Protein AF-A0A1B7NCX5-F1 (afdb_monomer_lite)

InterPro domains:
  IPR002893 Zinc finger, MYND-type [PF01753] (207-256)
  IPR002893 Zinc finger, MYND-type [PS50865] (207-256)

Organism: NCBI:txid1314800

Structure (mmCIF, N/CA/C/O backbone):
data_AF-A0A1B7NCX5-F1
#
_entry.id   AF-A0A1B7NCX5-F1
#
loop_
_atom_site.group_PDB
_atom_site.id
_atom_site.type_symbol
_atom_site.label_atom_id
_atom_site.label_alt_id
_atom_site.label_comp_id
_atom_site.label_asym_id
_atom_site.label_entity_id
_atom_site.label_seq_id
_atom_site.pdbx_PDB_ins_code
_atom_site.Cartn_x
_atom_site.Cartn_y
_atom_site.Cartn_z
_atom_site.occupancy
_atom_site.B_iso_or_equiv
_atom_site.auth_seq_id
_atom_site.auth_comp_id
_atom_site.auth_asym_id
_atom_site.auth_atom_id
_atom_site.pdbx_PDB_model_num
ATOM 1 N N . MET A 1 1 ? 21.256 13.330 -16.794 1.00 79.00 1 MET A N 1
ATOM 2 C CA . MET A 1 1 ? 21.057 11.955 -17.298 1.00 79.00 1 MET A CA 1
ATOM 3 C C . MET A 1 1 ? 20.566 11.929 -18.740 1.00 79.00 1 MET A C 1
ATOM 5 O O . MET A 1 1 ? 21.378 11.562 -19.560 1.00 79.00 1 MET A O 1
ATOM 9 N N . ILE A 1 2 ? 19.339 12.344 -19.109 1.00 80.94 2 ILE A N 1
ATOM 10 C CA . ILE A 1 2 ? 18.929 12.335 -20.542 1.00 80.94 2 ILE A CA 1
ATOM 11 C C . ILE A 1 2 ? 19.865 13.201 -21.400 1.00 80.94 2 ILE A C 1
ATOM 13 O O . ILE A 1 2 ? 20.362 12.733 -22.415 1.00 80.94 2 ILE A O 1
ATOM 17 N N . GLU A 1 3 ? 20.186 14.416 -20.946 1.00 82.44 3 GLU A N 1
ATOM 18 C CA . GLU A 1 3 ? 21.168 15.280 -21.623 1.00 82.44 3 GLU A CA 1
ATOM 19 C C . GLU A 1 3 ? 22.554 14.617 -21.718 1.00 82.44 3 GLU A C 1
ATOM 21 O O . GLU A 1 3 ? 23.220 14.678 -22.740 1.00 82.44 3 GLU A O 1
ATOM 26 N N . GLU A 1 4 ? 22.980 13.908 -20.678 1.00 82.06 4 GLU A N 1
ATOM 27 C CA . GLU A 1 4 ? 24.275 13.217 -20.644 1.00 82.06 4 GLU A CA 1
ATOM 28 C C . GLU A 1 4 ? 24.316 12.015 -21.600 1.00 82.06 4 GLU A C 1
ATOM 30 O O . GLU A 1 4 ? 25.282 11.835 -22.336 1.00 82.06 4 GLU A O 1
ATOM 35 N N . ILE A 1 5 ? 23.224 11.248 -21.664 1.00 81.75 5 ILE A N 1
ATOM 36 C CA . ILE A 1 5 ? 23.024 10.181 -22.648 1.00 81.75 5 ILE A CA 1
ATOM 37 C C . ILE A 1 5 ? 23.039 10.775 -24.060 1.00 81.75 5 ILE A C 1
ATOM 39 O O . ILE A 1 5 ? 23.687 10.214 -24.937 1.00 81.75 5 ILE A O 1
ATOM 43 N N . SER A 1 6 ? 22.426 11.945 -24.268 1.00 80.88 6 SER A N 1
ATOM 44 C CA . SER A 1 6 ? 22.430 12.601 -25.581 1.00 80.88 6 SER A CA 1
ATOM 45 C C . SER A 1 6 ? 23.810 13.041 -26.062 1.00 80.88 6 SER A C 1
ATOM 47 O O . SER A 1 6 ? 24.042 13.103 -27.259 1.00 80.88 6 SER A O 1
ATOM 49 N N . TYR A 1 7 ? 24.756 13.289 -25.152 1.00 81.94 7 TYR A N 1
ATOM 50 C CA . TYR A 1 7 ? 26.143 13.568 -25.537 1.00 81.94 7 TYR A CA 1
ATOM 51 C C . TYR A 1 7 ? 26.951 12.307 -25.869 1.00 81.94 7 TYR A C 1
ATOM 53 O O . TYR A 1 7 ? 28.012 12.414 -26.478 1.00 81.94 7 TYR A O 1
ATOM 61 N N . THR A 1 8 ? 26.493 11.128 -25.440 1.00 78.88 8 THR A N 1
ATOM 62 C CA . THR A 1 8 ? 27.216 9.857 -25.630 1.00 78.88 8 THR A CA 1
ATOM 63 C C . THR A 1 8 ? 26.671 9.026 -26.784 1.00 78.88 8 THR A C 1
ATOM 65 O O . THR A 1 8 ? 27.433 8.285 -27.403 1.00 78.88 8 THR A O 1
ATOM 68 N N . LEU A 1 9 ? 25.381 9.158 -27.093 1.00 78.44 9 LEU A N 1
ATOM 69 C CA . LEU A 1 9 ? 24.747 8.543 -28.250 1.00 78.44 9 LEU A CA 1
ATOM 70 C C . LEU A 1 9 ? 24.702 9.560 -29.390 1.00 78.44 9 LEU A C 1
ATOM 72 O O . LEU A 1 9 ? 23.967 10.538 -29.325 1.00 78.44 9 LEU A O 1
ATOM 76 N N . ASP A 1 10 ? 25.500 9.320 -30.427 1.00 76.00 10 ASP A N 1
ATOM 77 C CA . ASP A 1 10 ? 25.358 10.016 -31.703 1.00 76.00 10 ASP A CA 1
ATOM 78 C C . ASP A 1 10 ? 24.037 9.561 -32.345 1.00 76.00 10 ASP A C 1
ATOM 80 O O . ASP A 1 10 ? 23.829 8.359 -32.526 1.00 76.00 10 ASP A O 1
ATOM 84 N N . ASP A 1 11 ? 23.144 10.495 -32.682 1.00 71.06 11 ASP A N 1
ATOM 85 C CA . ASP A 1 11 ? 21.850 10.197 -33.315 1.00 71.06 11 ASP A CA 1
ATOM 86 C C . ASP A 1 11 ? 22.009 9.400 -34.625 1.00 71.06 11 ASP A C 1
ATOM 88 O O . ASP A 1 11 ? 21.089 8.699 -35.041 1.00 71.06 11 ASP A O 1
ATOM 92 N N . SER A 1 12 ? 23.183 9.448 -35.265 1.00 79.31 12 SER A N 1
ATOM 93 C CA . SER A 1 12 ? 23.486 8.635 -36.449 1.00 79.31 12 SER A CA 1
ATOM 94 C C . SER A 1 12 ? 23.704 7.143 -36.159 1.00 79.31 12 SER A C 1
ATOM 96 O O . SER A 1 12 ? 23.697 6.337 -37.090 1.00 79.31 12 SER A O 1
ATOM 98 N N . ALA A 1 13 ? 23.884 6.756 -34.892 1.00 84.06 13 ALA A N 1
ATOM 99 C CA . ALA A 1 13 ? 24.134 5.373 -34.492 1.00 84.06 13 ALA A CA 1
ATOM 100 C C . ALA A 1 13 ? 22.860 4.522 -34.376 1.00 84.06 13 ALA A C 1
ATOM 102 O O . ALA A 1 13 ? 22.971 3.300 -34.286 1.00 84.06 13 ALA A O 1
ATOM 103 N N . VAL A 1 14 ? 21.672 5.139 -34.362 1.00 90.44 14 VAL A N 1
ATOM 104 C CA . VAL A 1 14 ? 20.392 4.432 -34.237 1.00 90.44 14 VAL A CA 1
ATOM 105 C C . VAL A 1 14 ? 19.562 4.649 -35.492 1.00 90.44 14 VAL A C 1
ATOM 107 O O . VAL A 1 14 ? 19.182 5.769 -35.828 1.00 90.44 14 VAL A O 1
ATOM 110 N N . THR A 1 15 ? 19.267 3.561 -36.193 1.00 92.75 15 THR A N 1
ATOM 111 C CA . THR A 1 15 ? 18.458 3.594 -37.409 1.00 92.75 15 THR A CA 1
ATOM 112 C C . THR A 1 15 ? 16.961 3.495 -37.086 1.00 92.75 15 THR A C 1
ATOM 114 O O . THR A 1 15 ? 16.581 3.021 -36.012 1.00 92.75 15 THR A O 1
ATOM 117 N N . PRO A 1 16 ? 16.068 3.896 -38.011 1.00 93.06 16 PRO A N 1
ATOM 118 C CA . PRO A 1 16 ? 14.632 3.655 -37.860 1.00 93.06 16 PRO A CA 1
ATOM 119 C C . PRO A 1 16 ? 14.281 2.177 -37.626 1.00 93.06 16 PRO A C 1
ATOM 121 O O . PRO A 1 16 ? 13.386 1.880 -36.834 1.00 93.06 16 PRO A O 1
ATOM 124 N N . ASP A 1 17 ? 15.021 1.259 -38.254 1.00 94.75 17 ASP A N 1
ATOM 125 C CA . ASP A 1 17 ? 14.830 -0.186 -38.095 1.00 94.75 17 ASP A CA 1
ATOM 126 C C . ASP A 1 17 ? 15.175 -0.645 -36.666 1.00 94.75 17 ASP A C 1
ATOM 128 O O . ASP A 1 17 ? 14.488 -1.501 -36.103 1.00 94.75 17 ASP A O 1
ATOM 132 N N . ASP A 1 18 ? 16.187 -0.037 -36.034 1.00 93.19 18 ASP A N 1
ATOM 133 C CA . ASP A 1 18 ? 16.523 -0.302 -34.630 1.00 93.19 18 ASP A CA 1
ATOM 134 C C . ASP A 1 18 ? 15.384 0.138 -33.700 1.00 93.19 18 ASP A C 1
ATOM 136 O O . ASP A 1 18 ? 15.002 -0.597 -32.788 1.00 93.19 18 ASP A O 1
ATOM 140 N N . ILE A 1 19 ? 14.792 1.313 -33.948 1.00 94.12 19 ILE A N 1
ATOM 141 C CA . ILE A 1 19 ? 13.636 1.812 -33.186 1.00 94.12 19 ILE A CA 1
ATOM 142 C C . ILE A 1 19 ? 12.431 0.879 -33.340 1.00 94.12 19 ILE A C 1
ATOM 144 O O . ILE A 1 19 ? 11.782 0.536 -32.346 1.00 94.12 19 ILE A O 1
ATOM 148 N N . GLU A 1 20 ? 12.148 0.406 -34.555 1.00 94.75 20 GLU A N 1
ATOM 149 C CA . GLU A 1 20 ? 11.087 -0.578 -34.786 1.00 94.75 20 GLU A CA 1
ATOM 150 C C . GLU A 1 20 ? 11.356 -1.893 -34.034 1.00 94.75 20 GLU A C 1
ATOM 152 O O . GLU A 1 20 ? 10.449 -2.445 -33.395 1.00 94.75 20 GLU A O 1
ATOM 157 N N . ALA A 1 21 ? 12.606 -2.365 -34.027 1.00 94.31 21 ALA A N 1
ATOM 158 C CA . ALA A 1 21 ? 13.011 -3.541 -33.265 1.00 94.31 21 ALA A CA 1
ATOM 159 C C . ALA A 1 21 ? 12.810 -3.344 -31.750 1.00 94.31 21 ALA A C 1
ATOM 161 O O . ALA A 1 21 ? 12.254 -4.229 -31.088 1.00 94.31 21 ALA A O 1
ATOM 162 N N . PHE A 1 22 ? 13.174 -2.177 -31.206 1.00 94.56 22 PHE A N 1
ATOM 163 C CA . PHE A 1 22 ? 12.940 -1.829 -29.801 1.00 94.56 22 PHE A CA 1
ATOM 164 C C . PHE A 1 22 ? 11.447 -1.812 -29.443 1.00 94.56 22 PHE A C 1
ATOM 166 O O . PHE A 1 22 ? 11.055 -2.361 -28.409 1.00 94.56 22 PHE A O 1
ATOM 173 N N . HIS A 1 23 ? 10.588 -1.248 -30.297 1.00 94.81 23 HIS A N 1
ATOM 174 C CA . HIS A 1 23 ? 9.132 -1.264 -30.091 1.00 94.81 23 HIS A CA 1
ATOM 175 C C . HIS A 1 23 ? 8.541 -2.670 -30.141 1.00 94.81 23 HIS A C 1
ATOM 177 O O . HIS A 1 23 ? 7.661 -3.005 -29.344 1.00 94.81 23 HIS A O 1
ATOM 183 N N . SER A 1 24 ? 9.002 -3.497 -31.080 1.00 94.38 24 SER A N 1
ATOM 184 C CA . SER A 1 24 ? 8.571 -4.891 -31.216 1.00 94.38 24 SER A CA 1
ATOM 185 C C . SER A 1 24 ? 8.918 -5.705 -29.966 1.00 94.38 24 SER A C 1
ATOM 187 O O . SER A 1 24 ? 8.079 -6.433 -29.426 1.00 94.38 24 SER A O 1
ATOM 189 N N . ASP A 1 25 ? 10.132 -5.525 -29.445 1.00 94.69 25 ASP A N 1
ATOM 190 C CA . ASP A 1 25 ? 10.590 -6.179 -28.222 1.00 94.69 25 ASP A CA 1
ATOM 191 C C . ASP A 1 25 ? 9.843 -5.691 -26.967 1.00 94.69 25 ASP A C 1
ATOM 193 O O . ASP A 1 25 ? 9.397 -6.502 -26.143 1.00 94.69 25 ASP A O 1
ATOM 197 N N . LEU A 1 26 ? 9.612 -4.377 -26.852 1.00 94.56 26 LEU A N 1
ATOM 198 C CA . LEU A 1 26 ? 8.790 -3.809 -25.784 1.00 94.56 26 LEU A CA 1
ATOM 199 C C . LEU A 1 26 ? 7.379 -4.397 -25.805 1.00 94.56 26 LEU A C 1
ATOM 201 O O . LEU A 1 26 ? 6.889 -4.834 -24.765 1.00 94.56 26 LEU A O 1
ATOM 205 N N . ARG A 1 27 ? 6.744 -4.467 -26.979 1.00 94.75 27 ARG A N 1
ATOM 206 C CA . ARG A 1 27 ? 5.397 -5.029 -27.134 1.00 94.75 27 ARG A CA 1
ATOM 207 C C . ARG A 1 27 ? 5.333 -6.474 -26.652 1.00 94.75 27 ARG A C 1
ATOM 209 O O . ARG A 1 27 ? 4.469 -6.807 -25.849 1.00 94.75 27 ARG A O 1
ATOM 216 N N . ARG A 1 28 ? 6.283 -7.316 -27.071 1.00 94.56 28 ARG A N 1
ATOM 217 C CA . ARG A 1 28 ? 6.360 -8.717 -26.627 1.00 94.56 28 ARG A CA 1
ATOM 218 C C . ARG A 1 28 ? 6.480 -8.821 -25.105 1.00 94.56 28 ARG A C 1
ATOM 220 O O . ARG A 1 28 ? 5.828 -9.660 -24.484 1.00 94.56 28 ARG A O 1
ATOM 227 N N . THR A 1 29 ? 7.301 -7.959 -24.509 1.00 95.19 29 THR A N 1
ATOM 228 C CA . THR A 1 29 ? 7.488 -7.900 -23.054 1.00 95.19 29 THR A CA 1
ATOM 229 C C . THR A 1 29 ? 6.189 -7.487 -22.358 1.00 95.19 29 THR A C 1
ATOM 231 O O . THR A 1 29 ? 5.755 -8.144 -21.416 1.00 95.19 29 THR A O 1
ATOM 234 N N . GLN A 1 30 ? 5.517 -6.454 -22.864 1.00 95.44 30 GLN A N 1
ATOM 235 C CA . GLN A 1 30 ? 4.245 -5.960 -22.340 1.00 95.44 30 GLN A CA 1
ATOM 236 C C . GLN A 1 30 ? 3.119 -6.990 -22.443 1.00 95.44 30 GLN A C 1
ATOM 238 O O . GLN A 1 30 ? 2.384 -7.183 -21.479 1.00 95.44 30 GLN A O 1
ATOM 243 N N . GLU A 1 31 ? 3.013 -7.705 -23.561 1.00 95.31 31 GLU A N 1
ATOM 244 C CA . GLU A 1 31 ? 2.052 -8.797 -23.732 1.00 95.31 31 GLU A CA 1
ATOM 245 C C . GLU A 1 31 ? 2.285 -9.922 -22.715 1.00 95.31 31 GLU A C 1
ATOM 247 O O . GLU A 1 31 ? 1.330 -10.454 -22.141 1.00 95.31 31 GLU A O 1
ATOM 252 N N . ALA A 1 32 ? 3.549 -10.280 -22.460 1.00 95.38 32 ALA A N 1
ATOM 253 C CA . ALA A 1 32 ? 3.900 -11.263 -21.440 1.00 95.38 32 ALA A CA 1
ATOM 254 C C . ALA A 1 32 ? 3.535 -10.771 -20.029 1.00 95.38 32 ALA A C 1
ATOM 256 O O . ALA A 1 32 ? 2.938 -11.523 -19.254 1.00 95.38 32 ALA A O 1
ATOM 257 N N . THR A 1 33 ? 3.821 -9.504 -19.714 1.00 96.06 33 THR A N 1
ATOM 258 C CA . THR A 1 33 ? 3.450 -8.874 -18.440 1.00 96.06 33 THR A CA 1
ATOM 259 C C . THR A 1 33 ? 1.938 -8.827 -18.249 1.00 96.06 33 THR A C 1
ATOM 261 O O . THR A 1 33 ? 1.453 -9.270 -17.210 1.00 96.06 33 THR A O 1
ATOM 264 N N . ALA A 1 34 ? 1.176 -8.370 -19.245 1.00 95.75 34 ALA A N 1
ATOM 265 C CA . ALA A 1 34 ? -0.284 -8.320 -19.188 1.00 95.75 34 ALA A CA 1
ATOM 266 C C . ALA A 1 34 ? -0.886 -9.715 -18.990 1.00 95.75 34 ALA A C 1
ATOM 268 O O . ALA A 1 34 ? -1.754 -9.903 -18.141 1.00 95.75 34 ALA A O 1
ATOM 269 N N . ARG A 1 35 ? -0.382 -10.723 -19.715 1.00 95.19 35 ARG A N 1
ATOM 270 C CA . ARG A 1 35 ? -0.812 -12.119 -19.550 1.00 95.19 35 ARG A CA 1
ATOM 271 C C . ARG A 1 35 ? -0.547 -12.632 -18.135 1.00 95.19 35 ARG A C 1
ATOM 273 O O . ARG A 1 35 ? -1.428 -13.248 -17.542 1.00 95.19 35 ARG A O 1
ATOM 280 N N . SER A 1 36 ? 0.641 -12.358 -17.593 1.00 94.31 36 SER A N 1
ATOM 281 C CA . SER A 1 36 ? 1.003 -12.727 -16.222 1.00 94.31 36 SER A CA 1
ATOM 282 C C . SER A 1 36 ? 0.082 -12.055 -15.203 1.00 94.31 36 SER A C 1
ATOM 284 O O . SER A 1 36 ? -0.457 -12.725 -14.329 1.00 94.31 36 SER A O 1
ATOM 286 N N . LEU A 1 37 ? -0.149 -10.746 -15.338 1.00 94.62 37 LEU A N 1
ATOM 287 C CA . LEU A 1 37 ? -1.041 -9.998 -14.453 1.00 94.62 37 LEU A CA 1
ATOM 288 C C . LEU A 1 37 ? -2.479 -10.510 -14.520 1.00 94.62 37 LEU A C 1
ATOM 290 O O . LEU A 1 37 ? -3.075 -10.727 -13.472 1.00 94.62 37 LEU A O 1
ATOM 294 N N . ARG A 1 38 ? -3.024 -10.774 -15.714 1.00 94.38 38 ARG A N 1
ATOM 295 C CA . ARG A 1 38 ? -4.379 -11.333 -15.845 1.00 94.38 38 ARG A CA 1
ATOM 296 C C . ARG A 1 38 ? -4.520 -12.657 -15.115 1.00 94.38 38 ARG A C 1
ATOM 298 O O . ARG A 1 38 ? -5.472 -12.832 -14.363 1.00 94.38 38 ARG A O 1
ATOM 305 N N . SER A 1 39 ? -3.550 -13.551 -15.295 1.00 93.00 39 SER A N 1
ATOM 306 C CA . SER A 1 39 ? -3.584 -14.854 -14.635 1.00 93.00 39 SER A CA 1
ATOM 307 C C . SER A 1 39 ? -3.537 -14.725 -13.110 1.00 93.00 39 SER A C 1
ATOM 309 O O . SER A 1 39 ? -4.240 -15.428 -12.391 1.00 93.00 39 SER A O 1
ATOM 311 N N . ILE A 1 40 ? -2.756 -13.772 -12.608 1.00 89.75 40 ILE A N 1
ATOM 312 C CA . ILE A 1 40 ? -2.610 -13.531 -11.173 1.00 89.75 40 ILE A CA 1
ATOM 313 C C . ILE A 1 40 ? -3.858 -12.865 -10.568 1.00 89.75 40 ILE A C 1
ATOM 315 O O . ILE A 1 40 ? -4.304 -13.273 -9.497 1.00 89.75 40 ILE A O 1
ATOM 319 N N . PHE A 1 41 ? -4.424 -11.854 -11.231 1.00 86.38 41 PHE A N 1
ATOM 320 C CA . PHE A 1 41 ? -5.557 -11.085 -10.706 1.00 86.38 41 PHE A CA 1
ATOM 321 C C . PHE A 1 41 ? -6.909 -11.765 -10.931 1.00 86.38 41 PHE A C 1
ATOM 323 O O . PHE A 1 41 ? -7.726 -11.800 -10.015 1.00 86.38 41 PHE A O 1
ATOM 330 N N . PHE A 1 42 ? -7.159 -12.298 -12.128 1.00 80.38 42 PHE A N 1
ATOM 331 C CA . PHE A 1 42 ? -8.486 -12.783 -12.510 1.00 80.38 42 PHE A CA 1
ATOM 332 C C . PHE A 1 42 ? -8.642 -14.294 -12.347 1.00 80.38 42 PHE A C 1
ATOM 334 O O . PHE A 1 42 ? -9.675 -14.731 -11.847 1.00 80.38 42 PHE A O 1
ATOM 341 N N . ASP A 1 43 ? -7.633 -15.093 -12.706 1.00 79.12 43 ASP A N 1
ATOM 342 C CA . ASP A 1 43 ? -7.789 -16.556 -12.683 1.00 79.12 43 ASP A CA 1
ATOM 343 C C . ASP A 1 43 ? -7.622 -17.138 -11.270 1.00 79.12 43 ASP A C 1
ATOM 345 O O . ASP A 1 43 ? -8.242 -18.145 -10.934 1.00 79.12 43 ASP A O 1
ATOM 349 N N . GLN A 1 44 ? -6.783 -16.514 -10.434 1.00 70.81 44 GLN A N 1
ATOM 350 C CA . GLN A 1 44 ? -6.472 -16.992 -9.076 1.00 70.81 44 GLN A CA 1
ATOM 351 C C . GLN A 1 44 ? -7.177 -16.198 -7.959 1.00 70.81 44 GLN A C 1
ATOM 353 O O . GLN A 1 44 ? -7.088 -16.576 -6.792 1.00 70.81 44 GLN A O 1
ATOM 358 N N . GLY A 1 45 ? -7.886 -15.118 -8.309 1.00 68.06 45 GLY A N 1
ATOM 359 C CA . GLY A 1 45 ? -8.936 -14.460 -7.516 1.00 68.06 45 GLY A CA 1
ATOM 360 C C . GLY A 1 45 ? -8.558 -13.779 -6.194 1.00 68.06 45 GLY A C 1
ATOM 361 O O . GLY A 1 45 ? -9.406 -13.100 -5.622 1.00 68.06 45 GLY A O 1
ATOM 362 N N . HIS A 1 46 ? -7.331 -13.935 -5.686 1.00 89.81 46 HIS A N 1
ATOM 363 C CA . HIS A 1 46 ? -6.990 -13.497 -4.322 1.00 89.81 46 HIS A CA 1
ATOM 364 C C . HIS A 1 46 ? -5.602 -12.865 -4.168 1.00 89.81 46 HIS A C 1
ATOM 366 O O . HIS A 1 46 ? -5.120 -12.702 -3.045 1.00 89.81 46 HIS A O 1
ATOM 372 N N . PHE A 1 47 ? -4.923 -12.525 -5.266 1.00 94.56 47 PHE A N 1
ATOM 373 C CA . PHE A 1 47 ? -3.561 -11.991 -5.188 1.00 94.56 47 PHE A CA 1
ATOM 374 C C . PHE A 1 47 ? -3.478 -10.691 -4.381 1.00 94.56 47 PHE A C 1
ATOM 376 O O . PHE A 1 47 ? -2.593 -10.545 -3.539 1.00 94.56 47 PHE A O 1
ATOM 383 N N . ASP A 1 48 ? -4.401 -9.761 -4.620 1.00 94.94 48 ASP A N 1
ATOM 384 C CA . ASP A 1 48 ? -4.497 -8.491 -3.901 1.00 94.94 48 ASP A CA 1
ATOM 385 C C . ASP A 1 48 ? -4.689 -8.712 -2.395 1.00 94.94 48 ASP A C 1
ATOM 387 O O . ASP A 1 48 ? -3.991 -8.116 -1.581 1.00 94.94 48 ASP A O 1
ATOM 391 N N . THR A 1 49 ? -5.567 -9.641 -2.031 1.00 94.75 49 THR A N 1
ATOM 392 C CA . THR A 1 49 ? -5.879 -10.008 -0.653 1.00 94.75 49 THR A CA 1
ATOM 393 C C . THR A 1 49 ? -4.652 -10.604 0.029 1.00 94.75 49 THR A C 1
ATOM 395 O O . THR A 1 49 ? -4.252 -10.132 1.094 1.00 94.75 49 THR A O 1
ATOM 398 N N . ILE A 1 50 ? -3.990 -11.574 -0.611 1.00 95.75 50 ILE A N 1
ATOM 399 C CA . ILE A 1 50 ? -2.748 -12.170 -0.102 1.00 95.75 50 ILE A CA 1
ATOM 400 C C . ILE A 1 50 ? -1.687 -11.085 0.091 1.00 95.75 50 ILE A C 1
ATOM 402 O O . ILE A 1 50 ? -1.105 -10.971 1.169 1.00 95.75 50 ILE A O 1
ATOM 406 N N . TRP A 1 51 ? -1.461 -10.256 -0.928 1.00 97.06 51 TRP A N 1
ATOM 407 C CA . TRP A 1 51 ? -0.473 -9.185 -0.884 1.00 97.06 51 TRP A CA 1
ATOM 408 C C . TRP A 1 51 ? -0.732 -8.196 0.256 1.00 97.06 51 TRP A C 1
ATOM 410 O O . TRP A 1 51 ? 0.182 -7.859 1.012 1.00 97.06 51 TRP A O 1
ATOM 420 N N . LEU A 1 52 ? -1.973 -7.736 0.399 1.00 95.56 52 LEU A N 1
ATOM 421 C CA . LEU A 1 52 ? -2.354 -6.778 1.428 1.00 95.56 52 LEU A CA 1
ATOM 422 C C . LEU A 1 52 ? -2.242 -7.380 2.829 1.00 95.56 52 LEU A C 1
ATOM 424 O O . LEU A 1 52 ? -1.872 -6.672 3.761 1.00 95.56 52 LEU A O 1
ATOM 428 N N . LEU A 1 53 ? -2.477 -8.681 3.001 1.00 93.62 53 LEU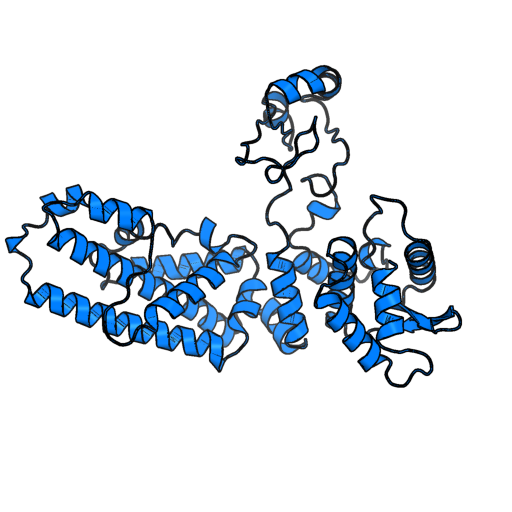 A N 1
ATOM 429 C CA . LEU A 1 53 ? -2.324 -9.353 4.293 1.00 93.62 53 LEU A CA 1
ATOM 430 C C . LEU A 1 53 ? -0.860 -9.589 4.697 1.00 93.62 53 LEU A C 1
ATOM 432 O O . LEU A 1 53 ? -0.584 -9.707 5.892 1.00 93.62 53 LEU A O 1
ATOM 436 N N . LEU A 1 54 ? 0.098 -9.567 3.765 1.00 94.94 54 LEU A N 1
ATOM 437 C CA . LEU A 1 54 ? 1.521 -9.713 4.097 1.00 94.94 54 LEU A CA 1
ATOM 438 C C . LEU A 1 54 ? 2.024 -8.625 5.044 1.00 94.94 54 LEU A C 1
ATOM 440 O O . LEU A 1 54 ? 1.660 -7.454 4.944 1.00 94.94 54 LEU A O 1
ATOM 444 N N . SER A 1 55 ? 2.938 -8.994 5.940 1.00 91.31 55 SER A N 1
ATOM 445 C CA . SER A 1 55 ? 3.639 -8.005 6.763 1.00 91.31 55 SER A CA 1
ATOM 446 C C . SER A 1 55 ? 4.403 -7.001 5.890 1.00 91.31 55 SER A C 1
ATOM 448 O O . SER A 1 55 ? 4.911 -7.352 4.824 1.00 91.31 55 SER A O 1
ATOM 450 N N . THR A 1 56 ? 4.556 -5.762 6.361 1.00 90.75 56 THR A N 1
ATOM 451 C CA . THR A 1 56 ? 5.284 -4.714 5.621 1.00 90.75 56 THR A CA 1
ATOM 452 C C . THR A 1 56 ? 6.721 -5.123 5.282 1.00 90.75 56 THR A C 1
ATOM 454 O O . THR A 1 56 ? 7.240 -4.745 4.233 1.00 90.75 56 THR A O 1
ATOM 457 N N . SER A 1 57 ? 7.374 -5.922 6.135 1.00 92.25 57 SER A N 1
ATOM 458 C CA . SER A 1 57 ? 8.708 -6.462 5.852 1.00 92.25 57 SER A CA 1
ATOM 459 C C . SER A 1 57 ? 8.700 -7.445 4.683 1.00 92.25 57 SER A C 1
ATOM 461 O O . SER A 1 57 ? 9.576 -7.361 3.825 1.00 92.25 57 SER A O 1
ATOM 463 N N . GLU A 1 58 ? 7.705 -8.333 4.610 1.00 97.12 58 GLU A N 1
ATOM 464 C CA . GLU A 1 58 ? 7.571 -9.281 3.496 1.00 97.12 58 GLU A CA 1
ATOM 465 C C . GLU A 1 58 ? 7.185 -8.574 2.195 1.00 97.12 58 GLU A C 1
ATOM 467 O O . GLU A 1 58 ? 7.790 -8.830 1.154 1.00 97.12 58 GLU A O 1
ATOM 472 N N . GLN A 1 59 ? 6.261 -7.611 2.257 1.00 97.44 59 GLN A N 1
ATOM 473 C CA . GLN A 1 59 ? 5.941 -6.752 1.115 1.00 97.44 59 GLN A CA 1
ATOM 474 C C . GLN A 1 59 ? 7.204 -6.039 0.597 1.00 97.44 59 GLN A C 1
ATOM 476 O O . GLN A 1 59 ? 7.535 -6.097 -0.590 1.00 97.44 59 GLN A O 1
ATOM 481 N N . GLY A 1 60 ? 7.968 -5.416 1.501 1.00 97.12 60 GLY A N 1
ATOM 482 C CA . GLY A 1 60 ? 9.215 -4.732 1.166 1.00 97.12 60 GLY A CA 1
ATOM 483 C C . GLY A 1 60 ? 10.252 -5.668 0.547 1.00 97.12 60 GLY A C 1
ATOM 484 O O . GLY A 1 60 ? 10.888 -5.304 -0.443 1.00 97.12 60 GLY A O 1
ATOM 485 N N . ARG A 1 61 ? 10.386 -6.893 1.070 1.00 98.12 61 ARG A N 1
ATOM 486 C CA . ARG A 1 61 ? 11.286 -7.916 0.523 1.00 98.12 61 ARG A CA 1
ATOM 487 C C . ARG A 1 61 ? 10.945 -8.255 -0.929 1.00 98.12 61 ARG A C 1
ATOM 489 O O . ARG A 1 61 ? 11.853 -8.269 -1.754 1.00 98.12 61 ARG A O 1
ATOM 496 N N . HIS A 1 62 ? 9.674 -8.484 -1.259 1.00 98.38 62 HIS A N 1
ATOM 497 C CA . HIS A 1 62 ? 9.259 -8.809 -2.630 1.00 98.38 62 HIS A CA 1
ATOM 498 C C . HIS A 1 62 ? 9.465 -7.651 -3.614 1.00 98.38 62 HIS A C 1
ATOM 500 O O . HIS A 1 62 ? 9.911 -7.876 -4.740 1.00 98.38 62 HIS A O 1
ATOM 506 N N . ILE A 1 63 ? 9.211 -6.409 -3.188 1.00 98.31 63 ILE A N 1
ATOM 507 C CA . ILE A 1 63 ? 9.503 -5.219 -4.002 1.00 98.31 63 ILE A CA 1
ATOM 508 C C . ILE A 1 63 ? 11.009 -5.104 -4.261 1.00 98.31 63 ILE A C 1
ATOM 510 O O . ILE A 1 63 ? 11.432 -4.882 -5.396 1.00 98.31 63 ILE A O 1
ATOM 514 N N . LEU A 1 64 ? 11.833 -5.267 -3.221 1.00 97.69 64 LEU A N 1
ATOM 515 C CA . LEU A 1 64 ? 13.289 -5.205 -3.347 1.00 97.69 64 LEU A CA 1
ATOM 516 C C . LEU A 1 64 ? 13.839 -6.338 -4.217 1.00 97.69 64 LEU A C 1
ATOM 518 O O . LEU A 1 64 ? 14.747 -6.097 -5.007 1.00 97.69 64 LEU A O 1
ATOM 522 N N . GLU A 1 65 ? 13.277 -7.543 -4.120 1.00 98.12 65 GLU A N 1
ATOM 523 C CA . GLU A 1 65 ? 13.650 -8.666 -4.981 1.00 98.12 65 GLU A CA 1
ATOM 524 C C . GLU A 1 65 ? 13.275 -8.397 -6.446 1.00 98.12 65 GLU A C 1
ATOM 526 O O . GLU A 1 65 ? 14.087 -8.643 -7.338 1.00 98.12 65 GLU A O 1
ATOM 531 N N . GLY A 1 66 ? 12.097 -7.818 -6.705 1.00 97.50 66 GLY A N 1
ATOM 532 C CA . GLY A 1 66 ? 11.696 -7.377 -8.043 1.00 97.50 66 GLY A CA 1
ATOM 533 C C . GLY A 1 66 ? 12.659 -6.343 -8.632 1.00 97.50 66 GLY A C 1
ATOM 534 O O . GLY A 1 66 ? 13.120 -6.498 -9.764 1.00 97.50 66 GLY A O 1
ATOM 535 N N . LEU A 1 67 ? 13.031 -5.328 -7.844 1.00 97.06 67 LEU A N 1
ATOM 536 C CA . LEU A 1 67 ? 14.028 -4.324 -8.233 1.00 97.06 67 LEU A CA 1
ATOM 537 C C . LEU A 1 67 ? 15.393 -4.962 -8.506 1.00 97.06 67 LEU A C 1
ATOM 539 O O . LEU A 1 67 ? 15.985 -4.715 -9.550 1.00 97.06 67 LEU A O 1
ATOM 543 N N . LYS A 1 68 ? 15.881 -5.807 -7.593 1.00 96.62 68 LYS A N 1
ATOM 544 C CA . LYS A 1 68 ? 17.178 -6.481 -7.712 1.00 96.62 68 LYS A CA 1
ATOM 545 C C . LYS A 1 68 ? 17.260 -7.323 -8.983 1.00 96.62 68 LYS A C 1
ATOM 547 O O . LYS A 1 68 ? 18.243 -7.209 -9.708 1.00 96.62 68 LYS A O 1
ATOM 552 N N . LYS A 1 69 ? 16.244 -8.148 -9.257 1.00 96.75 69 LYS A N 1
ATOM 553 C CA . LYS A 1 69 ? 16.196 -8.988 -10.463 1.00 96.75 69 LYS A CA 1
ATOM 554 C C . LYS A 1 69 ? 16.150 -8.153 -11.736 1.00 96.75 69 LYS A C 1
ATOM 556 O O . LYS A 1 69 ? 16.878 -8.459 -12.667 1.00 96.75 69 LYS A O 1
ATOM 561 N N . THR A 1 70 ? 15.359 -7.083 -11.745 1.00 96.00 70 THR A N 1
ATOM 562 C CA . THR A 1 70 ? 15.250 -6.192 -12.909 1.00 96.00 70 THR A CA 1
ATOM 563 C C . THR A 1 70 ? 16.564 -5.472 -13.191 1.00 96.00 70 THR A C 1
ATOM 565 O O . THR A 1 70 ? 17.011 -5.436 -14.328 1.00 96.00 70 THR A O 1
ATOM 568 N N . CYS A 1 71 ? 17.233 -4.957 -12.156 1.00 95.19 71 CYS A N 1
ATOM 569 C CA . CYS A 1 71 ? 18.541 -4.315 -12.302 1.00 95.19 71 CYS A CA 1
ATOM 570 C C . CYS A 1 71 ? 19.657 -5.291 -12.713 1.00 95.19 71 CYS A C 1
ATOM 572 O O . CYS A 1 71 ? 20.679 -4.850 -13.231 1.00 95.19 71 CYS A O 1
ATOM 574 N N . ALA A 1 72 ? 19.497 -6.589 -12.438 1.00 94.75 72 ALA A N 1
ATOM 575 C CA . ALA A 1 72 ? 20.429 -7.636 -12.853 1.00 94.75 72 ALA A CA 1
ATOM 576 C C . ALA A 1 72 ? 20.128 -8.186 -14.260 1.00 94.75 72 ALA A C 1
ATOM 578 O O . ALA A 1 72 ? 20.897 -9.004 -14.765 1.00 94.75 72 ALA A O 1
ATOM 579 N N . ASP A 1 73 ? 19.018 -7.774 -14.879 1.00 92.38 73 ASP A N 1
ATOM 580 C CA . ASP A 1 73 ? 18.614 -8.253 -16.193 1.00 92.38 73 ASP A CA 1
ATOM 581 C C . ASP A 1 73 ? 19.415 -7.551 -17.298 1.00 92.38 73 ASP A C 1
ATOM 583 O O . ASP A 1 73 ? 19.365 -6.328 -17.466 1.00 92.38 73 ASP A O 1
ATOM 587 N N . VAL A 1 74 ? 20.140 -8.353 -18.078 1.00 85.25 74 VAL A N 1
ATOM 588 C CA . VAL A 1 74 ? 20.988 -7.903 -19.193 1.00 85.25 74 VAL A CA 1
ATOM 589 C C . VAL A 1 74 ? 20.204 -7.245 -20.332 1.00 85.25 74 VAL A C 1
ATOM 591 O O . VAL A 1 74 ? 20.800 -6.595 -21.182 1.00 85.25 74 VAL A O 1
ATOM 594 N N . GLN A 1 75 ? 18.879 -7.408 -20.375 1.00 85.81 75 GLN A N 1
ATOM 595 C CA . GLN A 1 75 ? 18.017 -6.850 -21.416 1.00 85.81 75 GLN A CA 1
ATOM 596 C C . GLN A 1 75 ? 17.600 -5.398 -21.145 1.00 85.81 75 GLN A C 1
ATOM 598 O O . GLN A 1 75 ? 16.908 -4.799 -21.976 1.00 85.81 75 GLN A O 1
ATOM 603 N N . THR A 1 76 ? 17.995 -4.829 -20.002 1.00 81.94 76 THR A N 1
ATOM 604 C CA . THR A 1 76 ? 17.811 -3.407 -19.694 1.00 81.94 76 THR A CA 1
ATOM 605 C C . THR A 1 76 ? 19.020 -2.613 -20.193 1.00 81.94 76 THR A C 1
ATOM 607 O O . THR A 1 76 ? 20.138 -2.811 -19.724 1.00 81.94 76 THR A O 1
ATOM 610 N N . LEU A 1 77 ? 18.803 -1.711 -21.158 1.00 84.81 77 LEU A N 1
ATOM 611 C CA . LEU A 1 77 ? 19.875 -1.022 -21.897 1.00 84.81 77 LEU A CA 1
ATOM 612 C C . LEU A 1 77 ? 20.884 -0.294 -20.987 1.00 84.81 77 LEU A C 1
ATOM 614 O O . LEU A 1 77 ? 22.069 -0.243 -21.300 1.00 84.81 77 LEU A O 1
ATOM 618 N N . TRP A 1 78 ? 20.425 0.223 -19.843 1.00 86.94 78 TRP A N 1
ATOM 619 C CA . TRP A 1 78 ? 21.267 0.912 -18.856 1.00 86.94 78 TRP A CA 1
ATOM 620 C C . TRP A 1 78 ? 21.302 0.219 -17.492 1.00 86.94 78 TRP A C 1
ATOM 622 O O . TRP A 1 78 ? 21.604 0.856 -16.483 1.00 86.94 78 TRP A O 1
ATOM 632 N N . GLY A 1 79 ? 20.947 -1.068 -17.428 1.00 89.25 79 GLY A N 1
ATOM 633 C CA . GLY A 1 79 ? 21.027 -1.845 -16.195 1.00 89.25 79 GLY A CA 1
ATOM 634 C C . GLY A 1 79 ? 20.322 -1.159 -15.008 1.00 89.25 79 GLY A C 1
ATOM 635 O O . GLY A 1 79 ? 19.184 -0.688 -15.142 1.00 89.25 79 GLY A O 1
ATOM 636 N N . PRO A 1 80 ? 20.996 -1.031 -13.847 1.00 91.38 80 PRO A N 1
ATOM 637 C CA . PRO A 1 80 ? 20.442 -0.368 -12.667 1.00 91.38 80 PRO A CA 1
ATOM 638 C C . PRO A 1 80 ? 20.030 1.099 -12.870 1.00 91.38 80 PRO A C 1
ATOM 640 O O . PRO A 1 80 ? 19.099 1.553 -12.199 1.00 91.38 80 PRO A O 1
ATOM 643 N N . ASP A 1 81 ? 20.675 1.833 -13.783 1.00 91.75 81 ASP A N 1
ATOM 644 C CA . ASP A 1 81 ? 20.428 3.269 -13.985 1.00 91.75 81 ASP A CA 1
ATOM 645 C C . ASP A 1 81 ? 19.078 3.540 -14.652 1.00 91.75 81 ASP A C 1
ATOM 647 O O . ASP A 1 81 ? 18.490 4.605 -14.466 1.00 91.75 81 ASP A O 1
ATOM 651 N N . SER A 1 82 ? 18.504 2.535 -15.324 1.00 92.56 82 SER A N 1
ATOM 652 C CA . SER A 1 82 ? 17.152 2.619 -15.895 1.00 92.56 82 SER A CA 1
ATOM 653 C C . SER A 1 82 ? 16.078 2.909 -14.839 1.00 92.56 82 SER A C 1
ATOM 655 O O . SER A 1 82 ? 15.030 3.487 -15.139 1.00 92.56 82 SER A O 1
ATOM 657 N N . ARG A 1 83 ? 16.360 2.598 -13.568 1.00 93.50 83 ARG A N 1
ATOM 658 C CA . ARG A 1 83 ? 15.496 2.945 -12.438 1.00 93.50 83 ARG A CA 1
ATOM 659 C C . ARG A 1 83 ? 15.302 4.455 -12.281 1.00 93.50 83 ARG A C 1
ATOM 661 O O . ARG A 1 83 ? 14.244 4.872 -11.812 1.00 93.50 83 ARG A O 1
ATOM 668 N N . ALA A 1 84 ? 16.279 5.278 -12.665 1.00 92.62 84 ALA A N 1
ATOM 669 C CA . ALA A 1 84 ? 16.180 6.733 -12.557 1.00 92.62 84 ALA A CA 1
ATOM 670 C C . ALA A 1 84 ? 15.041 7.317 -13.414 1.00 92.62 84 ALA A C 1
ATOM 672 O O . ALA A 1 84 ? 14.522 8.383 -13.093 1.00 92.62 84 ALA A O 1
ATOM 673 N N . PHE A 1 85 ? 14.607 6.594 -14.453 1.00 93.75 85 PHE A N 1
ATOM 674 C CA . PHE A 1 85 ? 13.478 6.966 -15.310 1.00 93.75 85 PHE A CA 1
ATOM 675 C C . PHE A 1 85 ? 12.118 6.477 -14.789 1.00 93.75 85 PHE A C 1
ATOM 677 O O . PHE A 1 85 ? 11.093 6.764 -15.400 1.00 93.75 85 PHE A O 1
ATOM 684 N N . CYS A 1 86 ? 12.082 5.744 -13.671 1.00 96.00 86 CYS A N 1
ATOM 685 C CA . CYS A 1 86 ? 10.879 5.082 -13.159 1.00 96.00 86 CYS A CA 1
ATOM 686 C C . CYS A 1 86 ? 10.462 5.637 -11.780 1.00 96.00 86 CYS A C 1
ATOM 688 O O . CYS A 1 86 ? 10.503 4.902 -10.786 1.00 96.00 86 CYS A O 1
ATOM 690 N N . PRO A 1 87 ? 10.067 6.920 -11.658 1.00 94.81 87 PRO A N 1
ATOM 691 C CA . PRO A 1 87 ? 9.721 7.524 -10.366 1.00 94.81 87 PRO A CA 1
ATOM 692 C C . PRO A 1 87 ? 8.468 6.908 -9.715 1.00 94.81 87 PRO A C 1
ATOM 694 O O . PRO A 1 87 ? 8.262 7.046 -8.508 1.00 94.81 87 PRO A O 1
ATOM 697 N N . GLU A 1 88 ? 7.640 6.190 -10.474 1.00 95.00 88 GLU A N 1
ATOM 698 C CA . GLU A 1 88 ? 6.547 5.373 -9.940 1.00 95.00 88 GLU A CA 1
ATOM 699 C C . GLU A 1 88 ? 7.031 4.149 -9.141 1.00 95.00 88 GLU A C 1
ATOM 701 O O . GLU A 1 88 ? 6.352 3.731 -8.203 1.00 95.00 88 GLU A O 1
ATOM 706 N N . ILE A 1 89 ? 8.227 3.617 -9.428 1.00 96.44 89 ILE A N 1
ATOM 707 C CA . ILE A 1 89 ? 8.778 2.421 -8.771 1.00 96.44 89 ILE A CA 1
ATOM 708 C C . ILE A 1 89 ? 9.685 2.828 -7.604 1.00 96.44 89 ILE A C 1
ATOM 710 O O . ILE A 1 89 ? 10.913 2.681 -7.620 1.00 96.44 89 ILE A O 1
ATOM 714 N N . THR A 1 90 ? 9.067 3.324 -6.534 1.00 96.00 90 THR A N 1
ATOM 715 C CA . THR A 1 90 ? 9.759 3.536 -5.256 1.00 96.00 90 THR A CA 1
ATOM 716 C C . THR A 1 90 ? 9.165 2.656 -4.169 1.00 96.00 90 THR A C 1
ATOM 718 O O . THR A 1 90 ? 7.952 2.504 -4.074 1.00 96.00 90 THR A O 1
ATOM 721 N N . VAL A 1 91 ? 10.020 2.104 -3.302 1.00 95.56 91 VAL A N 1
ATOM 722 C CA . VAL A 1 91 ? 9.579 1.269 -2.170 1.00 95.56 91 VAL A CA 1
ATOM 723 C C . VAL A 1 91 ? 8.547 2.014 -1.320 1.00 95.56 91 VAL A C 1
ATOM 725 O O . VAL A 1 91 ? 7.535 1.438 -0.947 1.00 95.56 91 VAL A O 1
ATOM 728 N N . THR A 1 92 ? 8.755 3.311 -1.079 1.00 92.25 92 THR A N 1
ATOM 729 C CA . THR A 1 92 ? 7.823 4.155 -0.320 1.00 92.25 92 THR A CA 1
ATOM 730 C C . THR A 1 92 ? 6.450 4.265 -0.982 1.00 92.25 92 THR A C 1
ATOM 732 O O . THR A 1 92 ? 5.446 4.136 -0.287 1.00 92.25 92 THR A O 1
ATOM 735 N N . ASN A 1 93 ? 6.386 4.494 -2.299 1.00 94.06 93 ASN A N 1
ATOM 736 C CA . ASN A 1 93 ? 5.107 4.606 -3.005 1.00 94.06 93 ASN A CA 1
ATOM 737 C C . ASN A 1 93 ? 4.388 3.255 -3.045 1.00 94.06 93 ASN A C 1
ATOM 739 O O . ASN A 1 93 ? 3.196 3.185 -2.758 1.00 94.06 93 ASN A O 1
ATOM 743 N N . LEU A 1 94 ? 5.115 2.177 -3.341 1.00 96.50 94 LEU A N 1
ATOM 744 C CA . LEU A 1 94 ? 4.543 0.836 -3.470 1.00 96.50 94 LEU A CA 1
ATOM 745 C C . LEU A 1 94 ? 4.083 0.254 -2.121 1.00 96.50 94 LEU A C 1
ATOM 747 O O . LEU A 1 94 ? 3.085 -0.456 -2.071 1.00 96.50 94 LEU A O 1
ATOM 751 N N . LEU A 1 95 ? 4.757 0.593 -1.017 1.00 94.69 95 LEU A N 1
ATOM 752 C CA . LEU A 1 95 ? 4.335 0.217 0.340 1.00 94.69 95 LEU A CA 1
ATOM 753 C C . LEU A 1 95 ? 3.313 1.177 0.962 1.00 94.69 95 LEU A C 1
ATOM 755 O O . LEU A 1 95 ? 2.903 0.965 2.101 1.00 94.69 95 LEU A O 1
ATOM 759 N N . SER A 1 96 ? 2.912 2.242 0.266 1.00 90.62 96 SER A N 1
ATOM 760 C CA . SER A 1 96 ? 1.967 3.208 0.829 1.00 90.62 96 SER A CA 1
ATOM 761 C C . SER A 1 96 ? 0.600 2.576 1.114 1.00 90.62 96 SER A C 1
ATOM 763 O O . SER A 1 96 ? 0.152 1.692 0.377 1.00 90.62 96 SER A O 1
ATOM 765 N N . GLN A 1 97 ? -0.054 3.049 2.184 1.00 89.50 97 GLN A N 1
ATOM 766 C CA . GLN A 1 97 ? -1.390 2.608 2.610 1.00 89.50 97 GLN A CA 1
ATOM 767 C C . GLN A 1 97 ? -1.441 1.087 2.833 1.00 89.50 97 GLN A C 1
ATOM 769 O O . GLN A 1 97 ? -2.245 0.380 2.223 1.00 89.50 97 GLN A O 1
ATOM 774 N N . GLY A 1 98 ? -0.508 0.564 3.633 1.00 88.12 98 GLY A N 1
ATOM 775 C CA . GLY A 1 98 ? -0.432 -0.871 3.925 1.00 88.12 98 GLY A CA 1
ATOM 776 C C . GLY A 1 98 ? -0.144 -1.761 2.705 1.00 88.12 98 GLY A C 1
ATOM 777 O O . GLY A 1 98 ? -0.520 -2.934 2.696 1.00 88.12 98 GLY A O 1
ATOM 778 N N . GLY A 1 99 ? 0.492 -1.217 1.661 1.00 94.88 99 GLY A N 1
ATOM 779 C CA . GLY A 1 99 ? 0.804 -1.931 0.418 1.00 94.88 99 GLY A CA 1
ATOM 780 C C . GLY A 1 99 ? -0.218 -1.753 -0.709 1.00 94.88 99 GLY A C 1
ATOM 781 O O . GLY A 1 99 ? 0.003 -2.287 -1.800 1.00 94.88 99 GLY A O 1
ATOM 782 N N . LYS A 1 100 ? -1.296 -0.979 -0.507 1.00 95.38 100 LYS A N 1
ATOM 783 C CA . LYS A 1 100 ? -2.269 -0.661 -1.568 1.00 95.38 100 LYS A CA 1
ATOM 784 C C . LYS A 1 100 ? -1.617 0.040 -2.761 1.00 95.38 100 LYS A C 1
ATOM 786 O O . LYS A 1 100 ? -2.007 -0.212 -3.896 1.00 95.38 100 LYS A O 1
ATOM 791 N N . GLY A 1 101 ? -0.575 0.843 -2.528 1.00 95.94 101 GLY A N 1
ATOM 792 C CA . GLY A 1 101 ? 0.167 1.506 -3.603 1.00 95.94 101 GLY A CA 1
ATOM 793 C C . GLY A 1 101 ? 0.731 0.544 -4.658 1.00 95.94 101 GLY A C 1
ATOM 794 O O . GLY A 1 101 ? 0.741 0.877 -5.840 1.00 95.94 101 GLY A O 1
ATOM 795 N N . PHE A 1 102 ? 1.155 -0.662 -4.264 1.00 97.56 102 PHE A N 1
ATOM 796 C CA . PHE A 1 102 ? 1.602 -1.694 -5.203 1.00 97.56 102 PHE A CA 1
ATOM 797 C C . PHE A 1 102 ? 0.435 -2.289 -5.997 1.00 97.56 102 PHE A C 1
ATOM 799 O O . PHE A 1 102 ? 0.551 -2.423 -7.210 1.00 97.56 102 PHE A O 1
ATOM 806 N N . VAL A 1 103 ? -0.698 -2.579 -5.349 1.00 96.81 103 VAL A N 1
ATOM 807 C CA . VAL A 1 103 ? -1.907 -3.079 -6.032 1.00 96.81 103 VAL A CA 1
ATOM 808 C C . VAL A 1 103 ? -2.393 -2.063 -7.064 1.00 96.81 103 VAL A C 1
ATOM 810 O O . VAL A 1 103 ? -2.544 -2.409 -8.230 1.00 96.81 103 VAL A O 1
ATOM 813 N N . ASP A 1 104 ? -2.532 -0.795 -6.670 1.00 95.88 104 ASP A N 1
ATOM 814 C CA . ASP A 1 104 ? -2.956 0.289 -7.563 1.00 95.88 104 ASP A CA 1
ATOM 815 C C . ASP A 1 104 ? -1.998 0.453 -8.756 1.00 95.88 104 ASP A C 1
ATOM 817 O O . ASP A 1 104 ? -2.427 0.712 -9.883 1.00 95.88 104 ASP A O 1
ATOM 821 N N . PHE A 1 105 ? -0.693 0.290 -8.520 1.00 97.19 105 PHE A N 1
ATOM 822 C CA . PHE A 1 105 ? 0.321 0.314 -9.570 1.00 97.19 105 PHE A CA 1
ATOM 823 C C . PHE A 1 105 ? 0.172 -0.858 -10.552 1.00 97.19 105 PHE A C 1
ATOM 825 O O . PHE A 1 105 ? 0.231 -0.641 -11.765 1.00 97.19 105 PHE A O 1
ATOM 832 N N . LEU A 1 106 ? -0.044 -2.081 -10.058 1.00 97.00 106 LEU A N 1
ATOM 833 C CA . LEU A 1 106 ? -0.247 -3.256 -10.908 1.00 97.00 106 LEU A CA 1
ATOM 834 C C . LEU A 1 106 ? -1.536 -3.151 -11.728 1.00 97.00 106 LEU A C 1
ATOM 836 O O . LEU A 1 106 ? -1.495 -3.405 -12.930 1.00 97.00 106 LEU A O 1
ATOM 840 N N . THR A 1 107 ? -2.641 -2.724 -11.111 1.00 95.25 107 THR A N 1
ATOM 841 C CA . THR A 1 107 ? -3.929 -2.524 -11.789 1.00 95.25 107 THR A CA 1
ATOM 842 C C . THR A 1 107 ? -3.799 -1.503 -12.913 1.00 95.25 107 THR A C 1
ATOM 844 O O . THR A 1 107 ? -4.121 -1.809 -14.057 1.00 95.25 107 THR A O 1
ATOM 847 N N . ARG A 1 108 ? -3.216 -0.329 -12.633 1.00 95.38 108 ARG A N 1
ATOM 848 C CA . ARG A 1 108 ? -2.982 0.703 -13.656 1.00 95.38 108 ARG A CA 1
ATOM 849 C C . ARG A 1 108 ? -2.060 0.217 -14.769 1.00 95.38 108 ARG A C 1
ATOM 851 O O . ARG A 1 108 ? -2.257 0.557 -15.932 1.00 95.38 108 ARG A O 1
ATOM 858 N N . THR A 1 109 ? -1.031 -0.552 -14.417 1.00 95.50 109 THR A N 1
ATOM 859 C CA . THR A 1 109 ? -0.137 -1.140 -15.417 1.00 95.50 109 THR A CA 1
ATOM 860 C C . THR A 1 109 ? -0.922 -2.081 -16.316 1.00 95.50 109 THR A C 1
ATOM 862 O O . THR A 1 109 ? -0.842 -1.940 -17.530 1.00 95.50 109 THR A O 1
ATOM 865 N N . LEU A 1 110 ? -1.724 -2.985 -15.748 1.00 95.50 110 LEU A N 1
ATOM 866 C CA . LEU A 1 110 ? -2.558 -3.890 -16.527 1.00 95.50 110 LEU A CA 1
ATOM 867 C C . LEU A 1 110 ? -3.473 -3.116 -17.479 1.00 95.50 110 LEU A C 1
ATOM 869 O O . LEU A 1 110 ? -3.373 -3.347 -18.677 1.00 95.50 110 LEU A O 1
ATOM 873 N N . GLU A 1 111 ? -4.256 -2.157 -16.972 1.00 93.62 111 GLU A N 1
ATOM 874 C CA . GLU A 1 111 ? -5.169 -1.311 -17.762 1.00 93.62 111 GLU A CA 1
ATOM 875 C C . GLU A 1 111 ? -4.481 -0.669 -18.976 1.00 93.62 111 GLU A C 1
ATOM 877 O O . GLU A 1 111 ? -5.021 -0.670 -20.081 1.00 93.62 111 GLU A O 1
ATOM 882 N N . VAL A 1 112 ? -3.264 -0.149 -18.790 1.00 93.25 112 VAL A N 1
ATOM 883 C CA . VAL A 1 112 ? -2.477 0.455 -19.874 1.00 93.25 112 VAL A CA 1
ATOM 884 C C . VAL A 1 112 ? -2.005 -0.601 -20.877 1.00 93.25 112 VAL A C 1
ATOM 886 O O . VAL A 1 112 ? -2.085 -0.378 -22.086 1.00 93.25 112 VAL A O 1
ATOM 889 N N . LEU A 1 113 ? -1.544 -1.761 -20.401 1.00 93.12 113 LEU A N 1
ATOM 890 C CA . LEU A 1 113 ? -1.029 -2.835 -21.254 1.00 93.12 113 LEU A CA 1
ATOM 891 C C . LEU A 1 113 ? -2.120 -3.606 -22.018 1.00 93.12 113 LEU A C 1
ATOM 893 O O . LEU A 1 113 ? -1.790 -4.339 -22.947 1.00 93.12 113 LEU A O 1
ATOM 897 N N . GLU A 1 114 ? -3.405 -3.454 -21.684 1.00 89.62 114 GLU A N 1
ATOM 898 C CA . GLU A 1 114 ? -4.498 -4.097 -22.435 1.00 89.62 114 GLU A CA 1
ATOM 899 C C . GLU A 1 114 ? -4.781 -3.440 -23.800 1.00 89.62 114 GLU A C 1
ATOM 901 O O . GLU A 1 114 ? -5.614 -3.933 -24.563 1.00 89.62 114 GLU A O 1
ATOM 906 N N . SER A 1 115 ? -4.085 -2.350 -24.140 1.00 83.44 115 SER A N 1
ATOM 907 C CA . SER A 1 115 ? -4.248 -1.651 -25.416 1.00 83.44 115 SER A CA 1
ATOM 908 C C . SER A 1 115 ? -3.788 -2.509 -26.615 1.00 83.44 115 SER A C 1
ATOM 910 O O . SER A 1 115 ? -2.633 -2.932 -26.664 1.00 83.44 115 SER A O 1
ATOM 912 N N . PRO A 1 116 ? -4.644 -2.754 -27.628 1.00 61.25 116 PRO A N 1
ATOM 913 C CA . PRO A 1 116 ? -4.451 -3.869 -28.560 1.00 61.25 116 PRO A CA 1
ATOM 914 C C . PRO A 1 116 ? -3.404 -3.674 -29.669 1.00 61.25 116 PRO A C 1
ATOM 916 O O . PRO A 1 116 ? -3.062 -4.651 -30.325 1.00 61.25 116 PRO A O 1
ATOM 919 N N . ASN A 1 117 ? -2.902 -2.460 -29.939 1.00 75.69 117 ASN A N 1
ATOM 920 C CA . ASN A 1 117 ? -2.239 -2.201 -31.234 1.00 75.69 117 ASN A CA 1
ATOM 921 C C . ASN A 1 117 ? -0.911 -1.433 -31.191 1.00 75.69 117 ASN A C 1
ATOM 923 O O . ASN A 1 117 ? -0.229 -1.354 -32.218 1.00 75.69 117 ASN A O 1
ATOM 927 N N . LYS A 1 118 ? -0.520 -0.858 -30.051 1.00 84.81 118 LYS A N 1
ATOM 928 C CA . LYS A 1 118 ? 0.715 -0.071 -29.923 1.00 84.81 118 LYS A CA 1
ATOM 929 C C . LYS A 1 118 ? 1.368 -0.331 -28.569 1.00 84.81 118 LYS A C 1
ATOM 931 O O . LYS A 1 118 ? 0.630 -0.586 -27.618 1.00 84.81 118 LYS A O 1
ATOM 936 N N . PRO A 1 119 ? 2.709 -0.232 -28.471 1.00 86.12 119 PRO A N 1
ATOM 937 C CA . PRO A 1 119 ? 3.380 -0.183 -27.183 1.00 86.12 119 PRO A CA 1
ATOM 938 C C . PRO A 1 119 ? 2.705 0.864 -26.305 1.00 86.12 119 PRO A C 1
ATOM 940 O O . PRO A 1 119 ? 2.486 2.003 -26.727 1.00 86.12 119 PRO A O 1
ATOM 943 N N . ALA A 1 120 ? 2.300 0.437 -25.119 1.00 90.81 120 ALA A N 1
ATOM 944 C CA . ALA A 1 120 ? 1.570 1.288 -24.205 1.00 90.81 120 ALA A CA 1
ATOM 945 C C . ALA A 1 120 ? 2.563 1.934 -23.242 1.00 90.81 120 ALA A C 1
ATOM 947 O O . ALA A 1 120 ? 3.423 1.256 -22.682 1.00 90.81 120 ALA A O 1
ATOM 948 N N . PHE A 1 121 ? 2.476 3.244 -23.050 1.00 92.19 121 PHE A N 1
ATOM 949 C CA . PHE A 1 121 ? 3.392 3.956 -22.167 1.00 92.19 121 PHE A CA 1
ATOM 950 C C . PHE A 1 121 ? 2.671 4.328 -20.881 1.00 92.19 121 PHE A C 1
ATOM 952 O O . PHE A 1 121 ? 1.617 4.963 -20.918 1.00 92.19 121 PHE A O 1
ATOM 959 N N . LEU A 1 122 ? 3.227 3.923 -19.738 1.00 92.88 122 LEU A N 1
ATOM 960 C CA . LEU A 1 122 ? 2.622 4.223 -18.445 1.00 92.88 122 LEU A CA 1
ATOM 961 C C . LEU A 1 122 ? 2.686 5.743 -18.192 1.00 92.88 122 LEU A C 1
ATOM 963 O O . LEU A 1 122 ? 3.802 6.283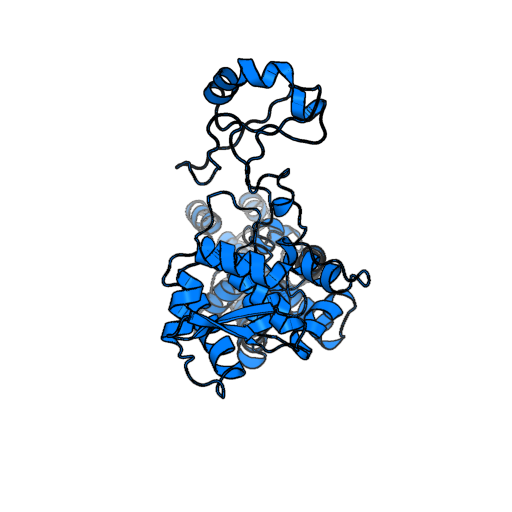 -18.136 1.00 92.88 122 LEU A O 1
ATOM 967 N N . PRO A 1 123 ? 1.538 6.429 -18.018 1.00 91.81 123 PRO A N 1
ATOM 968 C CA . PRO A 1 123 ? 1.499 7.881 -17.891 1.00 91.81 123 PRO A CA 1
ATOM 969 C C . PRO A 1 123 ? 2.222 8.335 -16.625 1.00 91.81 123 PRO A C 1
ATOM 971 O O . PRO A 1 123 ? 2.073 7.732 -15.555 1.00 91.81 123 PRO A O 1
ATOM 974 N N . ASN A 1 124 ? 3.009 9.403 -16.743 1.00 93.62 124 ASN A N 1
ATOM 975 C CA . ASN A 1 124 ? 3.739 9.976 -15.624 1.00 93.62 124 ASN A CA 1
ATOM 976 C C . ASN A 1 124 ? 3.966 11.484 -15.846 1.00 93.62 124 ASN A C 1
ATOM 978 O O . ASN A 1 124 ? 4.684 11.833 -16.780 1.00 93.62 124 ASN A O 1
ATOM 982 N N . PRO A 1 125 ? 3.465 12.369 -14.959 1.00 92.81 125 PRO A N 1
ATOM 983 C CA . PRO A 1 125 ? 3.568 13.817 -15.155 1.00 92.81 125 PRO A CA 1
ATOM 984 C C . PRO A 1 125 ? 5.000 14.335 -15.324 1.00 92.81 125 PRO A C 1
ATOM 986 O O . PRO A 1 125 ? 5.238 15.270 -16.081 1.00 92.81 125 PRO A O 1
ATOM 989 N N . TRP A 1 126 ? 5.964 13.726 -14.626 1.00 92.38 126 TRP A N 1
ATOM 990 C CA . TRP A 1 126 ? 7.372 14.095 -14.760 1.00 92.38 126 TRP A CA 1
ATOM 991 C C . TRP A 1 126 ? 7.937 13.672 -16.122 1.00 92.38 126 TRP A C 1
ATOM 993 O O . TRP A 1 126 ? 8.724 14.408 -16.715 1.00 92.38 126 TRP A O 1
ATOM 1003 N N . TRP A 1 127 ? 7.514 12.512 -16.636 1.00 91.50 127 TRP A N 1
ATOM 1004 C CA . TRP A 1 127 ? 7.907 12.041 -17.967 1.00 91.50 127 TRP A CA 1
ATOM 1005 C C . TRP A 1 127 ? 7.306 12.908 -19.077 1.00 91.50 127 TRP A C 1
ATOM 1007 O O . TRP A 1 127 ? 8.010 13.279 -20.014 1.00 91.50 127 TRP A O 1
ATOM 1017 N N . ASP A 1 128 ? 6.037 13.294 -18.932 1.00 92.44 128 ASP A N 1
ATOM 1018 C CA . ASP A 1 128 ? 5.339 14.171 -19.876 1.00 92.44 128 ASP A CA 1
ATOM 1019 C C . ASP A 1 128 ? 6.016 15.557 -19.938 1.00 92.44 128 ASP A C 1
ATOM 1021 O O . ASP A 1 128 ? 6.252 16.113 -21.011 1.00 92.44 128 ASP A O 1
ATOM 1025 N N . GLU A 1 129 ? 6.425 16.104 -18.786 1.00 92.25 129 GLU A N 1
ATOM 1026 C CA . GLU A 1 129 ? 7.199 17.349 -18.725 1.00 92.25 129 GLU A CA 1
ATOM 1027 C C . GLU A 1 129 ? 8.582 17.209 -19.383 1.00 92.25 129 GLU A C 1
ATOM 1029 O O . GLU A 1 129 ? 9.029 18.121 -20.088 1.00 92.25 129 GLU A O 1
ATOM 1034 N N . ALA A 1 130 ? 9.258 16.072 -19.186 1.00 88.56 130 ALA A N 1
ATOM 1035 C CA . ALA A 1 130 ? 10.548 15.794 -19.812 1.00 88.56 130 ALA A CA 1
ATOM 1036 C C . ALA A 1 130 ? 10.438 15.752 -21.347 1.00 88.56 130 ALA A C 1
ATOM 1038 O O . ALA A 1 130 ? 11.283 16.341 -22.024 1.00 88.56 130 ALA A O 1
ATOM 1039 N N . GLN A 1 131 ? 9.364 15.161 -21.885 1.00 88.44 131 GLN A N 1
ATOM 1040 C CA . GLN A 1 131 ? 9.089 15.115 -23.326 1.00 88.44 131 GLN A CA 1
ATOM 1041 C C . GLN A 1 131 ? 8.976 16.513 -23.943 1.00 88.44 131 GLN A C 1
ATOM 1043 O O . GLN A 1 131 ? 9.466 16.775 -25.039 1.00 88.44 131 GLN A O 1
ATOM 1048 N N . HIS A 1 132 ? 8.336 17.451 -23.242 1.00 89.00 132 HIS A N 1
ATOM 1049 C CA . HIS A 1 132 ? 8.176 18.814 -23.748 1.00 89.00 132 HIS A CA 1
ATOM 1050 C C . HIS A 1 132 ? 9.494 19.599 -23.814 1.00 89.00 132 HIS A C 1
ATOM 1052 O O . HIS A 1 132 ? 9.596 20.561 -24.582 1.00 89.00 132 HIS A O 1
ATOM 1058 N N . ARG A 1 133 ? 10.498 19.208 -23.019 1.00 88.12 133 ARG A N 1
ATOM 1059 C CA . ARG A 1 133 ? 11.800 19.887 -22.933 1.00 88.12 133 ARG A CA 1
ATOM 1060 C C . ARG A 1 133 ? 12.835 19.352 -23.922 1.00 88.12 133 ARG A C 1
ATOM 1062 O O . ARG A 1 133 ? 13.769 20.077 -24.244 1.00 88.12 133 ARG A O 1
ATOM 1069 N N . SER A 1 134 ? 12.666 18.141 -24.445 1.00 82.38 134 SER A N 1
ATOM 1070 C CA . SER A 1 134 ? 13.650 17.441 -25.285 1.00 82.38 134 SER A CA 1
ATOM 1071 C C . SER A 1 134 ? 13.625 17.840 -26.772 1.00 82.38 134 SER A C 1
ATOM 1073 O O . SER A 1 134 ? 13.753 16.989 -27.653 1.00 82.38 134 SER A O 1
ATOM 1075 N N . ARG A 1 135 ? 13.446 19.131 -27.098 1.00 78.50 135 ARG A N 1
ATOM 1076 C CA . ARG A 1 135 ? 13.455 19.589 -28.502 1.00 78.50 135 ARG A CA 1
ATOM 1077 C C . ARG A 1 135 ? 14.849 19.385 -29.107 1.00 78.50 135 ARG A C 1
ATOM 1079 O O . ARG A 1 135 ? 15.778 20.090 -28.728 1.00 78.50 135 ARG A O 1
ATOM 1086 N N . GLY A 1 136 ? 14.970 18.450 -30.052 1.00 79.00 136 GLY A N 1
ATOM 1087 C CA . GLY A 1 136 ? 16.229 18.110 -30.726 1.00 79.00 136 GLY A CA 1
ATOM 1088 C C . GLY A 1 136 ? 16.886 16.799 -30.279 1.00 79.00 136 GLY A C 1
ATOM 1089 O O . GLY A 1 136 ? 17.957 16.494 -30.777 1.00 79.00 136 GLY A O 1
ATOM 1090 N N . THR A 1 137 ? 16.263 16.025 -29.382 1.00 85.88 137 THR A N 1
ATOM 1091 C CA . THR A 1 137 ? 16.742 14.694 -28.945 1.00 85.88 137 THR A CA 1
ATOM 1092 C C . THR A 1 137 ? 15.619 13.651 -28.994 1.00 85.88 137 THR A C 1
ATOM 1094 O O . THR A 1 137 ? 15.454 12.836 -28.085 1.00 85.88 137 THR A O 1
ATOM 1097 N N . GLU A 1 138 ? 14.800 13.696 -30.050 1.00 90.00 138 GLU A N 1
ATOM 1098 C CA . GLU A 1 138 ? 13.582 12.878 -30.180 1.00 90.00 138 GLU A CA 1
ATOM 1099 C C . GLU A 1 138 ? 13.881 11.374 -30.140 1.00 90.00 138 GLU A C 1
ATOM 1101 O O . GLU A 1 138 ? 13.232 10.650 -29.386 1.00 90.00 138 GLU A O 1
ATOM 1106 N N . ILE A 1 139 ? 14.917 10.924 -30.857 1.00 90.12 139 ILE A N 1
ATOM 1107 C CA . ILE A 1 139 ? 15.333 9.513 -30.901 1.00 90.12 139 ILE A CA 1
ATOM 1108 C C . ILE A 1 139 ? 15.763 9.032 -29.509 1.00 90.12 139 ILE A C 1
ATOM 1110 O O . ILE A 1 139 ? 15.299 8.002 -29.021 1.00 90.12 139 ILE A O 1
ATOM 1114 N N . ILE A 1 140 ? 16.603 9.801 -28.814 1.00 90.00 140 ILE A N 1
ATOM 1115 C CA . ILE A 1 140 ? 17.057 9.466 -27.456 1.00 90.00 140 ILE A CA 1
ATOM 1116 C C . ILE A 1 140 ? 15.882 9.455 -26.471 1.00 90.00 140 ILE A C 1
ATOM 1118 O O . ILE A 1 140 ? 15.796 8.575 -25.608 1.00 90.00 140 ILE A O 1
ATOM 1122 N N . PHE A 1 141 ? 14.950 10.402 -26.589 1.00 91.69 141 PHE A N 1
ATOM 1123 C CA . PHE A 1 141 ? 13.747 10.414 -25.761 1.00 91.69 141 PHE A CA 1
ATOM 1124 C C . PHE A 1 141 ? 12.866 9.180 -26.018 1.00 91.69 141 PHE A C 1
ATOM 1126 O O . PHE A 1 141 ? 12.332 8.579 -25.083 1.00 91.69 141 PHE A O 1
ATOM 1133 N N . GLU A 1 142 ? 12.748 8.743 -27.268 1.00 93.94 142 GLU A N 1
ATOM 1134 C CA . GLU A 1 142 ? 12.014 7.533 -27.631 1.00 93.94 142 GLU A CA 1
ATOM 1135 C C . GLU A 1 142 ? 12.679 6.269 -27.061 1.00 93.94 142 GLU A C 1
ATOM 1137 O O . GLU A 1 142 ? 12.020 5.488 -26.371 1.00 93.94 142 GLU A O 1
ATOM 1142 N N . ILE A 1 143 ? 13.997 6.114 -27.220 1.00 92.81 143 ILE A N 1
ATOM 1143 C CA . ILE A 1 143 ? 14.762 4.986 -26.656 1.00 92.81 143 ILE A CA 1
ATOM 1144 C C . ILE A 1 143 ? 14.674 4.963 -25.126 1.00 92.81 143 ILE A C 1
ATOM 1146 O O . ILE A 1 143 ? 14.473 3.902 -24.523 1.00 92.81 143 ILE A O 1
ATOM 1150 N N . THR A 1 144 ? 14.801 6.123 -24.472 1.00 93.38 144 THR A N 1
ATOM 1151 C CA . THR A 1 144 ? 14.656 6.223 -23.011 1.00 93.38 144 THR A CA 1
ATOM 1152 C C . THR A 1 144 ? 13.238 5.871 -22.565 1.00 93.38 144 THR A C 1
ATOM 1154 O O . THR A 1 144 ? 13.075 5.157 -21.574 1.00 93.38 144 THR A O 1
ATOM 1157 N N . THR A 1 145 ? 12.216 6.271 -23.326 1.00 94.88 145 THR A N 1
ATOM 1158 C CA . THR A 1 145 ? 10.814 5.922 -23.060 1.00 94.88 145 THR A CA 1
ATOM 1159 C C . THR A 1 145 ? 10.577 4.418 -23.193 1.00 94.88 145 THR A C 1
ATOM 1161 O O . THR A 1 145 ? 9.935 3.816 -22.324 1.00 94.88 145 THR A O 1
ATOM 1164 N N . ILE A 1 146 ? 11.125 3.789 -24.236 1.00 95.06 146 ILE A N 1
ATOM 1165 C CA . ILE A 1 146 ? 11.041 2.339 -24.434 1.00 95.06 146 ILE A CA 1
ATOM 1166 C C . ILE A 1 146 ? 11.739 1.607 -23.285 1.00 95.06 146 ILE A C 1
ATOM 1168 O O . ILE A 1 146 ? 11.147 0.729 -22.654 1.00 95.06 146 ILE A O 1
ATOM 1172 N N . THR A 1 147 ? 12.962 2.020 -22.951 1.00 94.38 147 THR A N 1
ATOM 1173 C CA . THR A 1 147 ? 13.760 1.416 -21.876 1.00 94.38 147 THR A CA 1
ATOM 1174 C C . THR A 1 147 ? 13.065 1.531 -20.520 1.00 94.38 147 THR A C 1
ATOM 1176 O O . THR A 1 147 ? 12.978 0.542 -19.791 1.00 94.38 147 THR A O 1
ATOM 1179 N N . ARG A 1 148 ? 12.491 2.701 -20.205 1.00 95.50 148 ARG A N 1
ATOM 1180 C CA . ARG A 1 148 ? 11.671 2.922 -19.005 1.00 95.50 148 ARG A CA 1
ATOM 1181 C C . ARG A 1 148 ? 10.530 1.907 -18.918 1.00 95.50 148 ARG A C 1
ATOM 1183 O O . ARG A 1 148 ? 10.370 1.236 -17.902 1.00 95.50 148 ARG A O 1
ATOM 1190 N N . ASN A 1 149 ? 9.742 1.761 -19.982 1.00 96.19 149 ASN A N 1
ATOM 1191 C CA . ASN A 1 149 ? 8.572 0.879 -19.961 1.00 96.19 149 ASN A CA 1
ATOM 1192 C C . ASN A 1 149 ? 8.952 -0.604 -19.945 1.00 96.19 149 ASN A C 1
ATOM 1194 O O . ASN A 1 149 ? 8.258 -1.407 -19.319 1.00 96.19 149 ASN A O 1
ATOM 1198 N N . LYS A 1 150 ? 10.091 -0.962 -20.542 1.00 95.75 150 LYS A N 1
ATOM 1199 C CA . LYS A 1 150 ? 10.657 -2.307 -20.436 1.00 95.75 150 LYS A CA 1
ATOM 1200 C C . LYS A 1 150 ? 11.095 -2.618 -19.000 1.00 95.75 150 LYS A C 1
ATOM 1202 O O . LYS A 1 150 ? 10.759 -3.676 -18.473 1.00 95.75 150 LYS A O 1
ATOM 1207 N N . PHE A 1 151 ? 11.760 -1.672 -18.332 1.00 96.75 151 PHE A N 1
ATOM 1208 C CA . PHE A 1 151 ? 12.135 -1.796 -16.919 1.00 96.75 151 PHE A CA 1
ATOM 1209 C C . PHE A 1 151 ? 10.903 -1.989 -16.023 1.00 96.75 151 PHE A C 1
ATOM 1211 O O . PHE A 1 151 ? 10.889 -2.886 -15.182 1.00 96.75 151 PHE A O 1
ATOM 1218 N N . ILE A 1 152 ? 9.841 -1.202 -16.234 1.00 97.25 152 ILE A N 1
ATOM 1219 C CA . ILE A 1 152 ? 8.560 -1.354 -15.524 1.00 97.25 152 ILE A CA 1
ATOM 1220 C C . ILE A 1 152 ? 7.986 -2.762 -15.718 1.00 97.25 152 ILE A C 1
ATOM 1222 O O . ILE A 1 152 ? 7.626 -3.423 -14.742 1.00 97.25 152 ILE A O 1
ATOM 1226 N N . ALA A 1 153 ? 7.928 -3.238 -16.962 1.00 96.81 153 ALA A N 1
ATOM 1227 C CA . ALA A 1 153 ? 7.368 -4.542 -17.295 1.00 96.81 153 ALA A CA 1
ATOM 1228 C C . ALA A 1 153 ? 8.134 -5.698 -16.622 1.00 96.81 153 ALA A C 1
ATOM 1230 O O . ALA A 1 153 ? 7.509 -6.598 -16.051 1.00 96.81 153 ALA A O 1
ATOM 1231 N N . TYR A 1 154 ? 9.471 -5.644 -16.609 1.00 97.19 154 TYR A N 1
ATOM 1232 C CA . TYR A 1 154 ? 10.296 -6.616 -15.886 1.00 97.19 154 TYR A CA 1
ATOM 1233 C C . TYR A 1 154 ? 10.159 -6.516 -14.375 1.00 97.19 154 TYR A C 1
ATOM 1235 O O . TYR A 1 154 ? 10.059 -7.550 -13.718 1.00 97.19 154 TYR A O 1
ATOM 1243 N N . PHE A 1 155 ? 10.101 -5.305 -13.816 1.00 97.81 155 PHE A N 1
ATOM 1244 C CA . PHE A 1 155 ? 9.871 -5.120 -12.386 1.00 97.81 155 PHE A CA 1
ATOM 1245 C C . PHE A 1 155 ? 8.569 -5.789 -11.948 1.00 97.81 155 PHE A C 1
ATOM 1247 O O . PHE A 1 155 ? 8.548 -6.512 -10.947 1.00 97.81 155 PHE A O 1
ATOM 1254 N N . VAL A 1 156 ? 7.499 -5.605 -12.722 1.00 97.75 156 VAL A N 1
ATOM 1255 C CA . VAL A 1 156 ? 6.212 -6.255 -12.474 1.00 97.75 156 VAL A CA 1
ATOM 1256 C C . VAL A 1 156 ? 6.344 -7.776 -12.525 1.00 97.75 156 VAL A C 1
ATOM 1258 O O . VAL A 1 156 ? 5.956 -8.446 -11.570 1.00 97.75 156 VAL A O 1
ATOM 1261 N N . LEU A 1 157 ? 6.932 -8.335 -13.586 1.00 96.75 157 LEU A N 1
ATOM 1262 C CA . LEU A 1 157 ? 7.120 -9.786 -13.717 1.00 96.75 157 LEU A CA 1
ATOM 1263 C C . LEU A 1 157 ? 7.971 -10.366 -12.577 1.00 96.75 157 LEU A C 1
ATOM 1265 O O . LEU A 1 157 ? 7.630 -11.393 -11.994 1.00 96.75 157 LEU A O 1
ATOM 1269 N N . ALA A 1 158 ? 9.068 -9.700 -12.223 1.00 97.31 158 ALA A N 1
ATOM 1270 C CA . ALA A 1 158 ? 9.997 -10.165 -11.204 1.00 97.31 158 ALA A CA 1
ATOM 1271 C C . ALA A 1 158 ? 9.402 -10.105 -9.789 1.00 97.31 158 ALA A C 1
ATOM 1273 O O . ALA A 1 158 ? 9.582 -11.046 -9.009 1.00 97.31 158 ALA A O 1
ATOM 1274 N N . SER A 1 159 ? 8.694 -9.021 -9.455 1.00 97.94 159 SER A N 1
ATOM 1275 C CA . SER A 1 159 ? 8.045 -8.849 -8.148 1.00 97.94 159 SER A CA 1
ATOM 1276 C C . SER A 1 159 ? 6.866 -9.809 -7.977 1.00 97.94 159 SER A C 1
ATOM 1278 O O . SER A 1 159 ? 6.828 -10.562 -7.003 1.00 97.94 159 SER A O 1
ATOM 1280 N N . THR A 1 160 ? 5.957 -9.869 -8.952 1.00 96.69 160 THR A N 1
ATOM 1281 C CA . THR A 1 160 ? 4.815 -10.797 -8.925 1.00 96.69 160 THR A CA 1
ATOM 1282 C C . THR A 1 160 ? 5.270 -12.256 -8.945 1.00 96.69 160 THR A C 1
ATOM 1284 O O . THR A 1 160 ? 4.813 -13.050 -8.126 1.00 96.69 160 THR A O 1
ATOM 1287 N N . GLY A 1 161 ? 6.256 -12.603 -9.777 1.00 96.38 161 GLY A N 1
ATOM 1288 C CA . GLY A 1 161 ? 6.856 -13.935 -9.799 1.00 96.38 161 GLY A CA 1
ATOM 1289 C C . GLY A 1 161 ? 7.531 -14.314 -8.478 1.00 96.38 161 GLY A C 1
ATOM 1290 O O . GLY A 1 161 ? 7.464 -15.471 -8.066 1.00 96.38 161 GLY A O 1
ATOM 1291 N N . SER A 1 162 ? 8.144 -13.355 -7.770 1.00 97.88 162 SER A N 1
ATOM 1292 C CA . SER A 1 162 ? 8.684 -13.596 -6.425 1.00 97.88 162 SER A CA 1
ATOM 1293 C C . SER A 1 162 ? 7.587 -13.945 -5.419 1.00 97.88 162 SER A C 1
ATOM 1295 O O . SER A 1 162 ? 7.801 -14.840 -4.603 1.00 97.88 162 SER A O 1
ATOM 1297 N N . ILE A 1 163 ? 6.438 -13.272 -5.482 1.00 97.06 163 ILE A N 1
ATOM 1298 C CA . ILE A 1 163 ? 5.292 -13.526 -4.599 1.00 97.06 163 ILE A CA 1
ATOM 1299 C C . ILE A 1 163 ? 4.676 -14.892 -4.917 1.00 97.06 163 ILE A C 1
ATOM 1301 O O . ILE A 1 163 ? 4.547 -15.728 -4.027 1.00 97.06 163 ILE A O 1
ATOM 1305 N N . VAL A 1 164 ? 4.378 -15.165 -6.191 1.00 95.50 164 VAL A N 1
ATOM 1306 C CA . VAL A 1 164 ? 3.801 -16.445 -6.639 1.00 95.50 164 VAL A CA 1
ATOM 1307 C C . VAL A 1 164 ? 4.703 -17.622 -6.271 1.00 95.50 164 VAL A C 1
ATOM 1309 O O . VAL A 1 164 ? 4.223 -18.632 -5.761 1.00 95.50 164 VAL A O 1
ATOM 1312 N N . ASN A 1 165 ? 6.018 -17.497 -6.467 1.00 96.38 165 ASN A N 1
ATOM 1313 C CA . ASN A 1 165 ? 6.968 -18.535 -6.070 1.00 96.38 165 ASN A CA 1
ATOM 1314 C C . ASN A 1 165 ? 6.889 -18.850 -4.567 1.00 96.38 165 ASN A C 1
ATOM 1316 O O . ASN A 1 165 ? 6.980 -20.015 -4.182 1.00 96.38 165 ASN A O 1
ATOM 1320 N N . ASP A 1 166 ? 6.723 -17.833 -3.727 1.00 97.62 166 ASP A N 1
ATOM 1321 C CA . ASP A 1 166 ? 6.643 -17.998 -2.278 1.00 97.62 166 ASP A CA 1
ATOM 1322 C C . ASP A 1 166 ? 5.294 -18.567 -1.826 1.00 97.62 166 ASP A C 1
ATOM 1324 O O . ASP A 1 166 ? 5.270 -19.377 -0.899 1.00 97.62 166 ASP A O 1
ATOM 1328 N N . ILE A 1 167 ? 4.204 -18.227 -2.522 1.00 94.88 167 ILE A N 1
ATOM 1329 C CA . ILE A 1 167 ? 2.886 -18.857 -2.351 1.00 94.88 167 ILE A CA 1
ATOM 1330 C C . ILE A 1 167 ? 2.985 -20.356 -2.662 1.00 94.88 167 ILE A C 1
ATOM 1332 O O . ILE A 1 167 ? 2.662 -21.186 -1.814 1.00 94.88 167 ILE A O 1
ATOM 1336 N N . VAL A 1 168 ? 3.505 -20.716 -3.842 1.00 94.56 168 VAL A N 1
ATOM 1337 C CA . VAL A 1 168 ? 3.638 -22.117 -4.285 1.00 94.56 168 VAL A CA 1
ATOM 1338 C C . VAL A 1 168 ? 4.529 -22.919 -3.336 1.00 94.56 168 VAL A C 1
ATOM 1340 O O . VAL A 1 168 ? 4.217 -24.061 -3.004 1.00 94.56 168 VAL A O 1
ATOM 1343 N N . LYS A 1 169 ? 5.631 -22.325 -2.869 1.00 96.81 169 LYS A N 1
ATOM 1344 C CA . LYS A 1 169 ? 6.564 -22.971 -1.934 1.00 96.81 169 LYS A CA 1
ATOM 1345 C C . LYS A 1 169 ? 6.111 -22.922 -0.477 1.00 96.81 169 LYS A C 1
ATOM 1347 O O . LYS A 1 169 ? 6.812 -23.479 0.364 1.00 96.81 169 LYS A O 1
ATOM 1352 N N . ARG A 1 170 ? 4.991 -22.254 -0.171 1.00 96.50 170 ARG A N 1
ATOM 1353 C CA . ARG A 1 170 ? 4.523 -21.981 1.196 1.00 96.50 170 ARG A CA 1
ATOM 1354 C C . ARG A 1 170 ? 5.661 -21.477 2.097 1.00 96.50 170 ARG A C 1
ATOM 1356 O O . ARG A 1 170 ? 5.909 -22.035 3.168 1.00 96.50 170 ARG A O 1
ATOM 1363 N N . SER A 1 171 ? 6.402 -20.468 1.628 1.00 97.19 171 SER A N 1
ATOM 1364 C CA . SER A 1 171 ? 7.565 -19.935 2.352 1.00 97.19 171 SER A CA 1
ATOM 1365 C C . SER A 1 171 ? 7.176 -19.443 3.756 1.00 97.19 171 SER A C 1
ATOM 1367 O O . SER A 1 171 ? 6.019 -19.103 4.004 1.00 97.19 171 SER A O 1
ATOM 1369 N N . GLU A 1 172 ? 8.128 -19.390 4.697 1.00 95.38 172 GLU A N 1
ATOM 1370 C CA . GLU A 1 172 ? 7.841 -19.010 6.096 1.00 95.38 172 GLU A CA 1
ATOM 1371 C C . GLU A 1 172 ? 7.089 -17.672 6.217 1.00 95.38 172 GLU A C 1
ATOM 1373 O O . GLU A 1 172 ? 6.152 -17.568 7.005 1.00 95.38 172 GLU A O 1
ATOM 1378 N N . GLY A 1 173 ? 7.445 -16.673 5.399 1.00 91.75 173 GLY A N 1
ATOM 1379 C CA . GLY A 1 173 ? 6.782 -15.364 5.380 1.00 91.75 173 GLY A CA 1
ATOM 1380 C C . GLY A 1 173 ? 5.338 -15.393 4.861 1.00 91.75 173 GLY A C 1
ATOM 1381 O O . GLY A 1 173 ? 4.550 -14.519 5.216 1.00 91.75 173 GLY A O 1
ATOM 1382 N N . MET A 1 174 ? 4.975 -16.408 4.068 1.00 95.75 174 MET A N 1
ATOM 1383 C CA . MET A 1 174 ? 3.628 -16.597 3.515 1.00 95.75 174 MET A CA 1
ATOM 1384 C C . MET A 1 174 ? 2.706 -17.386 4.440 1.00 95.75 174 MET A C 1
ATOM 1386 O O . MET A 1 174 ? 1.492 -17.212 4.359 1.00 95.75 174 MET A O 1
ATOM 1390 N N . LYS A 1 175 ? 3.248 -18.236 5.325 1.00 92.81 175 LYS A N 1
ATOM 1391 C CA . LYS A 1 175 ? 2.445 -19.149 6.158 1.00 92.81 175 LYS A CA 1
ATOM 1392 C C . LYS A 1 175 ? 1.282 -18.470 6.891 1.00 92.81 175 LYS A C 1
ATOM 1394 O O . LYS A 1 175 ? 0.186 -19.004 6.784 1.00 92.81 175 LYS A O 1
ATOM 1399 N N . PRO A 1 176 ? 1.447 -17.320 7.580 1.00 90.00 176 PRO A N 1
ATOM 1400 C CA . PRO A 1 176 ? 0.326 -16.695 8.284 1.00 90.00 176 PRO A CA 1
ATOM 1401 C C . PRO A 1 176 ? -0.796 -16.248 7.343 1.00 90.00 176 PRO A C 1
ATOM 1403 O O . PRO A 1 176 ? -1.965 -16.344 7.690 1.00 90.00 176 PRO A O 1
ATOM 1406 N N . VAL A 1 177 ? -0.448 -15.766 6.147 1.00 92.56 177 VAL A N 1
ATOM 1407 C CA . VAL A 1 177 ? -1.434 -15.311 5.162 1.00 92.56 177 VAL A CA 1
ATOM 1408 C C . VAL A 1 177 ? -2.133 -16.499 4.517 1.00 92.56 177 VAL A C 1
ATOM 1410 O O . VAL A 1 177 ? -3.350 -16.483 4.390 1.00 92.56 177 VAL A O 1
ATOM 1413 N N . LEU A 1 178 ? -1.390 -17.545 4.151 1.00 93.00 178 LEU A N 1
ATOM 1414 C CA . LEU A 1 178 ? -1.975 -18.762 3.589 1.00 93.00 178 LEU A CA 1
ATOM 1415 C C . LEU A 1 178 ? -2.870 -19.481 4.600 1.00 93.00 178 LEU A C 1
ATOM 1417 O O . LEU A 1 178 ? -3.928 -19.951 4.217 1.00 93.00 178 LEU A O 1
ATOM 1421 N N . ASP A 1 179 ? -2.500 -19.497 5.881 1.00 87.88 179 ASP A N 1
ATOM 1422 C CA . ASP A 1 179 ? -3.345 -20.025 6.957 1.00 87.88 179 ASP A CA 1
ATOM 1423 C C . ASP A 1 179 ? -4.669 -19.254 7.061 1.00 87.88 179 ASP A C 1
ATOM 1425 O O . ASP A 1 179 ? -5.728 -19.866 7.154 1.00 87.88 179 ASP A O 1
ATOM 1429 N N . ILE A 1 180 ? -4.640 -17.920 6.944 1.00 86.19 180 ILE A N 1
ATOM 1430 C CA . ILE A 1 180 ? -5.866 -17.114 6.858 1.00 86.19 180 ILE A CA 1
ATOM 1431 C C . ILE A 1 180 ? -6.663 -17.497 5.608 1.00 86.19 180 ILE A C 1
ATOM 1433 O O . ILE A 1 180 ? -7.848 -17.786 5.715 1.00 86.19 180 ILE A O 1
ATOM 1437 N N . MET A 1 181 ? -6.038 -17.539 4.432 1.00 91.75 181 MET A N 1
ATOM 1438 C CA . MET A 1 181 ? -6.730 -17.844 3.173 1.00 91.75 181 MET A CA 1
ATOM 1439 C C . MET A 1 181 ? -7.326 -19.261 3.131 1.00 91.75 181 MET A C 1
ATOM 1441 O O . MET A 1 181 ? -8.359 -19.462 2.502 1.00 91.75 181 MET A O 1
ATOM 1445 N N . GLU A 1 182 ? -6.682 -20.242 3.769 1.00 91.38 182 GLU A N 1
ATOM 1446 C CA . GLU A 1 182 ? -7.107 -21.649 3.786 1.00 91.38 182 GLU A CA 1
ATOM 1447 C C . GLU A 1 182 ? -8.179 -21.928 4.847 1.00 91.38 182 GLU A C 1
ATOM 1449 O O . GLU A 1 182 ? -9.024 -22.798 4.638 1.00 91.38 182 GLU A O 1
ATOM 1454 N N . ASN A 1 183 ? -8.157 -21.200 5.969 1.00 84.56 183 ASN A N 1
ATOM 1455 C CA . ASN A 1 183 ? -9.042 -21.451 7.111 1.00 84.56 183 ASN A CA 1
ATOM 1456 C C . ASN A 1 183 ? -10.136 -20.390 7.309 1.00 84.56 183 ASN A C 1
ATOM 1458 O O . ASN A 1 183 ? -10.892 -20.482 8.272 1.00 84.56 183 ASN A O 1
ATOM 1462 N N . SER A 1 184 ? -10.236 -19.386 6.437 1.00 79.69 184 SER A N 1
ATOM 1463 C CA . SER A 1 184 ? -11.304 -18.382 6.485 1.00 79.69 184 SER A CA 1
ATOM 1464 C C . SER A 1 184 ? -12.079 -18.322 5.174 1.00 79.69 184 SER A C 1
ATOM 1466 O O . SER A 1 184 ? -11.624 -18.802 4.136 1.00 79.69 184 SER A O 1
ATOM 1468 N N . ASP A 1 185 ? -13.281 -17.747 5.211 1.00 83.69 185 ASP A N 1
ATOM 1469 C CA . ASP A 1 185 ? -14.001 -17.471 3.974 1.00 83.69 185 ASP A CA 1
ATOM 1470 C C . ASP A 1 185 ? -13.293 -16.359 3.165 1.00 83.69 185 ASP A C 1
ATOM 1472 O O . ASP A 1 185 ? -12.626 -15.477 3.707 1.00 83.69 185 ASP A O 1
ATOM 1476 N N . GLY A 1 186 ? -13.403 -16.386 1.834 1.00 83.88 186 GLY A N 1
ATOM 1477 C CA . GLY A 1 186 ? -12.720 -15.395 0.991 1.00 83.88 186 GLY A CA 1
ATOM 1478 C C . GLY A 1 186 ? -13.135 -13.945 1.288 1.00 83.88 186 GLY A C 1
ATOM 1479 O O . GLY A 1 186 ? -12.328 -13.028 1.136 1.00 83.88 186 GLY A O 1
ATOM 1480 N N . LEU A 1 187 ? -14.368 -13.732 1.767 1.00 80.69 187 LEU A N 1
ATOM 1481 C CA . LEU A 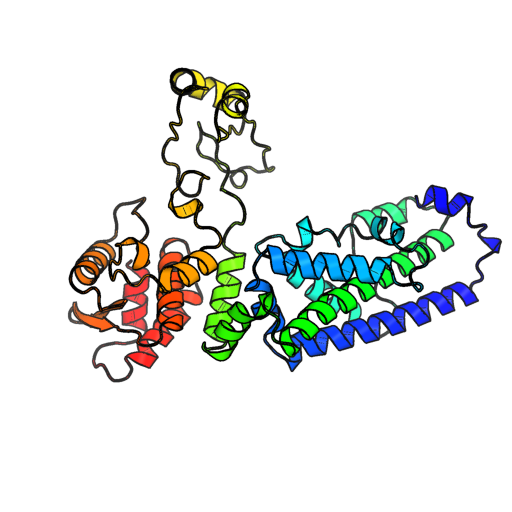1 187 ? -14.881 -12.408 2.131 1.00 80.69 187 LEU A CA 1
ATOM 1482 C C . LEU A 1 187 ? -14.233 -11.887 3.420 1.00 80.69 187 LEU A C 1
ATOM 1484 O O . LEU A 1 187 ? -14.013 -10.682 3.548 1.00 80.69 187 LEU A O 1
ATOM 1488 N N . PHE A 1 188 ? -13.891 -12.773 4.353 1.00 78.62 188 PHE A N 1
ATOM 1489 C CA . PHE A 1 188 ? -13.170 -12.489 5.583 1.00 78.62 188 PHE A CA 1
ATOM 1490 C C . PHE A 1 188 ? -11.789 -11.952 5.255 1.00 78.62 188 PHE A C 1
ATOM 1492 O O . PHE A 1 188 ? -11.439 -10.847 5.675 1.00 78.62 188 PHE A O 1
ATOM 1499 N N . ALA A 1 189 ? -11.023 -12.718 4.478 1.00 86.00 189 ALA A N 1
ATOM 1500 C CA . ALA A 1 189 ? -9.662 -12.348 4.129 1.00 86.00 189 ALA A CA 1
ATOM 1501 C C . ALA A 1 189 ? -9.651 -11.021 3.360 1.00 86.00 189 ALA A C 1
ATOM 1503 O O . ALA A 1 189 ? -8.854 -10.133 3.669 1.00 86.00 189 ALA A O 1
ATOM 1504 N N . GLN A 1 190 ? -10.601 -10.839 2.437 1.00 87.94 190 GLN A N 1
ATOM 1505 C CA . GLN A 1 190 ? -10.774 -9.592 1.700 1.00 87.94 190 GLN A CA 1
ATOM 1506 C C . GLN A 1 190 ? -11.140 -8.420 2.621 1.00 87.94 190 GLN A C 1
ATOM 1508 O O . GLN A 1 190 ? -10.533 -7.355 2.532 1.00 87.94 190 GLN A O 1
ATOM 1513 N N . SER A 1 191 ? -12.091 -8.600 3.540 1.00 80.31 191 SER A N 1
ATOM 1514 C CA . SER A 1 191 ? -12.481 -7.559 4.502 1.00 80.31 191 SER A CA 1
ATOM 1515 C C . SER A 1 191 ? -11.308 -7.160 5.394 1.00 80.31 191 SER A C 1
ATOM 1517 O O . SER A 1 191 ? -11.110 -5.979 5.676 1.00 80.31 191 SER A O 1
ATOM 1519 N N . LEU A 1 192 ? -10.495 -8.135 5.800 1.00 82.38 192 LEU A N 1
ATOM 1520 C CA . LEU A 1 192 ? -9.302 -7.923 6.606 1.00 82.38 192 LEU A CA 1
ATOM 1521 C C . LEU A 1 192 ? -8.217 -7.159 5.834 1.00 82.38 192 LEU A C 1
ATOM 1523 O 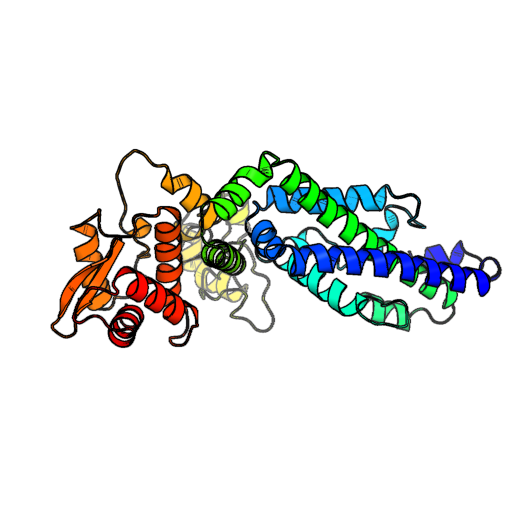O . LEU A 1 192 ? -7.644 -6.200 6.355 1.00 82.38 192 LEU A O 1
ATOM 1527 N N . ALA A 1 193 ? -7.978 -7.542 4.578 1.00 89.62 193 ALA A N 1
ATOM 1528 C CA . ALA A 1 193 ? -7.088 -6.838 3.663 1.00 89.62 193 ALA A CA 1
ATOM 1529 C C . ALA A 1 193 ? -7.538 -5.384 3.452 1.00 89.62 193 ALA A C 1
ATOM 1531 O O . ALA A 1 193 ? -6.740 -4.458 3.596 1.00 89.62 193 ALA A O 1
ATOM 1532 N N . MET A 1 194 ? -8.829 -5.166 3.192 1.00 85.69 194 MET A N 1
ATOM 1533 C CA . MET A 1 194 ? -9.409 -3.834 3.018 1.00 85.69 194 MET A CA 1
ATOM 1534 C C . MET A 1 194 ? -9.278 -2.993 4.285 1.00 85.69 194 MET A C 1
ATOM 1536 O O . MET A 1 194 ? -8.786 -1.865 4.216 1.00 85.69 194 MET A O 1
ATOM 1540 N N . ALA A 1 195 ? -9.631 -3.546 5.449 1.00 79.44 195 ALA A N 1
ATOM 1541 C CA . ALA A 1 195 ? -9.462 -2.871 6.731 1.00 79.44 195 ALA A CA 1
ATOM 1542 C C . ALA A 1 195 ? -8.007 -2.424 6.919 1.00 79.44 195 ALA A C 1
ATOM 1544 O O . ALA A 1 195 ? -7.763 -1.257 7.223 1.00 79.44 195 ALA A O 1
ATOM 1545 N N . LYS A 1 196 ? -7.035 -3.290 6.620 1.00 84.06 196 LYS A N 1
ATOM 1546 C CA . LYS A 1 196 ? -5.610 -2.955 6.702 1.00 84.06 196 LYS A CA 1
ATOM 1547 C C . LYS A 1 196 ? -5.200 -1.770 5.826 1.00 84.06 196 LYS A C 1
ATOM 1549 O O . LYS A 1 196 ? -4.415 -0.949 6.284 1.00 84.06 196 LYS A O 1
ATOM 1554 N N . THR A 1 197 ? -5.768 -1.613 4.630 1.00 84.06 197 THR A N 1
ATOM 1555 C CA . THR A 1 197 ? -5.481 -0.435 3.782 1.00 84.06 197 THR A CA 1
ATOM 1556 C C . THR A 1 197 ? -6.060 0.872 4.326 1.00 84.06 197 THR A C 1
ATOM 1558 O O . THR A 1 197 ? -5.534 1.948 4.047 1.00 84.06 197 THR A O 1
ATOM 1561 N N . THR A 1 198 ? -7.138 0.795 5.112 1.00 78.00 198 THR A N 1
ATOM 1562 C CA . THR A 1 198 ? -7.743 1.971 5.761 1.00 78.00 198 THR A CA 1
ATOM 1563 C C . THR A 1 198 ? -7.035 2.356 7.058 1.00 78.00 198 THR A C 1
ATOM 1565 O O . THR A 1 198 ? -7.124 3.502 7.508 1.00 78.00 198 THR A O 1
ATOM 1568 N N . LEU A 1 199 ? -6.307 1.410 7.655 1.00 75.25 199 LEU A N 1
ATOM 1569 C CA . LEU A 1 199 ? -5.502 1.648 8.839 1.00 75.25 199 LEU A CA 1
ATOM 1570 C C . LEU A 1 199 ? -4.247 2.424 8.438 1.00 75.25 199 LEU A C 1
ATOM 1572 O O . LEU A 1 199 ? -3.547 2.108 7.481 1.00 75.25 199 LEU A O 1
ATOM 1576 N N . ARG A 1 200 ? -3.971 3.502 9.167 1.00 68.19 200 ARG A N 1
ATOM 1577 C CA . ARG A 1 200 ? -2.822 4.357 8.872 1.00 68.19 200 ARG A CA 1
ATOM 1578 C C . ARG A 1 200 ? -1.537 3.657 9.308 1.00 68.19 200 ARG A C 1
ATOM 1580 O O . ARG A 1 200 ? -1.415 3.241 10.453 1.00 68.19 200 ARG A O 1
ATOM 1587 N N . ASP A 1 201 ? -0.532 3.665 8.439 1.00 68.00 201 ASP A N 1
ATOM 1588 C CA . ASP A 1 201 ? 0.806 3.147 8.767 1.00 68.00 201 ASP A CA 1
ATOM 1589 C C . ASP A 1 201 ? 1.556 4.031 9.783 1.00 68.00 201 ASP A C 1
ATOM 1591 O O . ASP A 1 201 ? 2.513 3.601 10.430 1.00 68.00 201 ASP A O 1
ATOM 1595 N N . LYS A 1 202 ? 1.170 5.311 9.893 1.00 75.00 202 LYS A N 1
ATOM 1596 C CA . LYS A 1 202 ? 1.869 6.323 10.697 1.00 75.00 202 LYS A CA 1
ATOM 1597 C C . LYS A 1 202 ? 0.927 7.081 11.615 1.00 75.00 202 LYS A C 1
ATOM 1599 O O . LYS A 1 202 ? -0.152 7.460 11.151 1.00 75.00 202 LYS A O 1
ATOM 1604 N N . PRO A 1 203 ? 1.370 7.377 12.857 1.00 72.62 203 PRO A N 1
ATOM 1605 C CA . PRO A 1 203 ? 0.550 8.092 13.815 1.00 72.62 203 PRO A CA 1
ATOM 1606 C C . PRO A 1 203 ? -0.006 9.354 13.239 1.00 72.62 203 PRO A C 1
ATOM 1608 O O . PRO A 1 203 ? 0.707 10.092 12.555 1.00 72.62 203 PRO A O 1
ATOM 1611 N N . LEU A 1 204 ? -1.278 9.597 13.541 1.00 80.00 204 LEU A N 1
ATOM 1612 C CA . LEU A 1 204 ? -1.889 10.840 13.158 1.00 80.00 204 LEU A CA 1
ATOM 1613 C C . LEU A 1 204 ? -1.155 11.956 13.890 1.00 80.00 204 LEU A C 1
ATOM 1615 O O . LEU A 1 204 ? -1.255 12.115 15.107 1.00 80.00 204 LEU A O 1
ATOM 1619 N N . VAL A 1 205 ? -0.368 12.710 13.132 1.00 88.88 205 VAL A N 1
ATOM 1620 C CA . VAL A 1 205 ? 0.314 13.885 13.651 1.00 88.88 205 VAL A CA 1
ATOM 1621 C C . VAL A 1 205 ? -0.724 14.988 13.775 1.00 88.88 205 VAL A C 1
ATOM 1623 O O . VAL A 1 205 ? -1.390 15.345 12.801 1.00 88.88 205 VAL A O 1
ATOM 1626 N N . ARG A 1 206 ? -0.871 15.511 14.990 1.00 90.12 206 ARG A N 1
ATOM 1627 C CA . ARG A 1 206 ? -1.789 16.600 15.323 1.00 90.12 206 ARG A CA 1
ATOM 1628 C C . ARG A 1 206 ? -1.032 17.735 15.982 1.00 90.12 206 ARG A C 1
ATOM 1630 O O . ARG A 1 206 ? 0.027 17.535 16.573 1.00 90.12 206 ARG A O 1
ATOM 1637 N N . CYS A 1 207 ? -1.583 18.936 15.876 1.00 94.31 207 CYS A N 1
ATOM 1638 C CA . CYS A 1 207 ? -1.023 20.087 16.561 1.00 94.31 207 CYS A CA 1
ATOM 1639 C C . CYS A 1 207 ? -1.343 19.991 18.052 1.00 94.31 207 CYS A C 1
ATOM 1641 O O . CYS A 1 207 ? -2.513 19.893 18.410 1.00 94.31 207 CYS A O 1
ATOM 1643 N N . GLU A 1 208 ? -0.337 20.119 18.916 1.00 94.00 208 GLU A N 1
ATOM 1644 C CA . GLU A 1 208 ? -0.553 20.077 20.370 1.00 94.00 208 GLU A CA 1
ATOM 1645 C C . GLU A 1 208 ? -1.447 21.230 20.861 1.00 94.00 208 GLU A C 1
ATOM 1647 O O . GLU A 1 208 ? -2.136 21.100 21.869 1.00 94.00 208 GLU A O 1
ATOM 1652 N N . ASN A 1 209 ? -1.485 22.350 20.131 1.00 95.38 209 ASN A N 1
ATOM 1653 C CA . ASN A 1 209 ? -2.335 23.498 20.442 1.00 95.38 209 ASN A CA 1
ATOM 1654 C C . ASN A 1 209 ? -3.760 23.349 19.883 1.00 95.38 209 ASN A C 1
ATOM 1656 O O . ASN A 1 209 ? -4.716 23.249 20.642 1.00 95.38 209 ASN A O 1
ATOM 1660 N N . CYS A 1 210 ? -3.912 23.325 18.551 1.00 95.00 210 CYS A N 1
ATOM 1661 C CA . CYS A 1 210 ? -5.226 23.391 17.899 1.00 95.00 210 CYS A CA 1
ATOM 1662 C C . CYS A 1 210 ? -5.837 22.021 17.572 1.00 95.00 210 CYS A C 1
ATOM 1664 O O . CYS A 1 210 ? -6.940 21.962 17.035 1.00 95.00 210 CYS A O 1
ATOM 1666 N N . THR A 1 211 ? -5.133 20.920 17.856 1.00 92.06 211 THR A N 1
ATOM 1667 C CA . THR A 1 211 ? -5.548 19.515 17.647 1.00 92.06 211 THR A CA 1
ATOM 1668 C C . THR A 1 211 ? -5.798 19.080 16.199 1.00 92.06 211 THR A C 1
ATOM 1670 O O . THR A 1 211 ? -5.970 17.890 15.941 1.00 92.06 211 THR A O 1
ATOM 1673 N N . LYS A 1 212 ? -5.741 20.000 15.227 1.00 92.25 212 LYS A N 1
ATOM 1674 C CA . LYS A 1 212 ? -5.882 19.679 13.801 1.00 92.25 212 LYS A CA 1
ATOM 1675 C C . LYS A 1 212 ? -4.747 18.768 13.323 1.00 92.25 212 LYS A C 1
ATOM 1677 O O . LYS A 1 212 ? -3.583 18.980 13.678 1.00 92.25 212 LYS A O 1
ATOM 1682 N N . SER A 1 213 ? -5.095 17.774 12.509 1.00 89.88 213 SER A N 1
ATOM 1683 C CA . SER A 1 213 ? -4.160 16.934 11.751 1.00 89.88 213 SER A CA 1
ATOM 1684 C C . SER A 1 213 ? -3.785 17.578 10.416 1.00 89.88 213 SER A C 1
ATOM 1686 O O . SER A 1 213 ? -4.410 18.556 10.017 1.00 89.88 213 SER A O 1
ATOM 1688 N N . SER A 1 214 ? -2.799 17.022 9.700 1.00 88.62 214 SER A N 1
ATOM 1689 C CA . SER A 1 214 ? -2.394 17.496 8.359 1.00 88.62 214 SER A CA 1
ATOM 1690 C C . SER A 1 214 ? -3.532 17.538 7.346 1.00 88.62 214 SER A C 1
ATOM 1692 O O . SER A 1 214 ? -3.515 18.387 6.466 1.00 88.62 214 SER A O 1
ATOM 1694 N N . GLU A 1 215 ? -4.509 16.646 7.484 1.00 84.75 215 GLU A N 1
ATOM 1695 C CA . GLU A 1 215 ? -5.681 16.549 6.606 1.00 84.75 215 GLU A CA 1
ATOM 1696 C C . GLU A 1 215 ? -6.708 17.653 6.850 1.00 84.75 215 GLU A C 1
ATOM 1698 O O . GLU A 1 215 ? -7.510 17.944 5.977 1.00 84.75 215 GLU A O 1
ATOM 1703 N N . GLY A 1 216 ? -6.681 18.298 8.019 1.00 86.56 216 GLY A N 1
ATOM 1704 C CA . GLY A 1 216 ? -7.549 19.438 8.316 1.00 86.56 216 GLY A CA 1
ATOM 1705 C C . GLY A 1 216 ? -7.067 20.758 7.704 1.00 86.56 216 GLY A C 1
ATOM 1706 O O . GLY A 1 216 ? -7.581 21.813 8.084 1.00 86.56 216 GLY A O 1
ATOM 1707 N N . PHE A 1 217 ? -6.049 20.720 6.839 1.00 88.75 217 PHE A N 1
ATOM 1708 C CA . PHE A 1 217 ? -5.465 21.888 6.190 1.00 88.75 217 PHE A CA 1
ATOM 1709 C C . PHE A 1 217 ? -5.441 21.712 4.672 1.00 88.75 217 PHE A C 1
ATOM 1711 O O . PHE A 1 217 ? -4.926 20.721 4.159 1.00 88.75 217 PHE A O 1
ATOM 1718 N N . GLU A 1 218 ? -5.914 22.735 3.969 1.00 90.56 218 GLU A N 1
ATOM 1719 C CA . GLU A 1 218 ? -5.732 22.901 2.531 1.00 90.56 218 GLU A CA 1
ATOM 1720 C C . GLU A 1 218 ? -4.950 24.207 2.305 1.00 90.56 218 GLU A C 1
ATOM 1722 O O . GLU A 1 218 ? -5.473 25.281 2.615 1.00 90.56 218 GLU A O 1
ATOM 1727 N N . PRO A 1 219 ? -3.687 24.161 1.833 1.00 90.25 219 PRO A N 1
ATOM 1728 C CA . PRO A 1 219 ? -2.889 22.979 1.477 1.00 90.25 219 PRO A CA 1
ATOM 1729 C C . PRO A 1 219 ? -2.356 22.195 2.702 1.00 90.25 219 PRO A C 1
ATOM 1731 O O . PRO A 1 219 ? -2.289 22.751 3.804 1.00 90.25 219 PRO A O 1
ATOM 1734 N N . PRO A 1 220 ? -1.904 20.933 2.523 1.00 89.50 220 PRO A N 1
ATOM 1735 C CA . PRO A 1 220 ? -1.316 20.138 3.601 1.00 89.50 220 PRO A CA 1
ATOM 1736 C C . PRO A 1 220 ? -0.137 20.851 4.276 1.00 89.50 220 PRO A C 1
ATOM 1738 O O . PRO A 1 220 ? 0.822 21.263 3.620 1.00 89.50 220 PRO A O 1
ATOM 1741 N N . VAL A 1 221 ? -0.179 20.972 5.605 1.00 93.38 221 VAL A N 1
ATOM 1742 C CA . VAL A 1 221 ? 0.879 21.641 6.379 1.00 93.38 221 VAL A CA 1
ATOM 1743 C C . VAL A 1 221 ? 1.958 20.664 6.834 1.00 93.38 221 VAL A C 1
ATOM 1745 O O . VAL A 1 221 ? 1.681 19.572 7.336 1.00 93.38 221 VAL A O 1
ATOM 1748 N N . ARG A 1 222 ? 3.220 21.090 6.736 1.00 94.88 222 ARG A N 1
ATOM 1749 C CA . ARG A 1 222 ? 4.335 20.388 7.374 1.00 94.88 222 ARG A CA 1
ATOM 1750 C C . ARG A 1 222 ? 4.395 20.778 8.847 1.00 94.88 222 ARG A C 1
ATOM 1752 O O . ARG A 1 222 ? 4.689 21.923 9.178 1.00 94.88 222 ARG A O 1
ATOM 1759 N N . PHE A 1 223 ? 4.156 19.815 9.731 1.00 95.88 223 PHE A N 1
ATOM 1760 C CA . PHE A 1 223 ? 4.244 20.048 11.168 1.00 95.88 223 PHE A CA 1
ATOM 1761 C C . PHE A 1 223 ? 5.679 20.360 11.589 1.00 95.88 223 PHE A C 1
ATOM 1763 O O . PHE A 1 223 ? 6.634 19.684 11.202 1.00 95.88 223 PHE A O 1
ATOM 1770 N N . MET A 1 224 ? 5.817 21.385 12.419 1.00 96.75 224 MET A N 1
ATOM 1771 C CA . MET A 1 224 ? 7.052 21.706 13.113 1.00 96.75 224 MET A CA 1
ATOM 1772 C C . MET A 1 224 ? 7.156 20.875 14.384 1.00 96.75 224 MET A C 1
ATOM 1774 O O . MET A 1 224 ? 6.149 20.607 15.037 1.00 96.75 224 MET A O 1
ATOM 1778 N N . VAL A 1 225 ? 8.380 20.526 14.768 1.00 96.62 225 VAL A N 1
ATOM 1779 C CA . VAL A 1 225 ? 8.651 19.772 15.995 1.00 96.62 225 VAL A CA 1
ATOM 1780 C C . VAL A 1 225 ? 9.380 20.666 16.989 1.00 96.62 225 VAL A C 1
ATOM 1782 O O . VAL A 1 225 ? 10.329 21.362 16.625 1.00 96.62 225 VAL A O 1
ATOM 1785 N N . CYS A 1 226 ? 8.973 20.633 18.258 1.00 96.88 226 CYS A N 1
ATOM 1786 C CA . CYS A 1 226 ? 9.721 21.293 19.328 1.00 96.88 226 CYS A CA 1
ATOM 1787 C C . CYS A 1 226 ? 11.136 20.697 19.441 1.00 96.88 226 CYS A C 1
ATOM 1789 O O . CYS A 1 226 ? 11.302 19.551 19.868 1.00 96.88 226 CYS A O 1
ATOM 1791 N N . SER A 1 227 ? 12.162 21.482 19.099 1.00 96.25 227 SER A N 1
ATOM 1792 C CA . SER A 1 227 ? 13.568 21.043 19.065 1.00 96.25 227 SER A CA 1
ATOM 1793 C C . SER A 1 227 ? 14.076 20.516 20.413 1.00 96.25 227 SER A C 1
ATOM 1795 O O . SER A 1 227 ? 14.793 19.514 20.472 1.00 96.25 227 SER A O 1
ATOM 1797 N N . THR A 1 228 ? 13.656 21.137 21.515 1.00 96.38 228 THR A N 1
ATOM 1798 C CA . THR A 1 228 ? 14.009 20.698 22.870 1.00 96.38 228 THR A CA 1
ATOM 1799 C C . THR A 1 228 ? 13.389 19.345 23.213 1.00 96.38 228 THR A C 1
ATOM 1801 O O . THR A 1 228 ? 14.055 18.505 23.809 1.00 96.38 228 THR A O 1
ATOM 1804 N N . CYS A 1 229 ? 12.131 19.099 22.830 1.00 95.12 229 CYS A N 1
ATOM 1805 C CA . CYS A 1 229 ? 11.495 17.805 23.087 1.00 95.12 229 CYS A CA 1
ATOM 1806 C C . CYS A 1 229 ? 12.103 16.714 22.210 1.00 95.12 229 CYS A C 1
ATOM 1808 O O . CYS A 1 229 ? 12.457 15.667 22.732 1.00 95.12 229 CYS A O 1
ATOM 1810 N N . LYS A 1 230 ? 12.334 17.000 20.924 1.00 94.12 230 LYS A N 1
ATOM 1811 C CA . LYS A 1 230 ? 12.983 16.061 20.003 1.00 94.12 230 LYS A CA 1
ATOM 1812 C C . LYS A 1 230 ? 14.372 15.615 20.472 1.00 94.12 230 LYS A C 1
ATOM 1814 O O . LYS A 1 230 ? 14.745 14.472 20.255 1.00 94.12 230 LYS A O 1
ATOM 1819 N N . SER A 1 231 ? 15.143 16.515 21.087 1.00 95.38 231 SER A N 1
ATOM 1820 C CA . SER A 1 231 ? 16.497 16.199 21.564 1.00 95.38 231 SER A CA 1
ATOM 1821 C C . SER A 1 231 ? 16.525 15.507 22.928 1.00 95.38 231 SER A C 1
ATOM 1823 O O . SER A 1 231 ? 17.425 14.712 23.177 1.00 95.38 231 SER A O 1
ATOM 1825 N N . LYS A 1 232 ? 15.571 15.804 23.819 1.00 95.19 232 LYS A N 1
ATOM 1826 C CA . LYS A 1 232 ? 15.590 15.308 25.208 1.00 95.19 232 LYS A CA 1
ATOM 1827 C C . LYS A 1 232 ? 14.640 14.148 25.485 1.00 95.19 232 LYS A C 1
ATOM 1829 O O . LYS A 1 232 ? 14.774 13.508 26.521 1.00 95.19 232 LYS A O 1
ATOM 1834 N N . LEU A 1 233 ? 13.652 13.910 24.627 1.00 88.12 233 LEU A N 1
ATOM 1835 C CA . LEU A 1 233 ? 12.571 12.960 24.870 1.00 88.12 233 LEU A CA 1
ATOM 1836 C C . LEU A 1 233 ? 12.493 11.938 23.731 1.00 88.12 233 LEU A C 1
ATOM 1838 O O . LEU A 1 233 ? 12.804 12.240 22.585 1.00 88.12 233 LEU A O 1
ATOM 1842 N N . ALA A 1 234 ? 11.995 10.736 24.032 1.00 81.44 234 ALA A N 1
ATOM 1843 C CA . ALA A 1 234 ? 11.748 9.684 23.037 1.00 81.44 234 ALA A CA 1
ATOM 1844 C C . ALA A 1 234 ? 10.466 9.915 22.195 1.00 81.44 234 ALA A C 1
ATOM 1846 O O . ALA A 1 234 ? 9.939 8.988 21.571 1.00 81.44 234 ALA A O 1
ATOM 1847 N N . PHE A 1 235 ? 9.921 11.135 22.203 1.00 83.31 235 PHE A N 1
ATOM 1848 C CA . PHE A 1 235 ? 8.719 11.513 21.463 1.00 83.31 235 PHE A CA 1
ATOM 1849 C C . PHE A 1 235 ? 8.811 12.953 20.946 1.00 83.31 235 PHE A C 1
ATOM 1851 O O . PHE A 1 235 ? 9.595 13.771 21.430 1.00 83.31 235 PHE A O 1
ATOM 1858 N N . GLU A 1 236 ? 7.989 13.252 19.945 1.00 90.56 236 GLU A N 1
ATOM 1859 C CA . GLU A 1 236 ? 7.993 14.520 19.223 1.00 90.56 236 GLU A CA 1
ATOM 1860 C C . GLU A 1 236 ? 6.684 15.278 19.486 1.00 90.56 236 GLU A C 1
ATOM 1862 O O . GLU A 1 236 ? 5.596 14.737 19.289 1.00 90.56 236 GLU A O 1
ATOM 1867 N N . VAL A 1 237 ? 6.791 16.541 19.916 1.00 92.94 237 VAL A N 1
ATOM 1868 C CA . VAL A 1 237 ? 5.640 17.449 20.067 1.00 92.94 237 VAL A CA 1
ATOM 1869 C C . VAL A 1 237 ? 5.517 18.296 18.814 1.00 92.94 237 VAL A C 1
ATOM 1871 O O . VAL A 1 237 ? 6.465 19.002 18.452 1.00 92.94 237 VAL A O 1
ATOM 1874 N N . HIS A 1 238 ? 4.353 18.218 18.175 1.00 95.50 238 HIS A N 1
ATOM 1875 C CA . HIS A 1 238 ? 4.113 18.753 16.845 1.00 95.50 238 HIS A CA 1
ATOM 1876 C C . HIS A 1 238 ? 3.216 19.993 16.873 1.00 95.50 238 HIS A C 1
ATOM 1878 O O . HIS A 1 238 ? 2.243 20.069 17.621 1.00 95.50 238 HIS A O 1
ATOM 1884 N N . TYR A 1 239 ? 3.507 20.959 16.003 1.00 96.62 239 TYR A N 1
ATOM 1885 C CA . TYR A 1 239 ? 2.714 22.174 15.826 1.00 96.62 239 TYR A CA 1
ATOM 1886 C C . TYR A 1 239 ? 2.516 22.471 14.343 1.00 96.62 239 TYR A C 1
ATOM 1888 O O . TYR A 1 239 ? 3.457 22.360 13.561 1.00 96.62 239 TYR A O 1
ATOM 1896 N N . CYS A 1 240 ? 1.311 22.882 13.946 1.00 97.19 240 CYS A N 1
ATOM 1897 C CA . CYS A 1 240 ? 1.037 23.258 12.555 1.00 97.19 240 CYS A CA 1
ATOM 1898 C C . CYS A 1 240 ? 1.641 24.623 12.177 1.00 97.19 240 CYS A C 1
ATOM 1900 O O . CYS A 1 240 ? 1.814 24.911 10.999 1.00 97.19 240 CYS A O 1
ATOM 1902 N N . SER A 1 241 ? 1.946 25.478 13.161 1.00 97.38 241 SER A N 1
ATOM 1903 C CA . SER A 1 241 ? 2.502 26.819 12.949 1.00 97.38 241 SER A CA 1
ATOM 1904 C C . SER A 1 241 ? 3.252 27.334 14.181 1.00 97.38 241 SER A C 1
ATOM 1906 O O . SER A 1 241 ? 3.093 26.820 15.293 1.00 97.38 241 SER A O 1
ATOM 1908 N N . ARG A 1 242 ? 4.077 28.375 13.992 1.00 97.94 242 ARG A N 1
ATOM 1909 C CA . ARG A 1 242 ? 4.807 29.042 15.088 1.00 97.94 242 ARG A CA 1
ATOM 1910 C C . ARG A 1 242 ? 3.860 29.737 16.054 1.00 97.94 242 ARG A C 1
ATOM 1912 O O . ARG A 1 242 ? 4.107 29.705 17.254 1.00 97.94 242 ARG A O 1
ATOM 1919 N N . THR A 1 243 ? 2.763 30.281 15.538 1.00 98.06 243 THR A N 1
ATOM 1920 C CA . THR A 1 243 ? 1.687 30.876 16.333 1.00 98.06 243 THR A CA 1
ATOM 1921 C C . THR A 1 243 ? 1.111 29.858 17.312 1.00 98.06 243 THR A C 1
ATOM 1923 O O . THR A 1 243 ? 1.132 30.092 18.514 1.00 98.06 243 THR A O 1
ATOM 1926 N N . CYS A 1 244 ? 0.736 28.665 16.834 1.00 98.06 244 CYS A N 1
ATOM 1927 C CA . CYS A 1 244 ? 0.235 27.602 17.704 1.00 98.06 244 CYS A CA 1
ATOM 1928 C C . CYS A 1 244 ? 1.265 27.142 18.749 1.00 98.06 244 CYS A C 1
ATOM 1930 O O . CYS A 1 244 ? 0.899 26.847 19.882 1.00 98.06 244 CYS A O 1
ATOM 1932 N N . GLN A 1 245 ? 2.554 27.099 18.397 1.00 97.81 245 GLN A N 1
ATOM 1933 C CA . GLN A 1 245 ? 3.610 26.787 19.365 1.00 97.81 245 GLN A CA 1
ATOM 1934 C C . GLN A 1 245 ? 3.747 27.868 20.451 1.00 97.81 245 GLN A C 1
ATOM 1936 O O . GLN A 1 245 ? 3.988 27.543 21.611 1.00 97.81 245 GLN A O 1
ATOM 1941 N N . GLN A 1 246 ? 3.626 29.147 20.087 1.00 98.00 246 GLN A N 1
ATOM 1942 C CA . GLN A 1 246 ? 3.714 30.272 21.023 1.00 98.00 246 GLN A CA 1
ATOM 1943 C C . GLN A 1 246 ? 2.510 30.331 21.966 1.00 98.00 246 GLN A C 1
ATOM 1945 O O . GLN A 1 246 ? 2.694 30.559 23.160 1.00 98.00 246 GLN A O 1
ATOM 1950 N N . GLU A 1 247 ? 1.307 30.083 21.452 1.00 97.88 247 GLU A N 1
ATOM 1951 C CA . GLU A 1 247 ? 0.073 30.020 22.243 1.00 97.88 247 GLU A CA 1
ATOM 1952 C C . GLU A 1 247 ? 0.138 28.902 23.295 1.00 97.88 247 GLU A C 1
ATOM 1954 O O . GLU A 1 247 ? -0.091 29.143 24.484 1.00 97.88 247 GLU A O 1
ATOM 1959 N N . ASP A 1 248 ? 0.567 27.702 22.893 1.00 96.88 248 ASP A N 1
ATOM 1960 C CA . ASP A 1 248 ? 0.708 26.563 23.807 1.00 96.88 248 ASP A CA 1
ATOM 1961 C C . ASP A 1 248 ? 1.940 26.678 24.725 1.00 96.88 248 ASP A C 1
ATOM 1963 O O . ASP A 1 248 ? 2.042 25.972 25.729 1.00 96.88 248 ASP A O 1
ATOM 1967 N N . TRP A 1 249 ? 2.877 27.601 24.453 1.00 97.19 249 TRP A N 1
ATOM 1968 C CA . TRP A 1 249 ? 4.151 27.704 25.177 1.00 97.19 249 TRP A CA 1
ATOM 1969 C C . TRP A 1 249 ? 3.976 27.872 26.687 1.00 97.19 249 TRP A C 1
ATOM 1971 O O . TRP A 1 249 ? 4.749 27.320 27.470 1.00 97.19 249 TRP A O 1
ATOM 1981 N N . SER A 1 250 ? 2.959 28.616 27.125 1.00 96.81 250 SER A N 1
ATOM 1982 C CA . SER A 1 250 ? 2.690 28.840 28.552 1.00 96.81 250 SER A CA 1
ATOM 1983 C C . SER A 1 250 ? 2.416 27.536 29.324 1.00 96.81 250 SER A C 1
ATOM 1985 O O . SER A 1 250 ? 2.809 27.419 30.495 1.00 96.81 250 SER A O 1
ATOM 1987 N N . VAL A 1 251 ? 1.815 26.555 28.644 1.00 94.81 251 VAL A N 1
ATOM 1988 C CA . VAL A 1 251 ? 1.514 25.205 29.131 1.00 94.81 251 VAL A CA 1
ATOM 1989 C C . VAL A 1 251 ? 2.710 24.289 28.874 1.00 94.81 251 VAL A C 1
ATOM 1991 O O . VAL A 1 251 ? 3.284 23.741 29.820 1.00 94.81 251 VAL A O 1
ATOM 1994 N N . HIS A 1 252 ? 3.156 24.204 27.618 1.00 94.88 252 HIS A N 1
ATOM 1995 C CA . HIS A 1 252 ? 4.231 23.325 27.168 1.00 94.88 252 HIS A CA 1
ATOM 1996 C C . HIS A 1 252 ? 5.556 23.566 27.900 1.00 94.88 252 HIS A C 1
ATOM 1998 O O . HIS A 1 252 ? 6.246 22.611 28.248 1.00 94.88 252 HIS A O 1
ATOM 2004 N N . LYS A 1 253 ? 5.928 24.816 28.223 1.00 96.06 253 LYS A N 1
ATOM 2005 C CA . LYS A 1 253 ? 7.209 25.129 28.895 1.00 96.06 253 LYS A CA 1
ATOM 2006 C C . LYS A 1 253 ? 7.397 24.412 30.236 1.00 96.06 253 LYS A C 1
ATOM 2008 O O . LYS A 1 253 ? 8.527 24.219 30.679 1.00 96.06 253 LYS A O 1
ATOM 2013 N N . ARG A 1 254 ? 6.303 24.024 30.903 1.00 95.06 254 ARG A N 1
ATOM 2014 C CA . ARG A 1 254 ? 6.347 23.321 32.196 1.00 95.06 254 ARG A CA 1
ATOM 2015 C C . ARG A 1 254 ? 6.871 21.891 32.042 1.00 95.06 254 ARG A C 1
ATOM 2017 O O . ARG A 1 254 ? 7.506 21.377 32.963 1.00 95.06 254 ARG A O 1
ATOM 2024 N N . THR A 1 255 ? 6.630 21.280 30.884 1.00 93.75 255 THR A N 1
ATOM 2025 C CA . THR A 1 255 ? 6.912 19.867 30.581 1.00 93.75 255 THR A CA 1
ATOM 2026 C C . THR A 1 255 ? 7.974 19.691 29.492 1.00 93.75 255 THR A C 1
ATOM 2028 O O . THR A 1 255 ? 8.592 18.628 29.411 1.00 93.75 255 THR A O 1
ATOM 2031 N N . CYS A 1 256 ? 8.254 20.743 28.716 1.00 95.31 256 CYS A N 1
ATOM 2032 C CA . CYS A 1 256 ? 9.211 20.770 27.615 1.00 95.31 256 CYS A CA 1
ATOM 2033 C C . CYS A 1 256 ? 10.583 20.220 28.028 1.00 95.31 256 CYS A C 1
ATOM 2035 O O . CYS A 1 256 ? 11.244 20.747 28.925 1.00 95.31 256 CYS A O 1
ATOM 2037 N N . GLY A 1 257 ? 11.001 19.137 27.368 1.00 93.88 257 GLY A N 1
ATOM 2038 C CA . GLY A 1 257 ? 12.290 18.485 27.599 1.00 93.88 257 GLY A CA 1
ATOM 2039 C C . GLY A 1 257 ? 12.482 17.858 28.984 1.00 93.88 257 GLY A C 1
ATOM 2040 O O . GLY A 1 257 ? 13.622 17.577 29.340 1.00 93.88 257 GLY A O 1
ATOM 2041 N N . LYS A 1 258 ? 11.413 17.685 29.777 1.00 93.56 258 LYS A N 1
ATOM 2042 C CA . LYS A 1 258 ? 11.481 17.107 31.131 1.00 93.56 258 LYS A CA 1
ATOM 2043 C C . LYS A 1 258 ? 10.771 15.766 31.223 1.00 93.56 258 LYS A C 1
ATOM 2045 O O . LYS A 1 258 ? 11.383 14.763 31.560 1.00 93.56 258 LYS A O 1
ATOM 2050 N N . LYS A 1 259 ? 9.464 15.765 30.968 1.00 83.56 259 LYS A N 1
ATOM 2051 C CA . LYS A 1 259 ? 8.622 14.575 31.067 1.00 83.56 259 LYS A CA 1
ATOM 2052 C C . LYS A 1 259 ? 7.508 14.634 30.044 1.00 83.56 259 LYS A C 1
ATOM 2054 O O . LYS A 1 259 ? 7.034 15.711 29.684 1.00 83.56 259 LYS A O 1
ATOM 2059 N N . LYS A 1 260 ? 7.107 13.452 29.603 1.00 69.38 260 LYS A N 1
ATOM 2060 C CA . LYS A 1 260 ? 6.037 13.254 28.641 1.00 69.38 260 LYS A CA 1
ATOM 2061 C C . LYS A 1 260 ? 4.696 13.632 29.264 1.00 69.38 260 LYS A C 1
ATOM 2063 O O . LYS A 1 260 ? 4.324 13.079 30.294 1.00 69.38 260 LYS A O 1
ATOM 2068 N N . VAL A 1 261 ? 4.020 14.607 28.667 1.00 71.75 261 VAL A N 1
ATOM 2069 C CA . VAL A 1 261 ? 2.643 14.990 28.991 1.00 71.75 261 VAL A CA 1
ATOM 2070 C C . VAL A 1 261 ? 1.979 15.280 27.654 1.00 71.75 261 VAL A C 1
ATOM 2072 O O . VAL A 1 261 ? 2.113 16.393 27.152 1.00 71.75 261 VAL A O 1
ATOM 2075 N N . SER A 1 262 ? 1.359 14.275 27.037 1.00 67.38 262 SER A N 1
ATOM 2076 C CA . SER A 1 262 ? 0.417 14.544 25.951 1.00 67.38 262 SER A CA 1
ATOM 2077 C C . SER A 1 262 ? -0.951 14.840 26.529 1.00 67.38 262 SER A C 1
ATOM 2079 O O . SER A 1 262 ? -1.311 14.379 27.615 1.00 67.38 262 SER A O 1
ATOM 2081 N N . LYS A 1 263 ? -1.739 15.594 25.770 1.00 76.12 263 LYS A N 1
ATOM 2082 C CA . LYS A 1 263 ? -3.144 15.864 26.086 1.00 76.12 263 LYS A CA 1
ATOM 2083 C C . LYS A 1 263 ? -4.066 14.645 25.882 1.00 76.12 263 LYS A C 1
ATOM 2085 O O . LYS A 1 263 ? -5.277 14.818 25.883 1.00 76.12 263 LYS A O 1
ATOM 2090 N N . GLY A 1 264 ? -3.525 13.433 25.689 1.00 68.69 264 GLY A N 1
ATOM 2091 C CA . GLY A 1 264 ? -4.322 12.222 25.454 1.00 68.69 264 GLY A CA 1
ATOM 2092 C C . GLY A 1 264 ? -5.118 12.268 24.146 1.00 68.69 264 GLY A C 1
ATOM 2093 O O . GLY A 1 264 ? -6.246 11.791 24.085 1.00 68.69 264 GLY A O 1
ATOM 2094 N N . LEU A 1 265 ? -4.567 12.899 23.103 1.00 67.94 265 LEU A N 1
ATOM 2095 C CA . LEU A 1 265 ? -5.237 12.999 21.807 1.00 67.94 265 LEU A CA 1
ATOM 2096 C C . LEU A 1 265 ? -5.307 11.615 21.141 1.00 67.94 265 LEU A C 1
ATOM 2098 O O . LEU A 1 265 ? -4.269 10.994 20.895 1.00 67.94 265 LEU A O 1
ATOM 2102 N N . SER A 1 266 ? -6.518 11.171 20.797 1.00 58.19 266 SER A N 1
ATOM 2103 C CA . SER A 1 266 ? -6.760 9.866 20.165 1.00 58.19 266 SER A CA 1
ATOM 2104 C C . SER A 1 266 ? -6.010 9.692 18.836 1.00 58.19 266 SER A C 1
ATOM 2106 O O . SER A 1 266 ? -5.825 10.649 18.090 1.00 58.19 266 SER A O 1
ATOM 2108 N N . GLY A 1 267 ? -5.561 8.489 18.497 1.00 60.12 267 GLY A N 1
ATOM 2109 C CA . GLY A 1 267 ? -4.864 8.194 17.240 1.00 60.12 267 GLY A CA 1
ATOM 2110 C C . GLY A 1 267 ? -3.476 8.837 17.079 1.00 60.12 267 GLY A C 1
ATOM 2111 O O . GLY A 1 267 ? -2.903 8.785 15.991 1.00 60.12 267 GLY A O 1
ATOM 2112 N N . THR A 1 268 ? -2.920 9.467 18.117 1.00 65.06 268 THR A N 1
ATOM 2113 C CA . THR A 1 268 ? -1.519 9.929 18.118 1.00 65.06 268 THR A CA 1
ATOM 2114 C C . THR A 1 268 ? -0.596 8.810 18.590 1.00 65.06 268 THR A C 1
ATOM 2116 O O . THR A 1 268 ? -1.070 7.859 19.190 1.00 65.06 268 THR A O 1
ATOM 2119 N N . LYS A 1 269 ? 0.731 8.926 18.404 1.00 57.81 269 LYS A N 1
ATOM 2120 C CA . LYS A 1 269 ? 1.734 7.902 18.802 1.00 57.81 269 LYS A CA 1
ATOM 2121 C C . LYS A 1 269 ? 1.595 7.399 20.253 1.00 57.81 269 LYS A C 1
ATOM 2123 O O . LYS A 1 269 ? 2.185 6.387 20.613 1.00 57.81 269 LYS A O 1
ATOM 2128 N N . GLU A 1 270 ? 0.888 8.148 21.087 1.00 58.81 270 GLU A N 1
ATOM 2129 C CA . GLU A 1 270 ? 0.720 7.914 22.515 1.00 58.81 270 GLU A CA 1
ATOM 2130 C C . GLU A 1 270 ? -0.671 7.440 22.916 1.00 58.81 270 GLU A C 1
ATOM 2132 O O . GLU A 1 270 ? -0.865 7.113 24.080 1.00 58.81 270 GLU A O 1
ATOM 2137 N N . ASP A 1 271 ? -1.623 7.425 21.987 1.00 58.31 271 ASP A N 1
ATOM 2138 C CA . ASP A 1 271 ? -2.842 6.668 22.193 1.00 58.31 271 ASP A CA 1
ATOM 2139 C C . ASP A 1 271 ? -2.447 5.188 22.191 1.00 58.31 271 ASP A C 1
ATOM 2141 O O . ASP A 1 271 ? -1.858 4.700 21.223 1.00 58.31 271 ASP A O 1
ATOM 2145 N N . ASP A 1 272 ? -2.738 4.470 23.275 1.00 48.38 272 ASP A N 1
ATOM 2146 C CA . ASP A 1 272 ? -2.508 3.025 23.338 1.00 48.38 272 ASP A CA 1
ATOM 2147 C C . ASP A 1 272 ? -3.221 2.317 22.171 1.00 48.38 272 ASP A C 1
ATOM 2149 O O . ASP A 1 272 ? -2.737 1.299 21.685 1.00 48.38 272 ASP A O 1
ATOM 2153 N N . LEU A 1 273 ? -4.313 2.905 21.653 1.00 46.16 273 LEU A N 1
ATOM 2154 C CA . LEU A 1 273 ? -5.045 2.446 20.468 1.00 46.16 273 LEU A CA 1
ATOM 2155 C C . LEU A 1 273 ? -4.313 2.709 19.146 1.00 46.16 273 LEU A C 1
ATOM 2157 O O . LEU A 1 273 ? -4.594 2.050 18.149 1.00 46.16 273 LEU A O 1
ATOM 2161 N N . TRP A 1 274 ? -3.373 3.651 19.115 1.00 50.03 274 TRP A N 1
ATOM 2162 C CA . TRP A 1 274 ? -2.567 3.935 17.932 1.00 50.03 274 TRP A CA 1
ATOM 2163 C C . TRP A 1 274 ? -1.378 2.973 17.797 1.00 50.03 274 TRP A C 1
ATOM 2165 O O . TRP A 1 274 ? -0.998 2.590 16.692 1.00 50.03 274 TRP A O 1
ATOM 2175 N N . ALA A 1 275 ? -0.742 2.619 18.917 1.00 42.03 275 ALA A N 1
ATOM 2176 C CA . ALA A 1 275 ? 0.515 1.871 18.928 1.00 42.03 275 ALA A CA 1
ATOM 2177 C C . ALA A 1 275 ? 0.359 0.364 18.658 1.00 42.03 275 ALA A C 1
ATOM 2179 O O . ALA A 1 275 ? 1.362 -0.357 18.667 1.00 42.03 275 ALA A O 1
ATOM 2180 N N . PHE A 1 276 ? -0.855 -0.122 18.383 1.00 43.12 276 PHE A N 1
ATOM 2181 C CA . PHE A 1 276 ? -1.046 -1.476 17.878 1.00 43.12 276 PHE A CA 1
ATOM 2182 C C . PHE A 1 276 ? -0.424 -1.577 16.482 1.00 43.12 276 PHE A C 1
ATOM 2184 O O . PHE A 1 276 ? -1.032 -1.232 15.475 1.00 43.12 276 PHE A O 1
ATOM 2191 N N . THR A 1 277 ? 0.830 -2.033 16.444 1.00 49.44 277 THR A N 1
ATOM 2192 C CA . THR A 1 277 ? 1.514 -2.553 15.257 1.00 49.44 277 THR A CA 1
ATOM 2193 C C . THR A 1 277 ? 0.542 -3.404 14.462 1.00 49.44 277 THR A C 1
ATOM 2195 O O . THR A 1 277 ? 0.199 -4.464 14.973 1.00 49.44 277 THR A O 1
ATOM 2198 N N . ASP A 1 278 ? 0.114 -2.928 13.287 1.00 55.34 278 ASP A N 1
ATOM 2199 C CA . ASP A 1 278 ? -0.904 -3.547 12.430 1.00 55.34 278 ASP A CA 1
ATOM 2200 C C . ASP A 1 278 ? -2.016 -4.228 13.260 1.00 55.34 278 ASP A C 1
ATOM 2202 O O . ASP A 1 278 ? -1.860 -5.385 13.644 1.00 55.34 278 ASP A O 1
ATOM 2206 N N . PRO A 1 279 ? -3.127 -3.539 13.574 1.00 52.19 279 PRO A N 1
ATOM 2207 C CA . PRO A 1 279 ? -4.222 -4.069 14.389 1.00 52.19 279 PRO A CA 1
ATOM 2208 C C . PRO A 1 279 ? -4.636 -5.499 14.027 1.00 52.19 279 PRO A C 1
ATOM 2210 O O . PRO A 1 279 ? -4.971 -6.274 14.920 1.00 52.19 279 PRO A O 1
ATOM 2213 N N . VAL A 1 280 ? -4.512 -5.875 12.750 1.00 53.53 280 VAL A N 1
ATOM 2214 C CA . VAL A 1 280 ? -4.678 -7.247 12.265 1.00 53.53 280 VAL A CA 1
ATOM 2215 C C . VAL A 1 280 ? -3.599 -8.176 12.827 1.00 53.53 280 VAL A C 1
ATOM 2217 O O . VAL A 1 280 ? -3.916 -9.147 13.505 1.00 53.53 280 VAL A O 1
ATOM 2220 N N . THR A 1 281 ? -2.317 -7.864 12.631 1.00 51.31 281 THR A N 1
ATOM 2221 C CA . THR A 1 281 ? -1.183 -8.616 13.198 1.00 51.31 281 THR A CA 1
ATOM 2222 C C . THR A 1 281 ? -1.203 -8.662 14.734 1.00 51.31 281 THR A C 1
ATOM 2224 O O . THR A 1 281 ? -0.901 -9.705 15.318 1.00 51.31 281 THR A O 1
ATOM 2227 N N . ALA A 1 282 ? -1.551 -7.567 15.416 1.00 50.88 282 ALA A N 1
ATOM 2228 C CA . ALA A 1 282 ? -1.668 -7.537 16.874 1.00 50.88 282 ALA A CA 1
ATOM 2229 C C . ALA A 1 282 ? -2.841 -8.394 17.373 1.00 50.88 282 ALA A C 1
ATOM 2231 O O . ALA A 1 282 ? -2.663 -9.153 18.323 1.00 50.88 282 ALA A O 1
ATOM 2232 N N . MET A 1 283 ? -4.008 -8.347 16.719 1.00 54.00 283 MET A N 1
ATOM 2233 C CA . MET A 1 283 ? -5.126 -9.246 17.029 1.00 54.00 283 MET A CA 1
ATOM 2234 C C . MET A 1 283 ? -4.782 -10.710 16.747 1.00 54.00 283 MET A C 1
ATOM 2236 O O . MET A 1 283 ? -5.060 -11.555 17.593 1.00 54.00 283 MET A O 1
ATOM 2240 N N . ILE A 1 284 ? -4.117 -11.020 15.627 1.00 50.94 284 ILE A N 1
ATOM 2241 C CA . ILE A 1 284 ? -3.639 -12.379 15.316 1.00 50.94 284 ILE A CA 1
ATOM 2242 C C . ILE A 1 284 ? -2.702 -12.873 16.423 1.00 50.94 284 ILE A C 1
ATOM 2244 O O . ILE A 1 284 ? -2.865 -13.986 16.919 1.00 50.94 284 ILE A O 1
ATOM 2248 N N . ARG A 1 285 ? -1.761 -12.039 16.883 1.00 45.25 285 ARG A N 1
ATOM 2249 C CA . ARG A 1 285 ? -0.859 -12.391 17.992 1.00 45.25 285 ARG A CA 1
ATOM 2250 C C . ARG A 1 285 ? -1.596 -12.554 19.325 1.00 45.25 285 ARG A C 1
ATOM 2252 O O . ARG A 1 285 ? -1.302 -13.497 20.051 1.00 45.25 285 ARG A O 1
ATOM 2259 N N . ASN A 1 286 ? -2.558 -11.683 19.626 1.00 46.59 286 ASN A N 1
ATOM 2260 C CA . ASN A 1 286 ? -3.290 -11.680 20.897 1.00 46.59 286 ASN A CA 1
ATOM 2261 C C . ASN A 1 286 ? -4.399 -12.738 20.971 1.00 46.59 286 ASN A C 1
ATOM 2263 O O . ASN A 1 286 ? -4.770 -13.142 22.070 1.00 46.59 286 ASN A O 1
ATOM 2267 N N . SER A 1 287 ? -4.890 -13.240 19.833 1.00 48.88 287 SER A N 1
ATOM 2268 C CA . SER A 1 287 ? -5.849 -14.355 19.776 1.00 48.88 287 SER A CA 1
ATOM 2269 C C . SER A 1 287 ? -5.310 -15.645 20.411 1.00 48.88 287 SER A C 1
ATOM 2271 O O . SER A 1 287 ? -6.082 -16.520 20.789 1.00 48.88 287 SER A O 1
ATOM 2273 N N . ARG A 1 288 ? -3.983 -15.743 20.584 1.00 45.12 288 ARG A N 1
ATOM 2274 C CA . ARG A 1 288 ? -3.294 -16.865 21.233 1.00 45.12 288 ARG A CA 1
ATOM 2275 C C . ARG A 1 288 ? -3.066 -16.705 22.738 1.00 45.12 288 ARG A C 1
ATOM 2277 O O . ARG A 1 288 ? -2.433 -17.583 23.325 1.00 45.12 288 ARG A O 1
ATOM 2284 N N . ASN A 1 289 ? -3.540 -15.637 23.379 1.00 43.03 289 ASN A N 1
ATOM 2285 C CA . ASN A 1 289 ? -3.341 -15.486 24.821 1.00 43.03 289 ASN A CA 1
ATOM 2286 C C . ASN A 1 289 ? -4.139 -16.550 25.597 1.00 43.03 289 ASN A C 1
ATOM 2288 O O . ASN A 1 289 ? -5.367 -16.532 25.629 1.00 43.03 289 ASN A O 1
ATOM 2292 N N . GLN A 1 290 ? -3.407 -17.466 26.238 1.00 47.16 290 GLN A N 1
ATOM 2293 C CA . GLN A 1 290 ? -3.926 -18.589 27.030 1.00 47.16 290 GLN A CA 1
ATOM 2294 C C . GLN A 1 290 ? -4.516 -18.162 28.386 1.00 47.16 290 GLN A C 1
ATOM 2296 O O . GLN A 1 290 ? -5.180 -18.959 29.043 1.00 47.16 290 GLN A O 1
ATOM 2301 N N . ASP A 1 291 ? -4.323 -16.906 28.793 1.00 53.16 291 ASP A N 1
ATOM 2302 C CA . ASP A 1 291 ? -4.626 -16.442 30.153 1.00 53.16 291 ASP A CA 1
ATOM 2303 C C . ASP A 1 291 ? -6.114 -16.113 30.386 1.00 53.16 291 ASP A C 1
ATOM 2305 O O . ASP A 1 291 ? -6.496 -15.675 31.470 1.00 53.16 291 ASP A O 1
ATOM 2309 N N . GLY A 1 292 ? -6.975 -16.289 29.374 1.00 52.81 292 GLY A N 1
ATOM 2310 C CA . GLY A 1 292 ? -8.439 -16.171 29.486 1.00 52.81 292 GLY A CA 1
ATOM 2311 C C . GLY A 1 292 ? -8.976 -14.779 29.858 1.00 52.81 292 GLY A C 1
ATOM 2312 O O . GLY A 1 292 ? -10.187 -14.598 30.009 1.00 52.81 292 GLY A O 1
ATOM 2313 N N . HIS A 1 293 ? -8.109 -13.776 30.014 1.00 47.62 293 HIS A N 1
ATOM 2314 C CA . HIS A 1 293 ? -8.499 -12.440 30.444 1.00 47.62 293 HIS A CA 1
ATOM 2315 C C . HIS A 1 293 ? -8.805 -11.541 29.238 1.00 47.62 293 HIS A C 1
ATOM 2317 O O . HIS A 1 293 ? -7.910 -10.951 28.641 1.00 47.62 293 HIS A O 1
ATOM 2323 N N . VAL A 1 294 ? -10.090 -11.426 28.898 1.00 50.41 294 VAL A N 1
ATOM 2324 C CA . VAL A 1 294 ? -10.608 -10.548 27.834 1.00 50.41 294 VAL A CA 1
ATOM 2325 C C . VAL A 1 294 ? -10.872 -9.161 28.428 1.00 50.41 294 VAL A C 1
ATOM 2327 O O . VAL A 1 294 ? -11.703 -9.017 29.325 1.00 50.41 294 VAL A O 1
ATOM 2330 N N . ALA A 1 295 ? -10.151 -8.136 27.980 1.00 60.25 295 ALA A N 1
ATOM 2331 C CA . ALA A 1 295 ? -10.434 -6.749 28.338 1.00 60.25 295 ALA A CA 1
ATOM 2332 C C . ALA A 1 295 ? -11.604 -6.204 27.498 1.00 60.25 295 ALA A C 1
ATOM 2334 O O . ALA A 1 295 ? -11.840 -6.656 26.385 1.00 60.25 295 ALA A O 1
ATOM 2335 N N . LEU A 1 296 ? -12.309 -5.175 27.984 1.00 49.50 296 LEU A N 1
ATOM 2336 C CA . LEU A 1 296 ? -13.447 -4.534 27.289 1.00 49.50 296 LEU A CA 1
ATOM 2337 C C . LEU A 1 296 ? -13.124 -4.107 25.838 1.00 49.50 296 LEU A C 1
ATOM 2339 O O . LEU A 1 296 ? -13.970 -4.168 24.950 1.00 49.50 296 LEU A O 1
ATOM 2343 N N . ARG A 1 297 ? -11.861 -3.743 25.591 1.00 54.84 297 ARG A N 1
ATOM 2344 C CA . ARG A 1 297 ? -11.298 -3.436 24.265 1.00 54.84 297 ARG A CA 1
ATOM 2345 C C . ARG A 1 297 ? -11.245 -4.643 23.318 1.00 54.84 297 ARG A C 1
ATOM 2347 O O . ARG A 1 297 ? -11.425 -4.484 22.116 1.00 54.84 297 ARG A O 1
ATOM 2354 N N . ASP A 1 298 ? -11.078 -5.849 23.852 1.00 55.22 298 ASP A N 1
ATOM 2355 C CA . ASP A 1 298 ? -11.000 -7.105 23.095 1.00 55.22 298 ASP A CA 1
ATOM 2356 C C . ASP A 1 298 ? -12.391 -7.582 22.625 1.00 55.22 298 ASP A C 1
ATOM 2358 O O . ASP A 1 298 ? -12.510 -8.583 21.918 1.00 55.22 298 ASP A O 1
ATOM 2362 N N . ILE A 1 299 ? -13.448 -6.854 23.004 1.00 52.88 299 ILE A N 1
ATOM 2363 C CA . ILE A 1 299 ? -14.847 -7.052 22.598 1.00 52.88 299 ILE A CA 1
ATOM 2364 C C . ILE A 1 299 ? -15.200 -6.152 21.384 1.00 52.88 299 ILE A C 1
ATOM 2366 O O . ILE A 1 299 ? -16.319 -6.171 20.875 1.00 52.88 299 ILE A O 1
ATOM 2370 N N . GLY A 1 300 ? -14.242 -5.358 20.887 1.00 57.03 300 GLY A N 1
ATOM 2371 C CA . GLY A 1 300 ? -14.458 -4.392 19.799 1.00 57.03 300 GLY A CA 1
ATOM 2372 C C . GLY A 1 300 ? -15.054 -3.060 20.268 1.00 57.03 300 GLY A C 1
ATOM 2373 O O . GLY A 1 300 ? -15.364 -2.198 19.451 1.00 57.03 300 GLY A O 1
ATOM 2374 N N . LEU A 1 301 ? -15.190 -2.862 21.583 1.00 58.22 301 LEU A N 1
ATOM 2375 C CA . LEU A 1 301 ? -15.642 -1.609 22.178 1.00 58.22 301 LEU A CA 1
ATOM 2376 C C . LEU A 1 301 ? -14.424 -0.751 22.534 1.00 58.22 301 LEU A C 1
ATOM 2378 O O . LEU A 1 301 ? -13.807 -0.926 23.588 1.00 58.22 301 LEU A O 1
ATOM 2382 N N . GLY A 1 302 ? -14.073 0.188 21.653 1.00 58.75 302 GLY A N 1
ATOM 2383 C CA . GLY A 1 302 ? -13.031 1.180 21.925 1.00 58.75 302 GLY A CA 1
ATOM 2384 C C . GLY A 1 302 ? -13.302 1.975 23.211 1.00 58.75 302 GLY A C 1
ATOM 2385 O O . GLY A 1 302 ? -14.447 2.087 23.675 1.00 58.75 302 GLY A O 1
ATOM 2386 N N . ALA A 1 303 ? -12.242 2.534 23.805 1.00 59.16 303 ALA A N 1
ATOM 2387 C CA . ALA A 1 303 ? -12.388 3.465 24.921 1.00 59.16 303 ALA A CA 1
ATOM 2388 C C . ALA A 1 303 ? -13.274 4.642 24.464 1.00 59.16 303 ALA A C 1
ATOM 2390 O O . ALA A 1 303 ? -12.971 5.256 23.437 1.00 59.16 303 ALA A O 1
ATOM 2391 N N . PRO A 1 304 ? -14.393 4.929 25.153 1.00 55.50 304 PRO A N 1
ATOM 2392 C CA . PRO A 1 304 ? -15.352 5.910 24.672 1.00 55.50 304 PRO A CA 1
ATOM 2393 C C . PRO A 1 304 ? -14.722 7.305 24.665 1.00 55.50 304 PRO A C 1
ATOM 2395 O O . PRO A 1 304 ? -14.335 7.826 25.707 1.00 55.50 304 PRO A O 1
ATOM 2398 N N . THR A 1 305 ? -14.623 7.915 23.483 1.00 58.12 305 THR A N 1
ATOM 2399 C CA . THR A 1 305 ? -14.238 9.328 23.323 1.00 58.12 305 THR A CA 1
ATOM 2400 C C . THR A 1 305 ? -15.429 10.270 23.530 1.00 58.12 305 THR A C 1
ATOM 2402 O O . THR A 1 305 ? -15.240 11.453 23.805 1.00 58.12 305 THR A O 1
ATOM 2405 N N . ALA A 1 306 ? -16.650 9.736 23.443 1.00 72.88 306 ALA A N 1
ATOM 2406 C CA . ALA A 1 306 ? -17.922 10.395 23.715 1.00 72.88 306 ALA A CA 1
ATOM 2407 C C . ALA A 1 306 ? -18.825 9.479 24.561 1.00 72.88 306 ALA A C 1
ATOM 2409 O O . ALA A 1 306 ? -18.578 8.275 24.661 1.00 72.88 306 ALA A O 1
ATOM 2410 N N . LYS A 1 307 ? -19.875 10.043 25.174 1.00 82.69 307 LYS A N 1
ATOM 2411 C CA . LYS A 1 307 ? -20.875 9.262 25.917 1.00 82.69 307 LYS A CA 1
ATOM 2412 C C . LYS A 1 307 ? -21.512 8.236 24.970 1.00 82.69 307 LYS A C 1
ATOM 2414 O O . LYS A 1 307 ? -22.030 8.625 23.925 1.00 82.69 307 LYS A O 1
ATOM 2419 N N . ARG A 1 308 ? -21.435 6.951 25.326 1.00 82.19 308 ARG A N 1
ATOM 2420 C CA . ARG A 1 308 ? -22.013 5.850 24.543 1.00 82.19 308 ARG A CA 1
ATOM 2421 C C . ARG A 1 308 ? -23.535 5.997 24.479 1.00 82.19 308 ARG A C 1
ATOM 2423 O O . ARG A 1 308 ? -24.147 6.592 25.369 1.00 82.19 308 ARG A O 1
ATOM 2430 N N . SER A 1 309 ? -24.150 5.473 23.421 1.00 88.88 309 SER A N 1
ATOM 2431 C CA . SER A 1 309 ? -25.605 5.353 23.390 1.00 88.88 309 SER A CA 1
ATOM 2432 C C . SER A 1 309 ? -26.065 4.391 24.498 1.00 88.88 309 SER A C 1
ATOM 2434 O O . SER A 1 309 ? -25.308 3.492 24.875 1.00 88.88 309 SER A O 1
ATOM 2436 N N . PRO A 1 310 ? -27.304 4.511 25.009 1.00 92.19 310 PRO A N 1
ATOM 2437 C CA . PRO A 1 310 ? -27.831 3.547 25.976 1.00 92.19 310 PRO A CA 1
ATOM 2438 C C . PRO A 1 310 ? -27.780 2.096 25.471 1.00 92.19 310 PRO A C 1
ATOM 2440 O O . PRO A 1 310 ? -27.593 1.176 26.262 1.00 92.19 310 PRO A O 1
ATOM 2443 N N . ALA A 1 311 ? -27.905 1.888 24.153 1.00 89.25 311 ALA A N 1
ATOM 2444 C CA . ALA A 1 311 ? -27.772 0.573 23.534 1.00 89.25 311 ALA A CA 1
ATOM 2445 C C . ALA A 1 311 ? -26.329 0.048 23.621 1.00 89.25 311 ALA A C 1
ATOM 2447 O O . ALA A 1 311 ? -26.124 -1.086 24.044 1.00 89.25 311 ALA A O 1
ATOM 2448 N N . ALA A 1 312 ? -25.330 0.878 23.303 1.00 88.69 312 ALA A N 1
ATOM 2449 C CA . ALA A 1 312 ? -23.920 0.507 23.416 1.00 88.69 312 ALA A CA 1
ATOM 2450 C C . ALA A 1 312 ? -23.468 0.297 24.874 1.00 88.69 312 ALA A C 1
ATOM 2452 O O . ALA A 1 312 ? -22.621 -0.558 25.133 1.00 88.69 312 ALA A O 1
ATOM 2453 N N . GLU A 1 313 ? -24.015 1.056 25.832 1.00 90.62 313 GLU A N 1
ATOM 2454 C CA . GLU A 1 313 ? -23.777 0.843 27.269 1.00 90.62 313 GLU A CA 1
ATOM 2455 C C . GLU A 1 313 ? -24.343 -0.504 27.728 1.00 90.62 313 GLU A C 1
ATOM 2457 O O . GLU A 1 313 ? -23.602 -1.302 28.302 1.00 90.62 313 GLU A O 1
ATOM 2462 N N . LEU A 1 314 ? -25.604 -0.795 27.389 1.00 93.25 314 LEU A N 1
ATOM 2463 C CA . LEU A 1 314 ? -26.237 -2.080 27.691 1.00 93.25 314 LEU A CA 1
ATOM 2464 C C . LEU A 1 314 ? -25.456 -3.245 27.071 1.00 93.25 314 LEU A C 1
ATOM 2466 O O . LEU A 1 314 ? -25.184 -4.243 27.734 1.00 93.25 314 LEU A O 1
ATOM 2470 N N . GLN A 1 315 ? -25.039 -3.104 25.814 1.00 92.12 315 GLN A N 1
ATOM 2471 C CA . GLN A 1 315 ? -24.254 -4.117 25.125 1.00 92.12 315 GLN A CA 1
ATOM 2472 C C . GLN A 1 315 ? -22.910 -4.381 25.815 1.00 92.12 315 GLN A C 1
ATOM 2474 O O . GLN A 1 315 ? -22.494 -5.532 25.951 1.00 92.12 315 GLN A O 1
ATOM 2479 N N . ALA A 1 316 ? -22.227 -3.321 26.254 1.00 88.12 316 ALA A N 1
ATOM 2480 C CA . ALA A 1 316 ? -20.965 -3.420 26.977 1.00 88.12 316 ALA A CA 1
ATOM 2481 C C . ALA A 1 316 ? -21.131 -4.156 28.312 1.00 88.12 316 ALA A C 1
ATOM 2483 O O . ALA A 1 316 ? -20.366 -5.077 28.594 1.00 88.12 316 ALA A O 1
ATOM 2484 N N . GLU A 1 317 ? -22.150 -3.784 29.090 1.00 92.50 317 GLU A N 1
ATOM 2485 C CA . GLU A 1 317 ? -22.476 -4.408 30.375 1.00 92.50 317 GLU A CA 1
ATOM 2486 C C . GLU A 1 317 ? -22.774 -5.906 30.210 1.00 92.50 317 GLU A C 1
ATOM 2488 O O . GLU A 1 317 ? -22.226 -6.749 30.922 1.00 92.50 317 GLU A O 1
ATOM 2493 N N . MET A 1 318 ? -23.594 -6.263 29.217 1.00 94.44 318 MET A N 1
ATOM 2494 C CA . MET A 1 318 ? -23.968 -7.655 28.972 1.00 94.44 318 MET A CA 1
ATOM 2495 C C . MET A 1 318 ? -22.782 -8.526 28.542 1.00 94.44 318 MET A C 1
ATOM 2497 O O . MET A 1 318 ? -22.690 -9.680 28.974 1.00 94.44 318 MET A O 1
ATOM 2501 N N . LEU A 1 319 ? -21.879 -7.991 27.713 1.00 90.44 319 LEU A N 1
ATOM 2502 C CA . LEU A 1 319 ? -20.674 -8.697 27.261 1.00 90.44 319 LEU A CA 1
ATOM 2503 C C . LEU A 1 319 ? -19.628 -8.820 28.376 1.00 90.44 319 LEU A C 1
ATOM 2505 O O . LEU A 1 319 ? -18.947 -9.839 28.468 1.00 90.44 319 LEU A O 1
ATOM 2509 N N . GLU A 1 320 ? -19.534 -7.834 29.269 1.00 86.62 320 GLU A N 1
ATOM 2510 C CA . GLU A 1 320 ? -18.699 -7.937 30.469 1.00 86.62 320 GLU A CA 1
ATOM 2511 C C . GLU A 1 320 ? -19.207 -9.035 31.418 1.00 86.62 320 GLU A C 1
ATOM 2513 O O . GLU A 1 320 ? -18.408 -9.812 31.951 1.00 86.62 320 GLU A O 1
ATOM 2518 N N . ALA A 1 321 ? -20.532 -9.154 31.559 1.00 91.31 321 ALA A N 1
ATOM 2519 C CA . ALA A 1 321 ? -21.178 -10.194 32.356 1.00 91.31 321 ALA A CA 1
ATOM 2520 C C . ALA A 1 321 ? -21.131 -11.597 31.713 1.00 91.31 321 ALA A C 1
ATOM 2522 O O . ALA A 1 321 ? -21.208 -12.594 32.430 1.00 91.31 321 ALA A O 1
ATOM 2523 N N . ASN A 1 322 ? -21.002 -11.701 30.384 1.00 90.31 322 ASN A N 1
ATOM 2524 C CA . ASN A 1 322 ? -21.027 -12.968 29.639 1.00 90.31 322 ASN A CA 1
ATOM 2525 C C . ASN A 1 322 ? -19.876 -13.027 28.627 1.00 90.31 322 ASN A C 1
ATOM 2527 O O . ASN A 1 322 ? -20.063 -12.814 27.429 1.00 90.31 322 ASN A O 1
ATOM 2531 N N . ARG A 1 323 ? -18.671 -13.333 29.118 1.00 86.12 323 ARG A N 1
ATOM 2532 C CA . ARG A 1 323 ? -17.428 -13.304 28.321 1.00 86.12 323 ARG A CA 1
ATOM 2533 C C . ARG A 1 323 ? -17.360 -14.337 27.190 1.00 86.12 323 ARG A C 1
ATOM 2535 O O . ARG A 1 323 ? -16.475 -14.251 26.347 1.00 86.12 323 ARG A O 1
ATOM 2542 N N . ASP A 1 324 ? -18.250 -15.321 27.196 1.00 87.56 324 ASP A N 1
ATOM 2543 C CA . ASP A 1 324 ? -18.381 -16.357 26.171 1.00 87.56 324 ASP A CA 1
ATOM 2544 C C . ASP A 1 324 ? -19.318 -15.952 25.018 1.00 87.56 324 ASP A C 1
ATOM 2546 O O . ASP A 1 324 ? -19.488 -16.708 24.063 1.00 87.56 324 ASP A O 1
ATOM 2550 N N . VAL A 1 325 ? -19.923 -14.764 25.094 1.00 90.81 325 VAL A N 1
ATOM 2551 C CA . VAL A 1 325 ? -20.797 -14.203 24.062 1.00 90.81 325 VAL A CA 1
ATOM 2552 C C . VAL A 1 325 ? -20.035 -13.154 23.257 1.00 90.81 325 VAL A C 1
ATOM 2554 O O . VAL A 1 325 ? -19.356 -12.302 23.823 1.00 90.81 325 VAL A O 1
ATOM 2557 N N . ASP A 1 326 ? -20.159 -13.191 21.930 1.00 90.56 326 ASP A N 1
ATOM 2558 C CA . ASP A 1 326 ? -19.473 -12.240 21.045 1.00 90.56 326 ASP A CA 1
ATOM 2559 C C . ASP A 1 326 ? -20.308 -10.978 20.794 1.00 90.56 326 ASP A C 1
ATOM 2561 O O . ASP A 1 326 ? -19.765 -9.890 20.584 1.00 90.56 326 ASP A O 1
ATOM 2565 N N . TYR A 1 327 ? -21.635 -11.115 20.836 1.00 95.00 327 TYR A N 1
ATOM 2566 C CA . TYR A 1 327 ? -22.586 -10.017 20.710 1.00 95.00 327 TYR A CA 1
ATOM 2567 C C . TYR A 1 327 ? -23.952 -10.398 21.303 1.00 95.00 327 TYR A C 1
ATOM 2569 O O . TYR A 1 327 ? -24.330 -11.567 21.332 1.00 95.00 327 TYR A O 1
ATOM 2577 N N . PHE A 1 328 ? -24.733 -9.418 21.740 1.00 96.06 328 PHE A N 1
ATOM 2578 C CA . PHE A 1 328 ? -26.150 -9.592 22.054 1.00 96.06 328 PHE A CA 1
ATOM 2579 C C . PHE A 1 328 ? -27.021 -8.932 20.988 1.00 96.06 328 PHE A C 1
ATOM 2581 O O . PHE A 1 328 ? -26.878 -7.750 20.697 1.00 96.06 328 PHE A O 1
ATOM 2588 N N . LEU A 1 329 ? -27.926 -9.712 20.401 1.00 96.06 329 LEU A N 1
ATOM 2589 C CA . LEU A 1 329 ? -29.001 -9.211 19.549 1.00 96.06 329 LEU A CA 1
ATOM 2590 C C . LEU A 1 329 ? -30.268 -9.040 20.383 1.00 96.06 329 LEU A C 1
ATOM 2592 O O . LEU A 1 329 ? -30.521 -9.808 21.301 1.00 96.06 329 LEU A O 1
ATOM 2596 N N . PHE A 1 330 ? -31.115 -8.087 20.037 1.00 95.75 330 PHE A N 1
ATOM 2597 C CA . PHE A 1 330 ? -32.390 -7.840 20.694 1.00 95.75 330 PHE A CA 1
ATOM 2598 C C . PHE A 1 330 ? -33.529 -8.109 19.715 1.00 95.75 330 PHE A C 1
ATOM 2600 O O . PHE A 1 330 ? -33.536 -7.638 18.580 1.00 95.75 330 PHE A O 1
ATOM 2607 N N . THR A 1 331 ? -34.508 -8.896 20.143 1.00 95.38 331 THR A N 1
ATOM 2608 C CA . THR A 1 331 ? -35.746 -9.092 19.371 1.00 95.38 331 THR A CA 1
ATOM 2609 C C . THR A 1 331 ? -36.607 -7.825 19.390 1.00 95.38 331 THR A C 1
ATOM 2611 O O . THR A 1 331 ? -36.372 -6.909 20.178 1.00 95.38 331 THR A O 1
ATOM 2614 N N . ALA A 1 332 ? -37.670 -7.782 18.579 1.00 93.69 332 ALA A N 1
ATOM 2615 C CA . ALA A 1 332 ? -38.627 -6.668 18.591 1.00 93.69 332 ALA A CA 1
ATOM 2616 C C . ALA A 1 332 ? -39.274 -6.409 19.970 1.00 93.69 332 ALA A C 1
ATOM 2618 O O . ALA A 1 332 ? -39.689 -5.287 20.248 1.00 93.69 332 ALA A O 1
ATOM 2619 N N . SER A 1 333 ? -39.344 -7.420 20.845 1.00 94.50 333 SER A N 1
ATOM 2620 C CA . SER A 1 333 ? -39.840 -7.282 22.222 1.00 94.50 333 SER A CA 1
ATOM 2621 C C . SER A 1 333 ? -38.772 -6.829 23.226 1.00 94.50 333 SER A C 1
ATOM 2623 O O . SER A 1 333 ? -39.051 -6.756 24.419 1.00 94.50 333 SER A O 1
ATOM 2625 N N . GLY A 1 334 ? -37.544 -6.556 22.772 1.00 93.38 334 GLY A N 1
ATOM 2626 C CA . GLY A 1 334 ? -36.414 -6.178 23.624 1.00 93.38 334 GLY A CA 1
ATOM 2627 C C . GLY A 1 334 ? -35.754 -7.352 24.350 1.00 93.38 334 GLY A C 1
ATOM 2628 O O . GLY A 1 334 ? -34.838 -7.140 25.140 1.00 93.38 334 GLY A O 1
ATOM 2629 N N . LYS A 1 335 ? -36.178 -8.599 24.097 1.00 94.44 335 LYS A N 1
ATOM 2630 C CA . LYS A 1 335 ? -35.526 -9.774 24.690 1.00 94.44 335 LYS A CA 1
ATOM 2631 C C . LYS A 1 335 ? -34.136 -9.972 24.066 1.00 94.44 335 LYS A C 1
ATOM 2633 O O . LYS A 1 335 ? -34.076 -10.055 22.833 1.00 94.44 335 LYS A O 1
ATOM 2638 N N . PRO A 1 336 ? -33.066 -10.101 24.874 1.00 96.38 336 PRO A N 1
ATOM 2639 C CA . PRO A 1 336 ? -31.729 -10.358 24.364 1.00 96.38 336 PRO A CA 1
ATOM 2640 C C . PRO A 1 336 ? -31.573 -11.800 23.869 1.00 96.38 336 PRO A C 1
ATOM 2642 O O . PRO A 1 336 ? -32.158 -12.743 24.408 1.00 96.38 336 PRO A O 1
ATOM 2645 N N . VAL A 1 337 ? -30.731 -11.959 22.860 1.00 95.75 337 VAL A N 1
ATOM 2646 C CA . VAL A 1 337 ? -30.372 -13.197 22.182 1.00 95.75 337 VAL A CA 1
ATOM 2647 C C . VAL A 1 337 ? -28.853 -13.233 22.093 1.00 95.75 337 VAL A C 1
ATOM 2649 O O . VAL A 1 337 ? -28.227 -12.300 21.592 1.00 95.75 337 VAL A O 1
ATOM 2652 N N . ARG A 1 338 ? -28.256 -14.308 22.605 1.00 95.44 338 ARG A N 1
ATOM 2653 C CA . ARG A 1 338 ? -26.805 -14.510 22.578 1.00 95.44 338 ARG A CA 1
ATOM 2654 C C . ARG A 1 338 ? -26.381 -14.833 21.149 1.00 95.44 338 ARG A C 1
ATOM 2656 O O . ARG A 1 338 ? -26.901 -15.778 20.562 1.00 95.44 338 ARG A O 1
ATOM 2663 N N . PHE A 1 339 ? -25.444 -14.064 20.616 1.00 94.56 339 PHE A N 1
ATOM 2664 C CA . PHE A 1 339 ? -24.794 -14.327 19.343 1.00 94.56 339 PHE A CA 1
ATOM 2665 C C . PHE A 1 339 ? -23.357 -14.763 19.626 1.00 94.56 339 PHE A C 1
ATOM 2667 O O . PHE A 1 339 ? -22.558 -14.006 20.185 1.00 94.56 339 PHE A O 1
ATOM 2674 N N . VAL A 1 340 ? -23.068 -16.020 19.300 1.00 91.69 340 VAL A N 1
ATOM 2675 C CA . VAL A 1 340 ? -21.774 -16.666 19.522 1.00 91.69 340 VAL A CA 1
ATOM 2676 C C . VAL A 1 340 ? -21.240 -17.094 18.166 1.00 91.69 340 VAL A C 1
ATOM 2678 O O . VAL A 1 340 ? -21.968 -17.678 17.365 1.00 91.69 340 VAL A O 1
ATOM 2681 N N . ILE A 1 341 ? -19.981 -16.770 17.907 1.00 88.31 341 ILE A N 1
ATOM 2682 C CA . ILE A 1 341 ? -19.253 -17.184 16.719 1.00 88.31 341 ILE A CA 1
ATOM 2683 C C . ILE A 1 341 ? -18.256 -18.254 17.159 1.00 88.31 341 ILE A C 1
ATOM 2685 O O . ILE A 1 341 ? -17.328 -17.971 17.920 1.00 88.31 341 ILE A O 1
ATOM 2689 N N . ASP A 1 342 ? -18.453 -19.482 16.687 1.00 83.88 342 ASP A N 1
ATOM 2690 C CA . ASP A 1 342 ? -17.569 -20.603 17.022 1.00 83.88 342 ASP A CA 1
ATOM 2691 C C . ASP A 1 342 ? -16.230 -20.515 16.277 1.00 83.88 342 ASP A C 1
ATOM 2693 O O . ASP A 1 342 ? -15.183 -20.884 16.811 1.00 83.88 342 ASP A O 1
ATOM 2697 N N . ASP A 1 343 ? -16.247 -19.974 15.056 1.00 81.44 343 ASP A N 1
ATOM 2698 C CA . ASP A 1 343 ? -15.043 -19.790 14.255 1.00 81.44 343 ASP A CA 1
ATOM 2699 C C . ASP A 1 343 ? -14.198 -18.607 14.759 1.00 81.44 343 ASP A C 1
ATOM 2701 O O . ASP A 1 343 ? -14.645 -17.458 14.832 1.00 81.44 343 ASP A O 1
ATOM 2705 N N . SER A 1 344 ? -12.943 -18.888 15.109 1.00 71.88 344 SER A N 1
ATOM 2706 C CA . SER A 1 344 ? -12.047 -17.892 15.705 1.00 71.88 344 SER A CA 1
ATOM 2707 C C . SER A 1 344 ? -11.680 -16.782 14.723 1.00 71.88 344 SER A C 1
ATOM 2709 O O . SER A 1 344 ? -11.537 -15.633 15.146 1.00 71.88 344 SER A O 1
ATOM 2711 N N . ALA A 1 345 ? -11.561 -17.097 13.428 1.00 64.44 345 ALA A N 1
ATOM 2712 C CA . ALA A 1 345 ? -11.309 -16.090 12.409 1.00 64.44 345 ALA A CA 1
ATOM 2713 C C . ALA A 1 345 ? -12.524 -15.163 12.297 1.00 64.44 345 ALA A C 1
ATOM 2715 O O . ALA A 1 345 ? -12.407 -13.982 12.613 1.00 64.44 345 ALA A O 1
ATOM 2716 N N . ALA A 1 346 ? -13.712 -1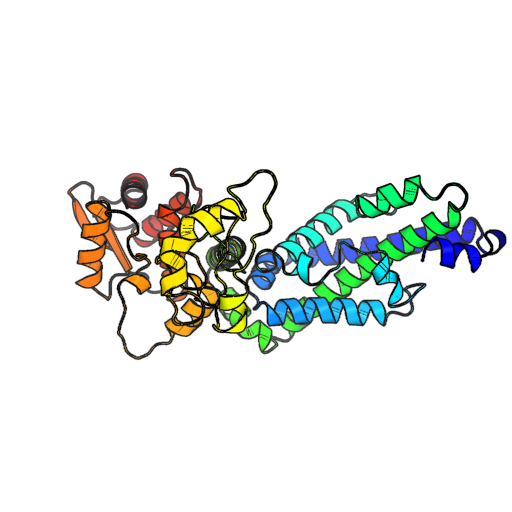5.687 11.999 1.00 75.25 346 ALA A N 1
ATOM 2717 C CA . ALA A 1 346 ? -14.936 -14.904 11.862 1.00 75.25 346 ALA A CA 1
ATOM 2718 C C . ALA A 1 346 ? -15.274 -14.068 13.110 1.00 75.25 346 ALA A C 1
ATOM 2720 O O . ALA A 1 346 ? -15.799 -12.959 13.001 1.00 75.25 346 ALA A O 1
ATOM 2721 N N . LYS A 1 347 ? -14.913 -14.542 14.308 1.00 83.56 347 LYS A N 1
ATOM 2722 C CA . LYS A 1 347 ? -15.010 -13.769 15.555 1.00 83.56 347 LYS A CA 1
ATOM 2723 C C . LYS A 1 347 ? -14.136 -12.513 15.536 1.00 83.56 347 LYS A C 1
ATOM 2725 O O . LYS A 1 347 ? -14.568 -11.450 15.980 1.00 83.56 347 LYS A O 1
ATOM 2730 N N . ILE A 1 348 ? -12.908 -12.618 15.030 1.00 74.44 348 ILE A N 1
ATOM 2731 C CA . ILE A 1 348 ? -11.973 -11.494 14.908 1.00 74.44 348 ILE A CA 1
ATOM 2732 C C . ILE A 1 348 ? -12.492 -10.460 13.901 1.00 74.44 348 ILE A C 1
ATOM 2734 O O . ILE A 1 348 ? -12.541 -9.278 14.237 1.00 74.44 348 ILE A O 1
ATOM 2738 N N . THR A 1 349 ? -12.927 -10.855 12.700 1.00 72.50 349 THR A N 1
ATOM 2739 C CA . THR A 1 349 ? -13.471 -9.885 11.721 1.00 72.50 349 THR A CA 1
ATOM 2740 C C . THR A 1 349 ? -14.759 -9.272 12.215 1.00 72.50 349 THR A C 1
ATOM 2742 O O . THR A 1 349 ? -14.914 -8.067 12.066 1.00 72.50 349 THR A O 1
ATOM 2745 N N . PHE A 1 350 ? -15.644 -10.036 12.858 1.00 85.12 350 PHE A N 1
ATOM 2746 C CA . PHE A 1 350 ? -16.835 -9.463 13.473 1.00 85.12 350 PHE A CA 1
ATOM 2747 C C . PHE A 1 350 ? -16.461 -8.320 14.428 1.00 85.12 350 PHE A C 1
ATOM 2749 O O . PHE A 1 350 ? -17.011 -7.225 14.331 1.00 85.12 350 PHE A O 1
ATOM 2756 N N . LYS A 1 351 ? -15.454 -8.527 15.287 1.00 83.75 351 LYS A N 1
ATOM 2757 C CA . LYS A 1 351 ? -14.945 -7.492 16.200 1.00 83.75 351 LYS A CA 1
ATOM 2758 C C . LYS A 1 351 ? -14.326 -6.300 15.465 1.00 83.75 351 LYS A C 1
ATOM 2760 O O . LYS A 1 351 ? -14.573 -5.164 15.866 1.00 83.75 351 LYS A O 1
ATOM 2765 N N . ILE A 1 352 ? -13.547 -6.538 14.407 1.00 74.25 352 ILE A N 1
ATOM 2766 C CA . ILE A 1 352 ? -12.933 -5.477 13.590 1.00 74.25 352 ILE A CA 1
ATOM 2767 C C . ILE A 1 352 ? -14.012 -4.645 12.895 1.00 74.25 352 ILE A C 1
ATOM 2769 O O . ILE A 1 352 ? -14.051 -3.430 13.070 1.00 74.25 352 ILE A O 1
ATOM 2773 N N . VAL A 1 353 ? -14.908 -5.293 12.147 1.00 78.88 353 VAL A N 1
ATOM 2774 C CA . VAL A 1 353 ? -15.970 -4.634 11.376 1.00 78.88 353 VAL A CA 1
ATOM 2775 C C . VAL A 1 353 ? -16.882 -3.852 12.312 1.00 78.88 353 VAL A C 1
ATOM 2777 O O . VAL A 1 353 ? -17.153 -2.683 12.052 1.00 78.88 353 VAL A O 1
ATOM 2780 N N . ARG A 1 354 ? -17.269 -4.438 13.451 1.00 85.44 354 ARG A N 1
ATOM 2781 C CA . ARG A 1 354 ? -18.038 -3.744 14.487 1.00 85.44 354 ARG A CA 1
ATOM 2782 C C . ARG A 1 354 ? -17.307 -2.514 15.027 1.00 85.44 354 ARG A C 1
ATOM 2784 O O . ARG A 1 354 ? -17.913 -1.456 15.133 1.00 85.44 354 ARG A O 1
ATOM 2791 N N . GLY A 1 355 ? -16.012 -2.620 15.326 1.00 80.31 355 GLY A N 1
ATOM 2792 C CA . GLY A 1 355 ? -15.210 -1.489 15.807 1.00 80.31 355 GLY A CA 1
ATOM 2793 C C . GLY A 1 355 ? -15.087 -0.340 14.796 1.00 80.31 355 GLY A C 1
ATOM 2794 O O . GLY A 1 355 ? -14.847 0.799 15.192 1.00 80.31 355 GLY A O 1
ATOM 2795 N N . MET A 1 356 ? -15.286 -0.614 13.502 1.00 74.06 356 MET A N 1
ATOM 2796 C CA . MET A 1 356 ? -15.305 0.401 12.445 1.00 74.06 356 MET A CA 1
ATOM 2797 C C . MET A 1 356 ? -16.658 1.115 12.316 1.00 74.06 356 MET A C 1
ATOM 2799 O O . MET A 1 356 ? -16.676 2.253 11.842 1.00 74.06 356 MET A O 1
ATOM 2803 N N . VAL A 1 357 ? -17.766 0.503 12.758 1.00 78.12 357 VAL A N 1
ATOM 2804 C CA . VAL A 1 357 ? -19.131 1.053 12.627 1.00 78.12 357 VAL A CA 1
ATOM 2805 C C . VAL A 1 357 ? -19.248 2.494 13.143 1.00 78.12 357 VAL A C 1
ATOM 2807 O O . VAL A 1 357 ? -19.706 3.336 12.372 1.00 78.12 357 VAL A O 1
ATOM 2810 N N . PRO A 1 358 ? -18.750 2.852 14.347 1.00 74.88 358 PRO A N 1
ATOM 2811 C CA . PRO A 1 358 ? -18.897 4.213 14.873 1.00 74.88 358 PRO A CA 1
ATOM 2812 C C . PRO A 1 358 ? -18.167 5.285 14.054 1.00 74.88 358 PRO A C 1
ATOM 2814 O O . PRO A 1 358 ? -18.398 6.478 14.237 1.00 74.88 358 PRO A O 1
ATOM 2817 N N . THR A 1 359 ? -17.232 4.878 13.189 1.00 70.38 359 THR A N 1
ATOM 2818 C CA . THR A 1 359 ? -16.400 5.793 12.392 1.00 70.38 359 THR A CA 1
ATOM 2819 C C . THR A 1 359 ? -16.880 5.951 10.954 1.00 70.38 359 THR A C 1
ATOM 2821 O O . THR A 1 359 ? -16.370 6.811 10.236 1.00 70.38 359 THR A O 1
ATOM 2824 N N . GLN A 1 360 ? -17.844 5.137 10.520 1.00 70.56 360 GLN A N 1
ATOM 2825 C CA . GLN A 1 360 ? -18.340 5.129 9.151 1.00 70.56 360 GLN A CA 1
ATOM 2826 C C . GLN A 1 360 ? -19.718 5.808 9.038 1.00 70.56 360 GLN A C 1
ATOM 2828 O O . GLN A 1 360 ? -20.486 5.811 9.998 1.00 70.56 360 GLN A O 1
ATOM 2833 N N . PRO A 1 361 ? -20.062 6.395 7.874 1.00 74.88 361 PRO A N 1
ATOM 2834 C CA . PRO A 1 361 ? -21.420 6.867 7.606 1.00 74.88 361 PRO A CA 1
ATOM 2835 C C . PRO A 1 361 ? -22.452 5.740 7.777 1.00 74.88 361 PRO A C 1
ATOM 2837 O O . PRO A 1 361 ? -22.154 4.582 7.502 1.00 74.88 361 PRO A O 1
ATOM 2840 N N . ALA A 1 362 ? -23.687 6.073 8.158 1.00 68.94 362 ALA A N 1
ATOM 2841 C CA . ALA A 1 362 ? -24.742 5.086 8.432 1.00 68.94 362 ALA A CA 1
ATOM 2842 C C . ALA A 1 362 ? -25.097 4.164 7.240 1.00 68.94 362 ALA A C 1
ATOM 2844 O O . ALA A 1 362 ? -25.706 3.116 7.433 1.00 68.94 362 ALA A O 1
ATOM 2845 N N . GLU A 1 363 ? -24.710 4.528 6.015 1.00 70.94 363 GLU A N 1
ATOM 2846 C CA . GLU A 1 363 ? -25.029 3.801 4.779 1.00 70.94 363 GLU A CA 1
ATOM 2847 C C . GLU A 1 363 ? -23.862 2.956 4.239 1.00 70.94 363 GLU A C 1
ATOM 2849 O O . GLU A 1 363 ? -23.757 2.737 3.030 1.00 70.94 363 GLU A O 1
ATOM 2854 N N . THR A 1 364 ? -22.940 2.481 5.083 1.00 73.62 364 THR A N 1
ATOM 2855 C CA . THR A 1 364 ? -21.828 1.682 4.554 1.00 73.62 364 THR A CA 1
ATOM 2856 C C . THR A 1 364 ? -22.215 0.228 4.246 1.00 73.62 364 THR A C 1
ATOM 2858 O O . THR A 1 364 ? -22.869 -0.436 5.055 1.00 73.62 364 THR A O 1
ATOM 2861 N N . PRO A 1 365 ? -21.749 -0.329 3.106 1.00 80.44 365 PRO A N 1
ATOM 2862 C CA . PRO A 1 365 ? -21.987 -1.727 2.722 1.00 80.44 365 PRO A CA 1
ATOM 2863 C C . PRO A 1 365 ? -21.600 -2.754 3.800 1.00 80.44 365 PRO A C 1
ATOM 2865 O O . PRO A 1 365 ? -22.195 -3.828 3.882 1.00 80.44 365 PRO A O 1
ATOM 2868 N N . HIS A 1 366 ? -20.634 -2.410 4.656 1.00 79.19 366 HIS A N 1
ATOM 2869 C CA . HIS A 1 366 ? -20.120 -3.255 5.735 1.00 79.19 366 HIS A CA 1
ATOM 2870 C C . HIS A 1 366 ? -21.186 -3.598 6.785 1.00 79.19 366 HIS A C 1
ATOM 2872 O O . HIS A 1 366 ? -21.252 -4.741 7.234 1.00 79.19 366 HIS A O 1
ATOM 2878 N N . LEU A 1 367 ? -22.060 -2.645 7.136 1.00 84.88 367 LEU A N 1
ATOM 2879 C CA . LEU A 1 367 ? -23.168 -2.882 8.068 1.00 84.88 367 LEU A CA 1
ATOM 2880 C C . LEU A 1 367 ? -24.166 -3.892 7.502 1.00 84.88 367 LEU A C 1
ATOM 2882 O O . LEU A 1 367 ? -24.608 -4.798 8.209 1.00 84.88 367 LEU A O 1
ATOM 2886 N N . GLY A 1 368 ? -24.467 -3.769 6.207 1.00 86.00 368 GLY A N 1
ATOM 2887 C CA . GLY A 1 368 ? -25.291 -4.725 5.473 1.00 86.00 368 GLY A CA 1
ATOM 2888 C C . GLY A 1 368 ? -24.704 -6.131 5.520 1.00 86.00 368 GLY A C 1
ATOM 2889 O O . GLY A 1 368 ? -25.395 -7.063 5.919 1.00 86.00 368 GLY A O 1
ATOM 2890 N N . ALA A 1 369 ? -23.423 -6.276 5.175 1.00 82.69 369 ALA A N 1
ATOM 2891 C CA . ALA A 1 369 ? -22.737 -7.566 5.198 1.00 82.69 369 ALA A CA 1
ATOM 2892 C C . ALA A 1 369 ? -22.718 -8.196 6.602 1.00 82.69 369 ALA A C 1
ATOM 2894 O O . ALA A 1 369 ? -22.979 -9.390 6.748 1.00 82.69 369 ALA A O 1
ATOM 2895 N N . MET A 1 370 ? -22.473 -7.394 7.643 1.00 89.12 370 MET A N 1
ATOM 2896 C CA . MET A 1 370 ? -22.460 -7.881 9.023 1.00 89.12 370 MET A CA 1
ATOM 2897 C C . MET A 1 370 ? -23.853 -8.330 9.482 1.00 89.12 370 MET A C 1
ATOM 2899 O O . MET A 1 370 ? -23.986 -9.386 10.101 1.00 89.12 370 MET A O 1
ATOM 2903 N N . ALA A 1 371 ? -24.903 -7.585 9.122 1.00 91.25 371 ALA A N 1
ATOM 2904 C CA . ALA A 1 371 ? -26.277 -7.972 9.423 1.00 91.25 371 ALA A CA 1
ATOM 2905 C C . ALA A 1 371 ? -26.700 -9.262 8.704 1.00 91.25 371 ALA A C 1
ATOM 2907 O O . ALA A 1 371 ? -27.336 -10.114 9.320 1.00 91.25 371 ALA A O 1
ATOM 2908 N N . GLU A 1 372 ? -26.318 -9.438 7.434 1.00 88.62 372 GLU A N 1
ATOM 2909 C CA . GLU A 1 372 ? -26.566 -10.680 6.686 1.00 88.62 372 GLU A CA 1
ATOM 2910 C C . GLU A 1 372 ? -25.839 -11.873 7.307 1.00 88.62 372 GLU A C 1
ATOM 2912 O O . GLU A 1 372 ? -26.418 -12.949 7.458 1.00 88.62 372 GLU A O 1
ATOM 2917 N N . TYR A 1 373 ? -24.586 -11.685 7.724 1.00 89.12 373 TYR A N 1
ATOM 2918 C CA . TYR A 1 373 ? -23.819 -12.719 8.414 1.00 89.12 373 TYR A CA 1
ATOM 2919 C C . TYR A 1 373 ? -24.500 -13.152 9.720 1.00 89.12 373 TYR A C 1
ATOM 2921 O O . TYR A 1 373 ? -24.723 -14.345 9.946 1.00 89.12 373 TYR A O 1
ATOM 2929 N N . MET A 1 374 ? -24.905 -12.184 10.549 1.00 93.38 374 MET A N 1
ATOM 2930 C CA . MET A 1 374 ? -25.638 -12.447 11.789 1.00 93.38 374 MET A CA 1
ATOM 2931 C C . MET A 1 374 ? -26.968 -13.152 11.520 1.00 93.38 374 MET A C 1
ATOM 2933 O O . MET A 1 374 ? -27.288 -14.131 12.191 1.00 93.38 374 MET A O 1
ATOM 2937 N N . LEU A 1 375 ? -27.726 -12.700 10.519 1.00 92.62 375 LEU A N 1
ATOM 2938 C CA . LEU A 1 375 ? -29.003 -13.305 10.151 1.00 92.62 375 LEU A CA 1
ATOM 2939 C C . LEU A 1 375 ? -28.830 -14.739 9.646 1.00 92.62 375 LEU A C 1
ATOM 2941 O O . LEU A 1 375 ? -29.624 -15.603 9.999 1.00 92.62 375 LEU A O 1
ATOM 2945 N N . LYS A 1 376 ? -27.786 -15.013 8.860 1.00 90.25 376 LYS A N 1
ATOM 2946 C CA . LYS A 1 376 ? -27.480 -16.357 8.359 1.00 90.25 376 LYS A CA 1
ATOM 2947 C C . LYS A 1 376 ? -27.231 -17.333 9.510 1.00 90.25 376 LYS A C 1
ATOM 2949 O O . LYS A 1 376 ? -27.847 -18.400 9.542 1.00 90.25 376 LYS A O 1
ATOM 2954 N N . LEU A 1 377 ? -26.385 -16.950 10.470 1.00 87.69 377 LEU A N 1
ATOM 2955 C CA . LEU A 1 377 ? -26.098 -17.753 11.665 1.00 87.69 377 LEU A CA 1
ATOM 2956 C C . LEU A 1 377 ? -27.310 -17.890 12.597 1.00 87.69 377 LEU A C 1
ATOM 2958 O O . LEU A 1 377 ? -27.470 -18.911 13.258 1.00 87.69 377 LEU A O 1
ATOM 2962 N N . MET A 1 378 ? -28.189 -16.886 12.614 1.00 92.00 378 MET A N 1
ATOM 2963 C CA . MET A 1 378 ? -29.368 -16.833 13.482 1.00 92.00 378 MET A CA 1
ATOM 2964 C C . MET A 1 378 ? -30.677 -17.143 12.747 1.00 92.00 378 MET A C 1
ATOM 2966 O O . MET A 1 378 ? -31.752 -16.840 13.259 1.00 92.00 378 MET A O 1
ATOM 2970 N N . SER A 1 379 ? -30.616 -17.759 11.565 1.00 85.12 379 SER A N 1
ATOM 2971 C CA . SER A 1 379 ? -31.768 -17.923 10.661 1.00 85.12 379 SER A CA 1
ATOM 2972 C C . SER A 1 379 ? -32.931 -18.724 11.262 1.00 85.12 379 SER A C 1
ATOM 2974 O O . SER A 1 379 ? -34.075 -18.556 10.846 1.00 85.12 379 SER A O 1
ATOM 2976 N N . GLY A 1 380 ? -32.663 -19.555 12.275 1.00 83.69 380 GLY A N 1
ATOM 2977 C CA . GLY A 1 380 ? -33.679 -20.298 13.027 1.00 83.69 380 GLY A CA 1
ATOM 2978 C C . GLY A 1 380 ? -34.276 -19.565 14.236 1.00 83.69 380 GLY A C 1
ATOM 2979 O O . GLY A 1 380 ? -35.185 -20.102 14.868 1.00 83.69 380 GLY A O 1
ATOM 2980 N N . TYR A 1 381 ? -33.785 -18.374 14.598 1.00 90.88 381 TYR A N 1
ATOM 2981 C CA . TYR A 1 381 ? -34.250 -17.657 15.787 1.00 90.88 381 TYR A CA 1
ATOM 2982 C C . TYR A 1 381 ? -35.480 -16.786 15.483 1.00 90.88 381 TYR A C 1
ATOM 2984 O O . TYR A 1 381 ? -35.380 -15.807 14.738 1.00 90.88 381 TYR A O 1
ATOM 2992 N N . PRO A 1 382 ? -36.649 -17.079 16.086 1.00 91.31 382 PRO A N 1
ATOM 2993 C CA . PRO A 1 382 ? -37.859 -16.311 15.832 1.00 91.31 382 PRO A CA 1
ATOM 2994 C C . PRO A 1 382 ? -37.734 -14.883 16.376 1.00 91.31 382 PRO A C 1
ATOM 2996 O O . PRO A 1 382 ? -37.273 -14.659 17.495 1.00 91.31 382 PRO A O 1
ATOM 2999 N N . GLY A 1 383 ? -38.205 -13.910 15.593 1.00 90.44 383 GLY A N 1
ATOM 3000 C CA . GLY A 1 383 ? -38.247 -12.502 15.999 1.00 90.44 383 GLY A CA 1
ATOM 3001 C C . GLY A 1 383 ? -36.961 -11.711 15.744 1.00 90.44 383 GLY A C 1
ATOM 3002 O O . GLY A 1 383 ? -36.888 -10.552 16.159 1.00 90.44 383 GLY A O 1
ATOM 3003 N N . LEU A 1 384 ? -35.981 -12.302 15.054 1.00 95.06 384 LEU A N 1
ATOM 3004 C CA . LEU A 1 384 ? -34.872 -11.579 14.439 1.00 95.06 384 LEU A CA 1
ATOM 3005 C C . LEU A 1 384 ? -35.146 -11.404 12.943 1.00 95.06 384 LEU A C 1
ATOM 3007 O O . LEU A 1 384 ? -35.559 -12.333 12.254 1.00 95.06 384 LEU A O 1
ATOM 3011 N N . SER A 1 385 ? -34.925 -10.193 12.445 1.00 95.50 385 SER A N 1
ATOM 3012 C CA . SER A 1 385 ? -34.963 -9.871 11.021 1.00 95.50 385 SER A CA 1
ATOM 3013 C C . SER A 1 385 ? -33.745 -9.033 10.666 1.00 95.50 385 SER A C 1
ATOM 3015 O O . SER A 1 385 ? -33.127 -8.420 11.542 1.00 95.50 385 SER A O 1
ATOM 3017 N N . ARG A 1 386 ? -33.426 -8.966 9.373 1.00 94.44 386 ARG A N 1
ATOM 3018 C CA . ARG A 1 386 ? -32.360 -8.105 8.853 1.00 94.44 386 ARG A CA 1
A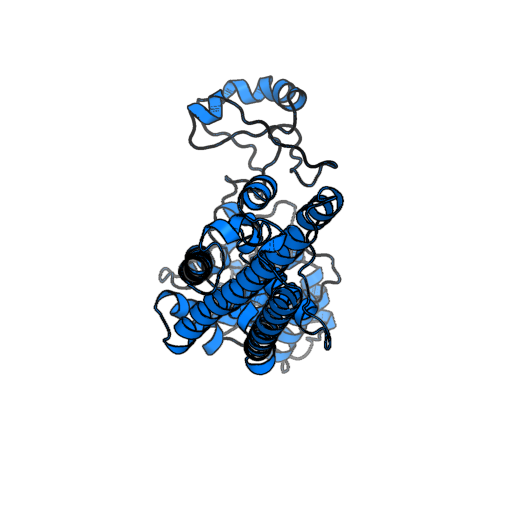TOM 3019 C C . ARG A 1 386 ? -32.483 -6.665 9.360 1.00 94.44 386 ARG A C 1
ATOM 3021 O O . ARG A 1 386 ? -31.514 -6.108 9.864 1.00 94.44 386 ARG A O 1
ATOM 3028 N N . ASP A 1 387 ? -33.683 -6.093 9.283 1.00 96.00 387 ASP A N 1
ATOM 3029 C CA . ASP A 1 387 ? -33.943 -4.705 9.681 1.00 96.00 387 ASP A CA 1
ATOM 3030 C C . ASP A 1 387 ? -33.766 -4.490 11.187 1.00 96.00 387 ASP A C 1
ATOM 3032 O O . ASP A 1 387 ? -33.252 -3.458 11.616 1.00 96.00 387 ASP A O 1
ATOM 3036 N N . ILE A 1 388 ? -34.150 -5.479 12.001 1.00 95.62 388 ILE A N 1
ATOM 3037 C CA . ILE A 1 388 ? -33.953 -5.443 13.454 1.00 95.62 388 ILE A CA 1
ATOM 3038 C C . ILE A 1 388 ? -32.459 -5.463 13.796 1.00 95.62 388 ILE A C 1
ATOM 3040 O O . ILE A 1 388 ? -32.038 -4.714 14.678 1.00 95.62 388 ILE A O 1
ATOM 3044 N N . ILE A 1 389 ? -31.668 -6.290 13.104 1.00 95.31 389 ILE A N 1
ATOM 3045 C CA . ILE A 1 389 ? -30.217 -6.377 13.307 1.00 95.31 389 ILE A CA 1
ATOM 3046 C C . ILE A 1 389 ? -29.550 -5.065 12.880 1.00 95.31 389 ILE A C 1
ATOM 3048 O O . ILE A 1 389 ? -28.824 -4.467 13.668 1.00 95.31 389 ILE A O 1
ATOM 3052 N N . LEU A 1 390 ? -29.853 -4.563 11.679 1.00 93.38 390 LEU A N 1
ATOM 3053 C CA . LEU A 1 390 ? -29.304 -3.295 11.187 1.00 93.38 390 LEU A CA 1
ATOM 3054 C C . LEU A 1 390 ? -29.617 -2.131 12.124 1.00 93.38 390 LEU A C 1
ATOM 3056 O O . LEU A 1 390 ? -28.726 -1.358 12.459 1.00 93.38 390 LEU A O 1
ATOM 3060 N N . LYS A 1 391 ? -30.859 -2.036 12.608 1.00 93.75 391 LYS A N 1
ATOM 3061 C CA . LYS A 1 391 ? -31.259 -0.982 13.544 1.00 93.75 391 LYS A CA 1
ATOM 3062 C C . LYS A 1 391 ? -30.431 -0.994 14.831 1.00 93.75 391 LYS A C 1
ATOM 3064 O O . LYS A 1 391 ? -30.161 0.072 15.369 1.00 93.75 391 LYS A O 1
ATOM 3069 N N . GLN A 1 392 ? -30.048 -2.170 15.327 1.00 93.75 392 GLN A N 1
ATOM 3070 C CA . GLN A 1 392 ? -29.197 -2.287 16.515 1.00 93.75 392 GLN A CA 1
ATOM 3071 C C . GLN A 1 392 ? -27.764 -1.874 16.222 1.00 93.75 392 GLN A C 1
ATOM 3073 O O . GLN A 1 392 ? -27.209 -1.076 16.968 1.00 93.75 392 GLN A O 1
ATOM 3078 N N . LEU A 1 393 ? -27.205 -2.351 15.108 1.00 90.88 393 LEU A N 1
ATOM 3079 C CA . LEU A 1 393 ? -25.854 -1.988 14.691 1.00 90.88 393 LEU A CA 1
ATOM 3080 C C . LEU A 1 393 ? -25.708 -0.479 14.456 1.00 90.88 393 LEU A C 1
ATOM 3082 O O . LEU A 1 393 ? -24.670 0.080 14.775 1.00 90.88 393 LEU A O 1
ATOM 3086 N N . CYS A 1 394 ? -26.749 0.189 13.949 1.00 89.44 394 CYS A N 1
ATOM 3087 C CA . CYS A 1 394 ? -26.771 1.645 13.782 1.00 89.44 394 CYS A CA 1
ATOM 3088 C C . CYS A 1 394 ? -27.030 2.426 15.083 1.00 89.44 394 CYS A C 1
ATOM 3090 O O . CYS A 1 394 ? -26.850 3.642 15.095 1.00 89.44 394 CYS A O 1
ATOM 3092 N N . ALA A 1 395 ? -27.548 1.776 16.130 1.00 88.56 395 ALA A N 1
ATOM 3093 C CA . ALA A 1 395 ? -27.858 2.422 17.405 1.00 88.56 395 ALA A CA 1
ATOM 3094 C C . ALA A 1 395 ? -26.680 2.394 18.391 1.00 88.56 395 ALA A C 1
ATOM 3096 O O . ALA A 1 395 ? -26.713 3.138 19.375 1.00 88.56 395 ALA A O 1
ATOM 3097 N N . GLU A 1 396 ? -25.682 1.536 18.163 1.00 80.56 396 GLU A N 1
ATOM 3098 C CA . GLU A 1 396 ? -24.380 1.580 18.847 1.00 80.56 396 GLU A CA 1
ATOM 3099 C C . GLU A 1 396 ? -23.553 2.786 18.406 1.00 80.56 396 GLU A C 1
ATOM 3101 O O . GLU A 1 396 ? -22.985 3.439 19.316 1.00 80.56 396 GLU A O 1
#

Foldseek 3Di:
DLVVVPVVDDPVVADPVNLVVLFVVLLVLLVVLLVLLCCQCPVVPCNLLLLLPFDLVVNLVLLVQLLVVLLVDPPQPNRNCLVVLAPLSDSPQCCALSRVSVVVLSVQSNVQSVDDDGNGFRDDPVLVVVVVVPVPCNVSNSSSRSSNSSSVSSSSVRSSVVVVVCVVVVPPSSVVSVCCVVQDDSVLSVLLSVLSSVQHPAFFQAALQPRDGLVNDVVRADWDWDPQCVVQHPDTHTHRDPVSCVVCCVVCVVPRSNDDDGPCRPRGCPPPVNVQPRVSVSLVVCLPDPPLDQDLVNLLDPDDPDDAFPLVVVFSVVCVVPVQASTWAAFPVRDTDGHHDPRSSVSNSLSSLLNCLVVDDLPDVSLQVSLVVSCVSCVVPPRDDSVSSSVSSNRD

Radius of gyration: 26.7 Å; chains: 1; bounding box: 67×54×70 Å

pLDDT: mean 85.94, std 13.47, range [42.03, 98.38]

Sequence (396 aa):
MIEEISYTLDDSAVTPDDIEAFHSDLRRTQEATARSLRSIFFDQGHFDTIWLLLSTSEQGRHILEGLKKTCADVQTLWGPDSRAFCPEITVTNLLSQGGKGFVDFLTRTLEVLESPNKPAFLPNPWWDEAQHRSRGTEIIFEITTITRNKFIAYFVLASTGSIVNDIVKRSEGMKPVLDIMENSDGLFAQSLAMAKTTLRDKPLVRCENCTKSSEGFEPPVRFMVCSTCKSKLAFEVHYCSRTCQQEDWSVHKRTCGKKKVSKGLSGTKEDDLWAFTDPVTAMIRNSRNQDGHVALRDIGLGAPTAKRSPAAELQAEMLEANRDVDYFLFTASGKPVRFVIDDSAAKITFKIVRGMVPTQPAETPHLGAMAEYMLKLMSGYPGLSRDIILKQLCAE

Secondary structure (DSSP, 8-state):
-HHHHHHHS-GGGS-HHHHHHHHHHHHHHHHHHHHHHHIIIIISS-HHHHHHHS-HHHHHHHHHHHHHHHHT-TTSTTGGGGGGG-TT--HHHHTTTTTHHHHHHHHHHHHHHT-SSS------HHHHHHHHH-TT-HHHHHHHHHHHHHHHHHHHHHHHHHHHHHHHTT-TTTHHHHHHHHHS-HHHHHHHHHHHHHS-SS---B-TTT--BGGGSSSPP--EE-HHHHHHSSS--EESSHHHHHHHHHHHTTTTTTS------TTSTTSTTT--STHHHHHHHHTT-TT----GGGGT-PPPSSPPPHHHHHHHHHHHH-TT-SEEEE-TT--EEEE----HHHHHHHHHHHHHGGGS-TT-HHHHHHHHHHHHHTTTSTT--HHHHHHHHTT-